Protein AF-A0A9D8MRM3-F1 (afdb_monomer_lite)

pLDDT: mean 72.5, std 24.85, range [21.19, 98.81]

Radius of gyration: 31.53 Å; chains: 1; bounding box: 69×80×103 Å

Sequence (573 aa):
DGRKLKVVAVHSDGTLDLEYNPMGVLPVTVVGISPNDVKKQQPTESEPLTLQDRVDASDGHVVIATVPKTEEKPQAPSNEYGANNTLVSQERYEELKRRMQEKLKGQMNMGVDPEILSIGVQMAVYHIEAGARKFADFAKNMVADLGDAIRPYLKSFYNGARDLPEMEEAGYLDELTPYEEVKNFDVLGFDKGGSSFVETAKEAVKENEVEQQKKEAEDKLKKNKKNKPQGGVVELVASSLPEDQEILNGPDKTEETSSDKFTKEQKQAFSRSVASDMVTALATGQKPYRSIVDVRKKAQAMGMDVDMEGRDDIVLQELVEYGIVTAARDVVESGHYGGSKSKECFDAICKLYEMQPTISMRSSNRVKMQQYSTPLPMGFVADMFAYKPNMSRVLEPTAGNGMLVFAIPANKVIANELDETRLDNLKEQGFSGVFSNDALTHDFSKIGIFDINYDAVIANPPFGSSPAKEYDGKMIGGLDEQITLNALSAMKDDGRAAIIIGGNMEYGKNGGISGNRAFWTYLYDHYNVKGVMDMDGKLYGRQGTTYPTRMILIDGRRSEEERAQTTVYPPVK

Foldseek 3Di:
DPDDDFDWDADPVGDTDGDDDDDDDDDDDDDDDDDDDDDDDDDDDDDDDDDDDDDDDDDDDPDPDDPPPPPPDPDDPDLDQLCPPQLFHPVNLVVLLVVLLVVLVPDDDDDDDVVNLLSLLSNLSSNLSSPLQELLSSLVVCCVSRNPSCLLCSLSSNVSNLPFVVCVVVVSNVSHDDNVRSVPDDSPPSPPPDDDVVVSVVSVVSSVRVVVVVVVVVVVVVVVPDDDDDDDDDDDDDDDDDDDDDDDPDDDDPPPQLLNQDDPVLLVVLLQVLLVQLLVCLVVVDQQAAELQSLQVSSVVSVRPDDSSCSNSVLSVLSNVLSLLNNLLCLAPVCPQVHLPDPSSLVSLVSSLVSRHQYRDSDPVCVVQVPFDARLSQLSVFCVQFDDPPWQAEEEADQRLNSSPSNPQQLRYAYEHQDPSSLSNSVPRNHVHGYHDDLLPDQPLDDVPDGAAGLEYEYEWRWDWAAFDDDPNFTFTTRQLSSVVSRVVRYDQQGKYKGKYFDDFDADPVQATDPRQSSQQNDQLWFAWPDKAWDQLVSSVSSPTRTIMIIIITGGTQDPVNSVVDRGHDGGD

Structure (mmCIF, N/CA/C/O backbone):
data_AF-A0A9D8MRM3-F1
#
_entry.id   AF-A0A9D8MRM3-F1
#
loop_
_atom_site.group_PDB
_atom_site.id
_atom_site.type_symbol
_atom_site.label_atom_id
_atom_site.label_alt_id
_atom_site.label_comp_id
_atom_site.label_asym_id
_atom_site.label_entity_id
_atom_site.label_seq_id
_atom_site.pdbx_PDB_ins_code
_atom_site.Cartn_x
_atom_site.Cartn_y
_atom_site.Cartn_z
_atom_site.occupancy
_atom_site.B_iso_or_equiv
_atom_site.auth_seq_id
_atom_site.auth_comp_id
_atom_site.auth_asym_id
_atom_site.auth_atom_id
_atom_site.pdbx_PDB_model_num
ATOM 1 N N . ASP A 1 1 ? 3.794 38.362 62.136 1.00 34.25 1 ASP A N 1
ATOM 2 C CA . ASP A 1 1 ? 3.773 37.000 62.708 1.00 34.25 1 ASP A CA 1
ATOM 3 C C . ASP A 1 1 ? 4.347 36.003 61.732 1.00 34.25 1 ASP A C 1
ATOM 5 O O . ASP A 1 1 ? 3.876 35.977 60.606 1.00 34.25 1 ASP A O 1
ATOM 9 N N . GLY A 1 2 ? 5.331 35.195 62.129 1.00 40.69 2 GLY A N 1
ATOM 10 C CA . GLY A 1 2 ? 5.860 34.085 61.328 1.00 40.69 2 GLY A CA 1
ATOM 11 C C . GLY A 1 2 ? 4.816 33.000 61.036 1.00 40.69 2 GLY A C 1
ATOM 12 O O . GLY A 1 2 ? 4.903 31.890 61.550 1.00 40.69 2 GLY A O 1
ATOM 13 N N . ARG A 1 3 ? 3.817 33.317 60.213 1.00 35.50 3 ARG A N 1
ATOM 14 C CA . ARG A 1 3 ? 2.790 32.395 59.736 1.00 35.50 3 ARG A CA 1
ATOM 15 C C . ARG A 1 3 ? 3.130 32.033 58.294 1.00 35.50 3 ARG A C 1
ATOM 17 O O . ARG A 1 3 ? 3.158 32.897 57.423 1.00 35.50 3 ARG A O 1
ATOM 24 N N . LYS A 1 4 ? 3.430 30.753 58.062 1.00 35.00 4 LYS A N 1
ATOM 25 C CA . LYS A 1 4 ? 3.593 30.175 56.723 1.00 35.00 4 LYS A CA 1
ATOM 26 C C . LYS A 1 4 ? 2.272 30.343 55.960 1.00 35.00 4 LYS A C 1
ATOM 28 O O . LYS A 1 4 ? 1.243 29.875 56.442 1.00 35.00 4 LYS A O 1
ATOM 33 N N . LEU A 1 5 ? 2.293 30.992 54.797 1.00 36.59 5 LEU A N 1
ATOM 34 C CA . LEU A 1 5 ? 1.169 30.970 53.859 1.00 36.59 5 LEU A CA 1
ATOM 35 C C . LEU A 1 5 ? 1.145 29.596 53.177 1.00 36.59 5 LEU A C 1
ATOM 37 O O . LEU A 1 5 ? 2.139 29.189 52.580 1.00 36.59 5 LEU A O 1
ATOM 41 N N . LYS A 1 6 ? 0.024 28.879 53.293 1.00 37.88 6 LYS A N 1
ATOM 42 C CA . LYS A 1 6 ? -0.302 27.745 52.422 1.00 37.88 6 LYS A CA 1
ATOM 43 C C . LYS A 1 6 ? -1.144 28.286 51.275 1.00 37.88 6 LYS A C 1
ATOM 45 O O . LYS A 1 6 ? -2.185 28.888 51.529 1.00 37.88 6 LYS A O 1
ATOM 50 N N . VAL A 1 7 ? -0.694 28.072 50.047 1.00 37.72 7 VAL A N 1
ATOM 51 C CA . VAL A 1 7 ? -1.551 28.204 48.868 1.00 37.72 7 VAL A CA 1
ATOM 52 C C . VAL A 1 7 ? -2.270 26.870 48.712 1.00 37.72 7 VAL A C 1
ATOM 54 O O . VAL A 1 7 ? -1.637 25.823 48.812 1.00 37.72 7 VAL A O 1
ATOM 57 N N . VAL A 1 8 ? -3.585 26.910 48.538 1.00 38.19 8 VAL A N 1
ATOM 58 C CA . VAL A 1 8 ? -4.402 25.733 48.237 1.00 38.19 8 VAL A CA 1
ATOM 59 C C . VAL A 1 8 ? -5.095 26.031 46.919 1.00 38.19 8 VAL A C 1
ATOM 61 O O . VAL A 1 8 ? -5.778 27.051 46.811 1.00 38.19 8 VAL A O 1
ATOM 64 N N . ALA A 1 9 ? -4.877 25.184 45.918 1.00 40.19 9 ALA A N 1
ATOM 65 C CA . ALA A 1 9 ? -5.653 25.229 44.690 1.00 40.19 9 ALA A CA 1
ATOM 66 C C . ALA A 1 9 ? -6.991 24.527 44.944 1.00 40.19 9 ALA A C 1
ATOM 68 O O . ALA A 1 9 ? -7.028 23.443 45.528 1.00 40.19 9 ALA A O 1
ATOM 69 N N . VAL A 1 10 ? -8.084 25.178 44.548 1.00 37.81 10 VAL A N 1
ATOM 70 C CA . VAL A 1 10 ? -9.435 24.613 44.603 1.00 37.81 10 VAL A CA 1
ATOM 71 C C . VAL A 1 10 ? -9.904 24.451 43.170 1.00 37.81 10 VAL A C 1
ATOM 73 O O . VAL A 1 10 ? -10.004 25.441 42.441 1.00 37.81 10 VAL A O 1
ATOM 76 N N . HIS A 1 11 ? -10.169 23.214 42.767 1.00 44.22 11 HIS A N 1
ATOM 77 C CA . HIS A 1 11 ? -10.722 22.929 41.449 1.00 44.22 11 HIS A CA 1
ATOM 78 C C . HIS A 1 11 ? -12.236 23.176 41.436 1.00 44.22 11 HIS A C 1
ATOM 80 O O . HIS A 1 11 ? -12.894 23.217 42.477 1.00 44.22 11 HIS A O 1
ATOM 86 N N . SER A 1 12 ? -12.805 23.361 40.245 1.00 39.19 12 SER A N 1
ATOM 87 C CA . SER A 1 12 ? -14.232 23.652 40.042 1.00 39.19 12 SER A CA 1
ATOM 88 C C . SER A 1 12 ? -15.177 22.531 40.503 1.00 39.19 12 SER A C 1
ATOM 90 O O . SER A 1 12 ? -16.386 22.750 40.553 1.00 39.19 12 SER A O 1
ATOM 92 N N . ASP A 1 13 ? -14.641 21.366 40.874 1.00 42.88 13 ASP A N 1
ATOM 93 C CA . ASP A 1 13 ? -15.357 20.225 41.452 1.00 42.88 13 ASP A CA 1
ATOM 94 C C . ASP A 1 13 ? -15.261 20.125 42.993 1.00 42.88 13 ASP A C 1
ATOM 96 O O . ASP A 1 13 ? -15.887 19.254 43.595 1.00 42.88 13 ASP A O 1
ATOM 100 N N . GLY A 1 14 ? -14.525 21.034 43.647 1.00 40.91 14 GLY A N 1
ATOM 101 C CA . GLY A 1 14 ? -14.413 21.119 45.107 1.00 40.91 14 GLY A CA 1
ATOM 102 C C . GLY A 1 14 ? -13.306 20.269 45.741 1.00 40.91 14 GLY A C 1
ATOM 103 O O . GLY A 1 14 ? -13.243 20.190 46.970 1.00 40.91 14 GLY A O 1
ATOM 104 N N . THR A 1 15 ? -12.422 19.654 44.954 1.00 43.38 15 THR A N 1
ATOM 105 C CA . THR A 1 15 ? -11.249 18.938 45.484 1.00 43.38 15 THR A CA 1
ATOM 106 C C . THR A 1 15 ? -10.112 19.898 45.884 1.00 43.38 15 THR A C 1
ATOM 108 O O . THR A 1 15 ? -9.944 20.971 45.297 1.00 43.38 15 THR A O 1
ATOM 111 N N . LEU A 1 16 ? -9.360 19.539 46.938 1.00 40.09 16 LEU A N 1
ATOM 112 C CA . LEU A 1 16 ? -8.255 20.331 47.500 1.00 40.09 16 LEU A CA 1
ATOM 113 C C . LEU A 1 16 ? -6.949 19.534 47.450 1.00 40.09 16 LEU A C 1
ATOM 115 O O . LEU A 1 16 ? -6.857 18.502 48.117 1.00 40.09 16 LEU A O 1
ATOM 119 N N . ASP A 1 17 ? -5.927 20.065 46.778 1.00 41.47 17 ASP A N 1
ATOM 120 C CA . ASP A 1 17 ? -4.561 19.538 46.856 1.00 41.47 17 ASP A CA 1
ATOM 121 C C . ASP A 1 17 ? -3.682 20.389 47.782 1.00 41.47 17 ASP A C 1
ATOM 123 O O . ASP A 1 17 ? -3.658 21.623 47.732 1.00 41.47 17 ASP A O 1
ATOM 127 N N . LEU A 1 18 ? -2.953 19.709 48.670 1.00 40.22 18 LEU A N 1
ATOM 128 C CA . LEU A 1 18 ? -2.027 20.311 49.628 1.00 40.22 18 LEU A CA 1
ATOM 129 C C . LEU A 1 18 ? -0.583 20.012 49.216 1.00 40.22 18 LEU A C 1
ATOM 131 O O . LEU A 1 18 ? 0.076 19.181 49.840 1.00 40.22 18 LEU A O 1
ATOM 135 N N . GLU A 1 19 ? -0.054 20.719 48.220 1.00 40.50 19 GLU A N 1
ATOM 136 C CA . GLU A 1 19 ? 1.386 20.678 47.952 1.00 40.50 19 GLU A CA 1
ATOM 137 C C . GLU A 1 19 ? 2.161 21.705 48.790 1.00 40.50 19 GLU A C 1
ATOM 139 O O . GLU A 1 19 ? 1.797 22.875 48.930 1.00 40.50 19 GLU A O 1
ATOM 144 N N . TYR A 1 20 ? 3.266 21.244 49.378 1.00 33.31 20 TYR A N 1
ATOM 145 C CA . TYR A 1 20 ? 4.246 22.072 50.071 1.00 33.31 20 TYR A CA 1
ATOM 146 C C . TYR A 1 20 ? 5.439 22.293 49.142 1.00 33.31 20 TYR A C 1
ATOM 148 O O . TYR A 1 20 ? 6.171 21.344 48.877 1.00 33.31 20 TYR A O 1
ATOM 156 N N . ASN A 1 21 ? 5.700 23.532 48.714 1.00 35.19 21 ASN A N 1
ATOM 157 C CA . ASN A 1 21 ? 6.992 23.866 48.114 1.00 35.19 21 ASN A CA 1
ATOM 158 C C . ASN A 1 21 ? 7.488 25.256 48.558 1.00 35.19 21 ASN A C 1
ATOM 160 O O . ASN A 1 21 ? 6.852 26.264 48.246 1.00 35.19 21 ASN A O 1
ATOM 164 N N . PRO A 1 22 ? 8.601 25.359 49.310 1.00 37.41 22 PRO A N 1
ATOM 165 C CA . PRO A 1 22 ? 9.292 26.615 49.522 1.00 37.41 22 PRO A CA 1
ATOM 166 C C . PRO A 1 22 ? 10.428 26.749 48.500 1.00 37.41 22 PRO A C 1
ATOM 168 O O . PRO A 1 22 ? 11.347 25.938 48.518 1.00 37.41 22 PRO A O 1
ATOM 171 N N . MET A 1 23 ? 10.390 27.838 47.720 1.00 33.62 23 MET A N 1
ATOM 172 C CA . MET A 1 23 ? 11.481 28.486 46.954 1.00 33.62 23 MET A CA 1
ATOM 173 C C . MET A 1 23 ? 11.240 28.529 45.438 1.00 33.62 23 MET A C 1
ATOM 175 O O . MET A 1 23 ? 11.350 27.522 44.752 1.00 33.62 23 MET A O 1
ATOM 179 N N . GLY A 1 24 ? 11.014 29.738 44.910 1.00 30.86 24 GLY A N 1
ATOM 180 C CA . GLY A 1 24 ? 11.104 30.026 43.474 1.00 30.86 24 GLY A CA 1
ATOM 181 C C . GLY A 1 24 ? 10.143 31.121 43.017 1.00 30.86 24 GLY A C 1
ATOM 182 O O . GLY A 1 24 ? 8.975 30.865 42.772 1.00 30.86 24 GLY A O 1
ATOM 183 N N . VAL A 1 25 ? 10.637 32.353 42.938 1.00 35.38 25 VAL A N 1
ATOM 184 C CA . VAL A 1 25 ? 9.917 33.579 42.557 1.00 35.38 25 VAL A CA 1
ATOM 185 C C . VAL A 1 25 ? 9.697 33.635 41.040 1.00 35.38 25 VAL A C 1
ATOM 187 O O . VAL A 1 25 ? 10.683 33.536 40.319 1.00 35.38 25 VAL A O 1
ATOM 190 N N . LEU A 1 26 ? 8.476 33.920 40.559 1.00 29.27 26 LEU A N 1
ATOM 191 C CA . LEU A 1 26 ? 8.247 34.522 39.232 1.00 29.27 26 LEU A CA 1
A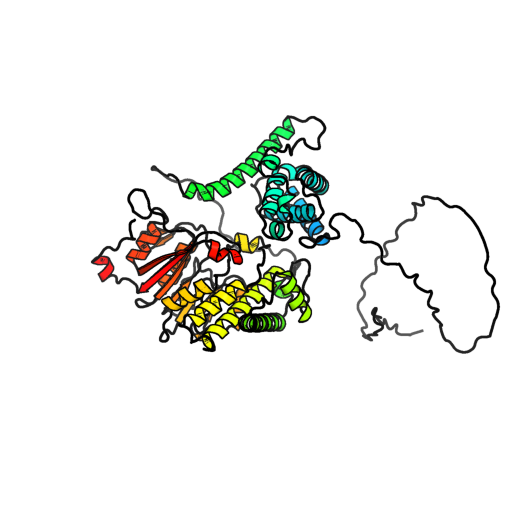TOM 192 C C . LEU A 1 26 ? 7.099 35.565 39.260 1.00 29.27 26 LEU A C 1
ATOM 194 O O . LEU A 1 26 ? 6.186 35.440 40.079 1.00 29.27 26 LEU A O 1
ATOM 198 N N . PRO A 1 27 ? 7.173 36.635 38.438 1.00 30.08 27 PRO A N 1
ATOM 199 C CA . PRO A 1 27 ? 6.437 37.886 38.639 1.00 30.08 27 PRO A CA 1
ATOM 200 C C . PRO A 1 27 ? 5.038 37.892 38.002 1.00 30.08 27 PRO A C 1
ATOM 202 O O . PRO A 1 27 ? 4.858 37.477 36.862 1.00 30.08 27 PRO A O 1
ATOM 205 N N . VAL A 1 28 ? 4.057 38.461 38.709 1.00 27.45 28 VAL A N 1
ATOM 206 C CA . VAL A 1 28 ? 2.733 38.789 38.157 1.00 27.45 28 VAL A CA 1
ATOM 207 C C . VAL A 1 28 ? 2.793 40.183 37.527 1.00 27.45 28 VAL A C 1
ATOM 209 O O . VAL A 1 28 ? 3.009 41.173 38.226 1.00 27.45 28 VAL A O 1
ATOM 212 N N . THR A 1 29 ? 2.595 40.279 36.211 1.00 25.14 29 THR A N 1
ATOM 213 C CA . THR A 1 29 ? 2.373 41.556 35.517 1.00 25.14 29 THR A CA 1
ATOM 214 C C . THR A 1 29 ? 0.889 41.911 35.576 1.00 25.14 29 THR A C 1
ATOM 216 O O . THR A 1 29 ? 0.050 41.213 35.018 1.00 25.14 29 THR A O 1
ATOM 219 N N . VAL A 1 30 ? 0.564 43.011 36.254 1.00 27.19 30 VAL A N 1
ATOM 220 C CA . VAL A 1 30 ? -0.775 43.615 36.257 1.00 27.19 30 VAL A CA 1
ATOM 221 C C . VAL A 1 30 ? -0.899 44.504 35.020 1.00 27.19 30 VAL A C 1
ATOM 223 O O . VAL A 1 30 ? -0.223 45.527 34.934 1.00 27.19 30 VAL A O 1
ATOM 226 N N . VAL A 1 31 ? -1.764 44.143 34.068 1.00 26.39 31 VAL A N 1
ATOM 227 C CA . VAL A 1 31 ? -2.183 45.054 32.991 1.00 26.39 31 VAL A CA 1
ATOM 228 C C . VAL A 1 31 ? -3.484 45.723 33.423 1.00 26.39 31 VAL A C 1
ATOM 230 O O . VAL A 1 31 ? -4.549 45.111 33.423 1.00 26.39 31 VAL A O 1
ATOM 233 N N . GLY A 1 32 ? -3.376 46.984 33.840 1.00 25.56 32 GLY A N 1
ATOM 234 C CA . GLY A 1 32 ? -4.519 47.861 34.065 1.00 25.56 32 GLY A CA 1
ATOM 235 C C . GLY A 1 32 ? -5.092 48.347 32.735 1.00 25.56 32 GLY A C 1
ATOM 236 O O . GLY A 1 32 ? -4.354 48.840 31.883 1.00 25.56 32 GLY A O 1
ATOM 237 N N . ILE A 1 33 ? -6.408 48.233 32.569 1.00 28.78 33 ILE A N 1
ATOM 238 C CA . ILE A 1 33 ? -7.144 48.862 31.470 1.00 28.78 33 ILE A CA 1
ATOM 239 C C . ILE A 1 33 ? -7.721 50.183 31.991 1.00 28.78 33 ILE A C 1
ATOM 241 O O . ILE A 1 33 ? -8.374 50.230 33.033 1.00 28.78 33 ILE A O 1
ATOM 245 N N . SER A 1 34 ? -7.412 51.260 31.266 1.00 26.22 34 SER A N 1
ATOM 246 C CA . SER A 1 34 ? -7.862 52.632 31.512 1.00 26.22 34 SER A CA 1
ATOM 247 C C . SER A 1 34 ? -9.367 52.795 31.235 1.00 26.22 34 SER A C 1
ATOM 249 O O . SER A 1 34 ? -9.873 52.193 30.285 1.00 26.22 34 SER A O 1
ATOM 251 N N . PRO A 1 35 ? -10.087 53.625 32.012 1.00 32.91 35 PRO A N 1
ATOM 252 C CA . PRO A 1 35 ? -11.520 53.834 31.874 1.00 32.91 35 PRO A CA 1
ATOM 253 C C . PRO A 1 35 ? -11.819 54.963 30.881 1.00 32.91 35 PRO A C 1
ATOM 255 O O . PRO A 1 35 ? -11.423 56.100 31.115 1.00 32.91 35 PRO A O 1
ATOM 258 N N . ASN A 1 36 ? -12.534 54.659 29.797 1.00 30.70 36 ASN A N 1
ATOM 259 C CA . ASN A 1 36 ? -13.511 55.543 29.149 1.00 30.70 36 ASN A CA 1
ATOM 260 C C . ASN A 1 36 ? -14.055 54.857 27.895 1.00 30.70 36 ASN A C 1
ATOM 262 O O . ASN A 1 36 ? -13.372 54.817 26.884 1.00 30.70 36 ASN A O 1
ATOM 266 N N . ASP A 1 37 ? -15.281 54.343 27.976 1.00 30.30 37 ASP A N 1
ATOM 267 C CA . ASP A 1 37 ? -16.306 54.587 26.956 1.00 30.30 37 ASP A CA 1
ATOM 268 C C . ASP A 1 37 ? -17.668 54.128 27.487 1.00 30.30 37 ASP A C 1
ATOM 270 O O . ASP A 1 37 ? -18.157 53.022 27.271 1.00 30.30 37 ASP A O 1
ATOM 274 N N . VAL A 1 38 ? -18.285 55.038 28.240 1.00 28.41 38 VAL A N 1
ATOM 275 C CA . VAL A 1 38 ? -19.705 55.001 28.578 1.00 28.41 38 VAL A CA 1
ATOM 276 C C . VAL A 1 38 ? -20.477 55.561 27.385 1.00 28.41 38 VAL A C 1
ATOM 278 O O . VAL A 1 38 ? -20.353 56.747 27.075 1.00 28.41 38 VAL A O 1
ATOM 281 N N . LYS A 1 39 ? -21.372 54.769 26.785 1.00 28.09 39 LYS A N 1
ATOM 282 C CA . LYS A 1 39 ? -22.554 55.323 26.111 1.00 28.09 39 LYS A CA 1
ATOM 283 C C . LYS A 1 39 ? -23.814 54.990 26.902 1.00 28.09 39 LYS A C 1
ATOM 285 O O . LYS A 1 39 ? -24.172 53.843 27.128 1.00 28.09 39 LYS A O 1
ATOM 290 N N . LYS A 1 40 ? -24.426 56.085 27.349 1.00 27.39 40 LYS A N 1
ATOM 291 C CA . LYS A 1 40 ? -25.669 56.233 28.104 1.00 27.39 40 LYS A CA 1
ATOM 292 C C . LYS A 1 40 ? -26.863 55.648 27.346 1.00 27.39 40 LYS A C 1
ATOM 294 O O . LYS A 1 40 ? -26.997 55.943 26.164 1.00 27.39 40 LYS A O 1
ATOM 299 N N . GLN A 1 41 ? -27.790 55.025 28.073 1.00 25.03 41 GLN A N 1
ATOM 300 C CA . GLN A 1 41 ? -29.200 55.450 28.128 1.00 25.03 41 GLN A CA 1
ATOM 301 C C . GLN A 1 41 ? -29.951 54.692 29.242 1.00 25.03 41 GLN A C 1
ATOM 303 O O . GLN A 1 41 ? -30.079 53.475 29.205 1.00 25.03 41 GLN A O 1
ATOM 308 N N . GLN A 1 42 ? -30.414 55.445 30.247 1.00 24.58 42 GLN A N 1
ATOM 309 C CA . GLN A 1 42 ? -31.490 55.072 31.183 1.00 24.58 42 GLN A CA 1
ATOM 310 C C . GLN A 1 42 ? -32.859 55.292 30.504 1.00 24.58 42 GLN A C 1
ATOM 312 O O . GLN A 1 42 ? -32.915 56.044 29.525 1.00 24.58 42 GLN A O 1
ATOM 317 N N . PRO A 1 43 ? -33.955 54.687 31.007 1.00 29.19 43 PRO A N 1
ATOM 318 C CA . PRO A 1 43 ? -34.800 55.389 31.999 1.00 29.19 43 PRO A CA 1
ATOM 319 C C . PRO A 1 43 ? -35.341 54.451 33.120 1.00 29.19 43 PRO A C 1
ATOM 321 O O . PRO A 1 43 ? -35.676 53.302 32.860 1.00 29.19 43 PRO A O 1
ATOM 324 N N . THR A 1 44 ? -35.137 54.795 34.403 1.00 25.08 44 THR A N 1
ATOM 325 C CA . THR A 1 44 ? -36.075 55.402 35.399 1.00 25.08 44 THR A CA 1
ATOM 326 C C . THR A 1 44 ? -36.916 54.404 36.216 1.00 25.08 44 THR A C 1
ATOM 328 O O . THR A 1 44 ? -37.696 53.674 35.622 1.00 25.08 44 THR A O 1
ATOM 331 N N . GLU A 1 45 ? -36.716 54.455 37.552 1.00 30.22 45 GLU A N 1
ATOM 332 C CA . GLU A 1 45 ? -37.659 54.384 38.712 1.00 30.22 45 GLU A CA 1
ATOM 333 C C . GLU A 1 45 ? -38.894 53.458 38.642 1.00 30.22 45 GLU A C 1
ATOM 335 O O . GLU A 1 45 ? -39.562 53.391 37.624 1.00 30.22 45 GLU A O 1
ATOM 340 N N . SER A 1 46 ? -39.363 52.758 39.681 1.00 29.05 46 SER A N 1
ATOM 341 C CA . SER A 1 46 ? -39.241 52.755 41.156 1.00 29.05 46 SER A CA 1
ATOM 342 C C . SER A 1 46 ? -39.873 51.406 41.619 1.00 29.05 46 SER A C 1
ATOM 344 O O . SER A 1 46 ? -40.632 50.812 40.860 1.00 29.05 46 SER A O 1
ATOM 346 N N . GLU A 1 47 ? -39.604 50.750 42.755 1.00 29.02 47 GLU A N 1
ATOM 347 C CA . GLU A 1 47 ? -39.808 51.118 44.172 1.00 29.02 47 GLU A CA 1
ATOM 348 C C . GLU A 1 47 ? -39.621 49.811 45.040 1.00 29.02 47 GLU A C 1
ATOM 350 O O . GLU A 1 47 ? -39.276 48.774 44.471 1.00 29.02 47 GLU A O 1
ATOM 355 N N . PRO A 1 48 ? -39.784 49.778 46.385 1.00 32.72 48 PRO A N 1
ATOM 356 C CA . PRO A 1 48 ? -38.703 49.778 47.376 1.00 32.72 48 PRO A CA 1
ATOM 357 C C . PRO A 1 48 ? -38.534 48.478 48.211 1.00 32.72 48 PRO A C 1
ATOM 359 O O . PRO A 1 48 ? -39.374 47.583 48.234 1.00 32.72 48 PRO A O 1
ATOM 362 N N . LEU A 1 49 ? -37.424 48.421 48.959 1.00 35.47 49 LEU A N 1
ATOM 363 C CA . LEU A 1 49 ? -37.063 47.409 49.968 1.00 35.47 49 LEU A CA 1
ATOM 364 C C . LEU A 1 49 ? -37.677 47.707 51.350 1.00 35.47 49 LEU A C 1
ATOM 366 O O . LEU A 1 49 ? -37.735 48.870 51.745 1.00 35.47 49 LEU A O 1
ATOM 370 N N . THR A 1 50 ? -37.942 46.669 52.157 1.00 24.95 50 THR A N 1
ATOM 371 C CA . THR A 1 50 ? -37.992 46.775 53.634 1.00 24.95 50 THR A CA 1
ATOM 372 C C . THR A 1 50 ? -37.376 45.554 54.331 1.00 24.95 50 THR A C 1
ATOM 374 O O . THR A 1 50 ? -37.670 44.413 53.983 1.00 24.95 50 THR A O 1
ATOM 377 N N . LEU A 1 51 ? -36.523 45.838 55.324 1.00 37.47 51 LEU A N 1
ATOM 378 C CA . LEU A 1 51 ? -35.776 44.945 56.223 1.00 37.47 51 LEU A CA 1
ATOM 379 C C . LEU A 1 51 ? -36.530 44.734 57.544 1.00 37.47 51 LEU A C 1
ATOM 381 O O . LEU A 1 51 ? -36.999 45.731 58.084 1.00 37.47 51 LEU A O 1
ATOM 385 N N . GLN A 1 52 ? -36.483 43.544 58.159 1.00 25.78 52 GLN A N 1
ATOM 386 C CA . GLN A 1 52 ? -36.448 43.449 59.630 1.00 25.78 52 GLN A CA 1
ATOM 387 C C . GLN A 1 52 ? -35.974 42.075 60.154 1.00 25.78 52 GLN A C 1
ATOM 389 O O . GLN A 1 52 ? -36.535 41.039 59.815 1.00 25.78 52 GLN A O 1
ATOM 394 N N . ASP A 1 53 ? -34.952 42.145 61.015 1.00 28.22 53 ASP A N 1
ATOM 395 C CA . ASP A 1 53 ? -34.775 41.428 62.291 1.00 28.22 53 ASP A CA 1
ATOM 396 C C . ASP A 1 53 ? -33.470 40.650 62.547 1.00 28.22 53 ASP A C 1
ATOM 398 O O . ASP A 1 53 ? -32.952 39.876 61.749 1.00 28.22 53 ASP A O 1
ATOM 402 N N . ARG A 1 54 ? -32.933 40.986 63.727 1.00 29.73 54 ARG A N 1
ATOM 403 C CA . ARG A 1 54 ? -31.605 40.774 64.316 1.00 29.73 54 ARG A CA 1
ATOM 404 C C . ARG A 1 54 ? -31.594 39.507 65.171 1.00 29.73 54 ARG A C 1
ATOM 406 O O . ARG A 1 54 ? -32.556 39.338 65.908 1.00 29.73 54 ARG A O 1
ATOM 413 N N . VAL A 1 55 ? -30.471 38.779 65.246 1.00 26.44 55 VAL A N 1
ATOM 414 C CA . VAL A 1 55 ? -29.979 38.162 66.503 1.00 26.44 55 VAL A CA 1
ATOM 415 C C . VAL A 1 55 ? -28.442 38.099 66.498 1.00 26.44 55 VAL A C 1
ATOM 417 O O . VAL A 1 55 ? -27.818 37.925 65.455 1.00 26.44 55 VAL A O 1
ATOM 420 N N . ASP A 1 56 ? -27.885 38.312 67.688 1.00 27.86 56 ASP A N 1
ATOM 421 C CA . ASP A 1 56 ? -26.493 38.520 68.073 1.00 27.86 56 ASP A CA 1
ATOM 422 C C . ASP A 1 56 ? -25.486 37.405 67.744 1.00 27.86 56 ASP A C 1
ATOM 424 O O . ASP A 1 56 ? -25.801 36.228 67.580 1.00 27.86 56 ASP A O 1
ATOM 428 N N . ALA A 1 57 ? -24.229 37.847 67.700 1.00 34.12 57 ALA A N 1
ATOM 429 C CA . ALA A 1 57 ? -23.025 37.108 67.382 1.00 34.12 57 ALA A CA 1
ATOM 430 C C . ALA A 1 57 ? -22.526 36.213 68.531 1.00 34.12 57 ALA A C 1
ATOM 432 O O . ALA A 1 57 ? -22.180 36.698 69.607 1.00 34.12 57 ALA A O 1
ATOM 433 N N . SER A 1 58 ? -22.333 34.931 68.231 1.00 31.16 58 SER A N 1
ATOM 434 C CA . SER A 1 58 ? -21.257 34.113 68.795 1.00 31.16 58 SER A CA 1
ATOM 435 C C . SER A 1 58 ? -20.969 32.952 67.847 1.00 31.16 58 SER A C 1
ATOM 437 O O . SER A 1 58 ? -21.894 32.303 67.370 1.00 31.16 58 SER A O 1
ATOM 439 N N . ASP A 1 59 ? -19.682 32.705 67.628 1.00 29.36 59 ASP A N 1
ATOM 440 C CA . ASP A 1 59 ? -19.081 31.612 66.862 1.00 29.36 59 ASP A CA 1
ATOM 441 C C . ASP A 1 59 ? -19.121 31.712 65.331 1.00 29.36 59 ASP A C 1
ATOM 443 O O . ASP A 1 59 ? -20.146 31.650 64.656 1.00 29.36 59 ASP A O 1
ATOM 447 N N . GLY A 1 60 ? -17.912 31.867 64.783 1.00 39.91 60 GLY A N 1
ATOM 448 C CA . GLY A 1 60 ? -17.635 32.080 63.374 1.00 39.91 60 GLY A CA 1
ATOM 449 C C . GLY A 1 60 ? -18.219 30.995 62.482 1.00 39.91 60 GLY A C 1
ATOM 450 O O . GLY A 1 60 ? -17.709 29.882 62.429 1.00 39.91 60 GLY A O 1
ATOM 451 N N . HIS A 1 61 ? -19.238 31.379 61.723 1.00 28.56 61 HIS A N 1
ATOM 452 C CA . HIS A 1 61 ? -19.682 30.706 60.514 1.00 28.56 61 HIS A CA 1
ATOM 453 C C . HIS A 1 61 ? -19.896 31.782 59.450 1.00 28.56 61 HIS A C 1
ATOM 455 O O . HIS A 1 61 ? -20.763 32.644 59.585 1.00 28.56 61 HIS A O 1
ATOM 461 N N . VAL A 1 62 ? -19.090 31.754 58.388 1.00 27.31 62 VAL A N 1
ATOM 462 C CA . VAL A 1 62 ? -19.407 32.501 57.169 1.00 27.31 62 VAL A CA 1
ATOM 463 C C . VAL A 1 62 ? -20.471 31.695 56.434 1.00 27.31 62 VAL A C 1
ATOM 465 O O . VAL A 1 62 ? -20.180 30.675 55.816 1.00 27.31 62 VAL A O 1
ATOM 468 N N . VAL A 1 63 ? -21.715 32.154 56.533 1.00 25.33 63 VAL A N 1
ATOM 469 C CA . VAL A 1 63 ? -22.800 31.759 55.636 1.00 25.33 63 VAL A CA 1
ATOM 470 C C . VAL A 1 63 ? -22.562 32.487 54.314 1.00 25.33 63 VAL A C 1
ATOM 472 O O . VAL A 1 63 ? -22.781 33.693 54.225 1.00 25.33 63 VAL A O 1
ATOM 475 N N . ILE A 1 64 ? -22.095 31.781 53.283 1.00 27.44 64 ILE A N 1
ATOM 476 C CA . ILE A 1 64 ? -22.183 32.288 51.910 1.00 27.44 64 ILE A CA 1
ATOM 477 C C . ILE A 1 64 ? -23.591 31.947 51.431 1.00 27.44 64 ILE A C 1
ATOM 479 O O . ILE A 1 64 ? -23.875 30.822 51.027 1.00 27.44 64 ILE A O 1
ATOM 483 N N . ALA A 1 65 ? -24.492 32.920 51.548 1.00 24.67 65 ALA A N 1
ATOM 484 C CA . ALA A 1 65 ? -25.803 32.852 50.933 1.00 24.67 65 ALA A CA 1
ATOM 485 C C . ALA A 1 65 ? -25.626 32.769 49.410 1.00 24.67 65 ALA A C 1
ATOM 487 O O . ALA A 1 65 ? -25.059 33.661 48.779 1.00 24.67 65 ALA A O 1
ATOM 488 N N . THR A 1 66 ? -26.107 31.675 48.830 1.00 24.11 66 THR A N 1
ATOM 489 C CA . THR A 1 66 ? -26.286 31.509 47.391 1.00 24.11 66 THR A CA 1
ATOM 490 C C . THR A 1 66 ? -27.224 32.594 46.876 1.00 24.11 66 THR A C 1
ATOM 492 O O . THR A 1 66 ? -28.422 32.572 47.161 1.00 24.11 66 THR A O 1
ATOM 495 N N . VAL A 1 67 ? -26.692 33.534 46.097 1.00 25.48 67 VAL A N 1
ATOM 496 C CA . VAL A 1 67 ? -27.515 34.315 45.171 1.00 25.48 67 VAL A CA 1
ATOM 497 C C . VAL A 1 67 ? -27.949 33.329 44.082 1.00 25.48 67 VAL A C 1
ATOM 499 O O . VAL A 1 67 ? -27.072 32.692 43.492 1.00 25.48 67 VAL A O 1
ATOM 502 N N . PRO A 1 68 ? -29.254 33.120 43.835 1.00 24.50 68 PRO A N 1
ATOM 503 C CA . PRO A 1 68 ? -29.683 32.239 42.763 1.00 24.50 68 PRO A CA 1
ATOM 504 C C . PRO A 1 68 ? -29.146 32.817 41.456 1.00 24.50 68 PRO A C 1
ATOM 506 O O . PRO A 1 68 ? -29.497 33.930 41.065 1.00 24.50 68 PRO A O 1
ATOM 509 N N . LYS A 1 69 ? -28.249 32.070 40.805 1.00 26.38 69 LYS A N 1
ATOM 510 C CA . LYS A 1 69 ? -27.889 32.317 39.416 1.00 26.38 69 LYS A CA 1
ATOM 511 C C . LYS A 1 69 ? -29.197 32.183 38.651 1.00 26.38 69 LYS A C 1
ATOM 513 O O . LYS A 1 69 ? -29.781 31.103 38.625 1.00 26.38 69 LYS A O 1
ATOM 518 N N . THR A 1 70 ? -29.692 33.306 38.145 1.00 25.02 70 THR A N 1
ATOM 519 C CA . THR A 1 70 ? -30.821 33.371 37.227 1.00 25.02 70 THR A CA 1
ATOM 520 C C . THR A 1 70 ? -30.643 32.242 36.221 1.00 25.02 70 THR A C 1
ATOM 522 O O . THR A 1 70 ? -29.594 32.166 35.581 1.00 25.02 70 THR A O 1
ATOM 525 N N . GLU A 1 71 ? -31.612 31.331 36.144 1.00 29.53 71 GLU A N 1
ATOM 526 C CA . GLU A 1 71 ? -31.674 30.356 35.064 1.00 29.53 71 GLU A CA 1
ATOM 527 C C . GLU A 1 71 ? -31.686 31.150 33.756 1.00 29.53 71 GLU A C 1
ATOM 529 O O . GLU A 1 71 ? -32.705 31.724 33.359 1.00 29.53 71 GLU A O 1
ATOM 534 N N . GLU A 1 72 ? -30.530 31.235 33.097 1.00 29.05 72 GLU A N 1
ATOM 535 C CA . GLU A 1 72 ? -30.504 31.532 31.679 1.00 29.05 72 GLU A CA 1
ATOM 536 C C . GLU A 1 72 ? -31.236 30.376 31.011 1.00 29.05 72 GLU A C 1
ATOM 538 O O . GLU A 1 72 ? -30.728 29.261 30.883 1.00 29.05 72 GLU A O 1
ATOM 543 N N . LYS A 1 73 ? -32.484 30.656 30.624 1.00 29.11 73 LYS A N 1
ATOM 544 C CA . LYS A 1 73 ? -33.184 29.903 29.589 1.00 29.11 73 LYS A CA 1
ATOM 545 C C . LYS A 1 73 ? -32.188 29.604 28.465 1.00 29.11 73 LYS A C 1
ATOM 547 O O . LYS A 1 73 ? -31.420 30.511 28.134 1.00 29.11 73 LYS A O 1
ATOM 552 N N . PRO A 1 74 ? -32.216 28.398 27.868 1.00 32.12 74 PRO A N 1
ATOM 553 C CA . PRO A 1 74 ? -31.314 28.051 26.779 1.00 32.12 74 PRO A CA 1
ATOM 554 C C . PRO A 1 74 ? -31.325 29.183 25.755 1.00 32.12 74 PRO A C 1
ATOM 556 O O . PRO A 1 74 ? -32.374 29.497 25.183 1.00 32.12 74 PRO A O 1
ATOM 559 N N . GLN A 1 75 ? -30.179 29.849 25.603 1.00 33.19 75 GLN A N 1
ATOM 560 C CA . GLN A 1 75 ? -29.996 30.809 24.531 1.00 33.19 75 GLN A CA 1
ATOM 561 C C . GLN A 1 75 ? -30.255 30.044 23.235 1.00 33.19 75 GLN A C 1
ATOM 563 O O . GLN A 1 75 ? -29.711 28.959 23.016 1.00 33.19 75 GLN A O 1
ATOM 568 N N . ALA A 1 76 ? -31.163 30.578 22.419 1.00 34.94 76 ALA A N 1
ATOM 569 C CA . ALA A 1 76 ? -31.353 30.110 21.056 1.00 34.94 76 ALA A CA 1
ATOM 570 C C . ALA A 1 76 ? -29.977 30.038 20.365 1.00 34.94 76 ALA A C 1
ATOM 572 O O . ALA A 1 76 ? -29.132 30.882 20.680 1.00 34.94 76 ALA A O 1
ATOM 573 N N . PRO A 1 77 ? -29.737 29.059 19.469 1.00 34.50 77 PRO A N 1
ATOM 574 C CA . PRO A 1 77 ? -28.444 28.901 18.807 1.00 34.50 77 PRO A CA 1
ATOM 575 C C . PRO A 1 77 ? -27.979 30.259 18.286 1.00 34.50 77 PRO A C 1
ATOM 577 O O . PRO A 1 77 ? -28.752 30.956 17.617 1.00 34.50 77 PRO A O 1
ATOM 580 N N . SER A 1 78 ? -26.758 30.669 18.641 1.00 41.19 78 SER A N 1
ATOM 581 C CA . SER A 1 78 ? -26.167 31.855 18.039 1.00 41.19 78 SER A CA 1
ATOM 582 C C . SER A 1 78 ? -26.154 31.608 16.534 1.00 41.19 78 SER A C 1
ATOM 584 O O . SER A 1 78 ? -25.560 30.658 16.031 1.00 41.19 78 SER A O 1
ATOM 586 N N . ASN A 1 79 ? -26.887 32.438 15.800 1.00 52.50 79 ASN A N 1
ATOM 587 C CA . ASN A 1 79 ? -26.970 32.377 14.343 1.00 52.50 79 ASN A CA 1
ATOM 588 C C . ASN A 1 79 ? -25.688 32.970 13.715 1.00 52.50 79 ASN A C 1
ATOM 590 O O . ASN A 1 79 ? -25.747 33.700 12.726 1.00 52.50 79 ASN A O 1
ATOM 594 N N . GLU A 1 80 ? -24.533 32.739 14.345 1.00 70.81 80 GLU A N 1
ATOM 595 C CA . GLU A 1 80 ? -23.240 33.209 13.868 1.00 70.81 80 GLU A CA 1
ATOM 596 C C . GLU A 1 80 ? -22.792 32.352 12.684 1.00 70.81 80 GLU A C 1
ATOM 598 O O . GLU A 1 80 ? -22.989 31.135 12.632 1.00 70.81 80 GLU A O 1
ATOM 603 N N . TYR A 1 81 ? -22.244 33.023 11.677 1.00 81.62 81 TYR A N 1
ATOM 604 C CA . TYR A 1 81 ? -21.878 32.413 10.409 1.00 81.62 81 TYR A CA 1
ATOM 605 C C . TYR A 1 81 ? -20.809 31.331 10.620 1.00 81.62 81 TYR A C 1
ATOM 607 O O . TYR A 1 81 ? -19.685 31.632 11.013 1.00 81.62 81 TYR A O 1
ATOM 615 N N . GLY A 1 82 ? -21.169 30.075 10.345 1.00 81.06 82 GLY A N 1
ATOM 616 C CA . GLY A 1 82 ? -20.297 28.913 10.530 1.00 81.06 82 GLY A CA 1
ATOM 617 C C . GLY A 1 82 ? -20.291 28.306 11.938 1.00 81.06 82 GLY A C 1
ATOM 618 O O . GLY A 1 82 ? -19.621 27.300 12.149 1.00 81.06 82 GLY A O 1
ATOM 619 N N . ALA A 1 83 ? -21.086 28.828 12.882 1.00 78.06 83 ALA A N 1
ATOM 620 C CA . ALA A 1 83 ? -21.151 28.309 14.256 1.00 78.06 83 ALA A CA 1
ATOM 621 C C . ALA A 1 83 ? -21.700 26.872 14.356 1.00 78.06 83 ALA A C 1
ATOM 623 O O . ALA A 1 83 ? -21.414 26.159 15.313 1.00 78.06 83 ALA A O 1
ATOM 624 N N . ASN A 1 84 ? -22.475 26.436 13.357 1.00 79.38 84 ASN A N 1
ATOM 625 C CA . ASN A 1 84 ? -23.044 25.086 13.281 1.00 79.38 84 ASN A CA 1
ATOM 626 C C . ASN A 1 84 ? -22.283 24.167 12.310 1.00 79.38 84 ASN A C 1
ATOM 628 O O . ASN A 1 84 ? -22.794 23.103 11.956 1.00 79.38 84 ASN A O 1
ATOM 632 N N . ASN A 1 85 ? -21.100 24.576 11.846 1.00 79.56 85 ASN A N 1
ATOM 633 C CA . ASN A 1 85 ? -20.312 23.773 10.923 1.00 79.56 85 ASN A CA 1
ATOM 634 C C . ASN A 1 85 ? -19.734 22.533 11.620 1.00 79.56 85 ASN A C 1
ATOM 636 O O . ASN A 1 85 ? -19.226 22.588 12.738 1.00 79.56 85 ASN A O 1
ATOM 640 N N . THR A 1 86 ? -19.793 21.406 10.923 1.00 69.81 86 THR A N 1
ATOM 641 C CA . THR A 1 86 ? -19.347 20.080 11.354 1.00 69.81 86 THR A CA 1
ATOM 642 C C . THR A 1 86 ? -18.149 19.572 10.556 1.00 69.81 86 THR A C 1
ATOM 644 O O . THR A 1 86 ? -17.364 18.783 11.082 1.00 69.81 86 THR A O 1
ATOM 647 N N . LEU A 1 87 ? -17.979 20.015 9.304 1.00 64.62 87 LEU A N 1
ATOM 648 C CA . LEU A 1 87 ? -16.857 19.621 8.453 1.00 64.62 87 LEU A CA 1
ATOM 649 C C . LEU A 1 87 ? -15.615 20.458 8.752 1.00 64.62 87 LEU A C 1
ATOM 651 O O . LEU A 1 87 ? -14.513 19.910 8.737 1.00 64.62 87 LEU A O 1
ATOM 655 N N . VAL A 1 88 ? -15.770 21.758 9.008 1.00 72.62 88 VAL A N 1
ATOM 656 C CA . VAL A 1 88 ? -14.678 22.655 9.423 1.00 72.62 88 VAL A CA 1
ATOM 657 C C . VAL A 1 88 ? -15.191 23.575 10.531 1.00 72.62 88 VAL A C 1
ATOM 659 O O . VAL A 1 88 ? -16.132 24.329 10.302 1.00 72.62 88 VAL A O 1
ATOM 662 N N . SER A 1 89 ? -14.586 23.524 11.722 1.00 77.25 89 SER A N 1
ATOM 663 C CA . SER A 1 89 ? -14.963 24.398 12.843 1.00 77.25 89 SER A CA 1
ATOM 664 C C . SER A 1 89 ? -14.520 25.847 12.610 1.00 77.25 89 SER A C 1
ATOM 666 O O . SER A 1 89 ? -13.653 26.132 11.778 1.00 77.25 89 SER A O 1
ATOM 668 N N . GLN A 1 90 ? -15.105 26.777 13.367 1.00 80.75 90 GLN A N 1
ATOM 669 C CA . GLN A 1 90 ? -14.715 28.187 13.336 1.00 80.75 90 GLN A CA 1
ATOM 670 C C . GLN A 1 90 ? -13.263 28.400 13.795 1.00 80.75 90 GLN A C 1
ATOM 672 O O . GLN A 1 90 ? -12.522 29.128 13.140 1.00 80.75 90 GLN A O 1
ATOM 677 N N . GLU A 1 91 ? -12.825 27.718 14.856 1.00 77.50 91 GLU A N 1
ATOM 678 C CA . GLU A 1 91 ? -11.437 27.777 15.341 1.00 77.50 91 GLU A CA 1
ATOM 679 C C . GLU A 1 91 ? -10.454 27.290 14.265 1.00 77.50 91 GLU A C 1
ATOM 681 O O . GLU A 1 91 ? -9.483 27.977 13.929 1.00 77.50 91 GLU A O 1
ATOM 686 N N . ARG A 1 92 ? -10.769 26.162 13.612 1.00 71.81 92 ARG A N 1
ATOM 687 C CA . ARG A 1 92 ? -9.979 25.648 12.489 1.00 71.81 92 ARG A CA 1
ATOM 688 C C . ARG A 1 92 ? -9.939 26.628 11.319 1.00 71.81 92 ARG A C 1
ATOM 690 O O . ARG A 1 92 ? -8.897 26.789 10.683 1.00 71.81 92 ARG A O 1
ATOM 697 N N . TYR A 1 93 ? -11.053 27.290 11.017 1.00 84.94 93 TYR A N 1
ATOM 698 C CA . TYR A 1 93 ? -11.100 28.310 9.975 1.00 84.94 93 TYR A CA 1
ATOM 699 C C . TYR A 1 93 ? -10.186 29.505 10.292 1.00 84.94 93 TYR A C 1
ATOM 701 O O . TYR A 1 93 ? -9.459 29.970 9.410 1.00 84.94 93 TYR A O 1
ATOM 709 N N . GLU A 1 94 ? -10.149 29.967 11.543 1.00 86.94 94 GLU A N 1
ATOM 710 C CA . GLU A 1 94 ? -9.262 31.054 11.978 1.00 86.94 94 GLU A CA 1
ATOM 711 C C . GLU A 1 94 ? -7.775 30.678 11.861 1.00 86.94 94 GLU A C 1
ATOM 713 O O . GLU A 1 94 ? -6.959 31.483 11.392 1.00 86.94 94 GLU A O 1
ATOM 718 N N . GLU A 1 95 ? -7.417 29.434 12.190 1.00 81.62 95 GLU A N 1
ATOM 719 C CA . GLU A 1 95 ? -6.067 28.902 11.985 1.00 81.62 95 GLU A CA 1
ATOM 720 C C . GLU A 1 95 ? -5.684 28.883 10.493 1.00 81.62 95 GLU A C 1
ATOM 722 O O . GLU A 1 95 ? -4.625 29.397 10.107 1.00 81.62 95 GLU A O 1
ATOM 727 N N . LEU A 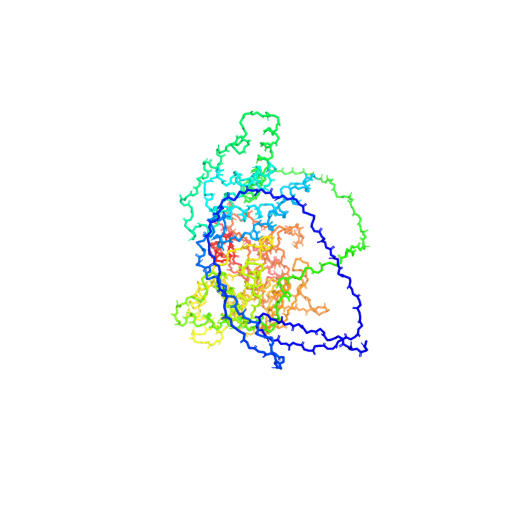1 96 ? -6.562 28.336 9.640 1.00 77.19 96 LEU A N 1
ATOM 728 C CA . LEU A 1 96 ? -6.370 28.285 8.186 1.00 77.19 96 LEU A CA 1
ATOM 729 C C . LEU A 1 96 ? -6.223 29.692 7.599 1.00 77.19 96 LEU A C 1
ATOM 731 O O . LEU A 1 96 ? -5.348 29.921 6.761 1.00 77.19 96 LEU A O 1
ATOM 735 N N . LYS A 1 97 ? -7.020 30.650 8.084 1.00 88.38 97 LYS A N 1
ATOM 736 C CA . LYS A 1 97 ? -6.951 32.062 7.697 1.00 88.38 97 LYS A CA 1
ATOM 737 C C . LYS A 1 97 ? -5.588 32.666 8.033 1.00 88.38 97 LYS A C 1
ATOM 739 O O . LYS A 1 97 ? -4.975 33.278 7.157 1.00 88.38 97 LYS A O 1
ATOM 744 N N . ARG A 1 98 ? -5.062 32.454 9.248 1.00 87.25 98 ARG A N 1
ATOM 745 C CA . ARG A 1 98 ? -3.718 32.927 9.638 1.00 87.25 98 ARG A CA 1
ATOM 746 C C . ARG A 1 98 ? -2.635 32.342 8.729 1.00 87.25 98 ARG A C 1
ATOM 748 O O . ARG A 1 98 ? -1.805 33.080 8.198 1.00 87.25 98 ARG A O 1
ATOM 755 N N . ARG A 1 99 ? -2.687 31.030 8.492 1.00 78.44 99 ARG A N 1
ATOM 756 C CA . ARG A 1 99 ? -1.707 30.309 7.668 1.00 78.44 99 ARG A CA 1
ATOM 757 C C . ARG A 1 99 ? -1.744 30.751 6.203 1.00 78.44 99 ARG A C 1
ATOM 759 O O . ARG A 1 99 ? -0.700 30.964 5.589 1.00 78.44 99 ARG A O 1
ATOM 766 N N . MET A 1 100 ? -2.942 30.953 5.655 1.00 83.06 100 MET A N 1
ATOM 767 C CA . MET A 1 100 ? -3.130 31.494 4.309 1.00 83.06 100 MET A CA 1
ATOM 768 C C . MET A 1 100 ? -2.543 32.907 4.193 1.00 83.06 100 MET A C 1
ATOM 770 O O . MET A 1 100 ? -1.827 33.203 3.240 1.00 83.06 100 MET A O 1
ATOM 774 N N . GLN A 1 101 ? -2.782 33.777 5.178 1.00 85.50 101 GLN A N 1
ATOM 775 C CA . GLN A 1 101 ? -2.243 35.141 5.177 1.00 85.50 101 GLN A CA 1
ATOM 776 C C . GLN A 1 101 ? -0.709 35.177 5.213 1.00 85.50 101 GLN A C 1
ATOM 778 O O . GLN A 1 101 ? -0.104 36.016 4.547 1.00 85.50 101 GLN A O 1
ATOM 783 N N . GLU A 1 102 ? -0.061 34.282 5.961 1.00 82.69 102 GLU A N 1
ATOM 784 C CA . GLU A 1 102 ? 1.404 34.153 5.970 1.00 82.69 102 GLU A CA 1
ATOM 785 C C . GLU A 1 102 ? 1.939 33.721 4.599 1.00 82.69 102 GLU A C 1
ATOM 787 O O . GLU A 1 102 ? 2.874 34.328 4.071 1.00 82.69 102 GLU A O 1
ATOM 792 N N . LYS A 1 103 ? 1.291 32.733 3.975 1.00 77.12 103 LYS A N 1
ATOM 793 C CA . LYS A 1 103 ? 1.661 32.224 2.646 1.00 77.12 103 LYS A CA 1
ATOM 794 C C . LYS A 1 103 ? 1.490 33.263 1.542 1.00 77.12 103 LYS A C 1
ATOM 796 O O . LYS A 1 103 ? 2.346 33.372 0.667 1.00 77.12 103 LYS A O 1
ATOM 801 N N . LEU A 1 104 ? 0.432 34.070 1.605 1.00 75.31 104 LEU A N 1
ATOM 802 C CA . LEU A 1 104 ? 0.185 35.145 0.641 1.00 75.31 104 LEU A CA 1
ATOM 803 C C . LEU A 1 104 ? 1.178 36.312 0.788 1.00 75.31 104 LEU A C 1
ATOM 805 O O . LEU A 1 104 ? 1.503 36.960 -0.204 1.00 75.31 104 LEU A O 1
ATOM 809 N N . LYS A 1 105 ? 1.715 36.559 1.994 1.00 72.31 105 LYS A N 1
ATOM 810 C CA . LYS A 1 105 ? 2.758 37.578 2.237 1.00 72.31 105 LYS A CA 1
ATOM 811 C C . LYS A 1 105 ? 4.142 37.167 1.717 1.00 72.31 105 LYS A C 1
ATOM 813 O O . LYS A 1 105 ? 4.958 38.040 1.435 1.00 72.31 105 LYS A O 1
ATOM 818 N N . GLY A 1 106 ? 4.407 35.866 1.578 1.00 62.28 106 GLY A N 1
ATOM 819 C CA . GLY A 1 106 ? 5.697 35.318 1.138 1.00 62.28 106 GLY A CA 1
ATOM 820 C C . GLY A 1 106 ? 5.932 35.285 -0.380 1.00 62.28 106 GLY A C 1
ATOM 821 O O . GLY A 1 106 ? 6.996 34.851 -0.817 1.00 62.28 106 GLY A O 1
ATOM 822 N N . GLN A 1 107 ? 4.978 35.724 -1.208 1.00 52.56 107 GLN A N 1
ATOM 823 C CA . GLN A 1 107 ? 5.061 35.584 -2.667 1.00 52.56 107 GLN A CA 1
ATOM 824 C C . GLN A 1 107 ? 5.850 36.717 -3.349 1.00 52.56 107 GLN A C 1
ATOM 826 O O . GLN A 1 107 ? 5.286 37.583 -4.016 1.00 52.56 107 GLN A O 1
ATOM 831 N N . MET A 1 108 ? 7.180 36.658 -3.254 1.00 42.88 108 MET A N 1
ATOM 832 C CA . MET A 1 108 ? 8.089 37.248 -4.245 1.00 42.88 108 MET A CA 1
ATOM 833 C C . MET A 1 108 ? 8.937 36.113 -4.844 1.00 42.88 108 MET A C 1
ATOM 835 O O . MET A 1 108 ? 9.953 35.729 -4.277 1.00 42.88 108 MET A O 1
ATOM 839 N N . ASN A 1 109 ? 8.500 35.606 -6.006 1.00 40.56 109 ASN A N 1
ATOM 840 C CA . ASN A 1 109 ? 9.269 34.807 -6.982 1.00 40.56 109 ASN A CA 1
ATOM 841 C C . ASN A 1 109 ? 9.347 33.267 -6.890 1.00 40.56 109 ASN A C 1
ATOM 843 O O . ASN A 1 109 ? 10.410 32.747 -7.194 1.00 40.56 109 ASN A O 1
ATOM 847 N N . MET A 1 110 ? 8.269 32.512 -6.645 1.00 41.31 110 MET A N 1
ATOM 848 C CA . MET A 1 110 ? 8.134 31.130 -7.174 1.00 41.31 110 MET A CA 1
ATOM 849 C C . MET A 1 110 ? 6.649 30.758 -7.347 1.00 41.31 110 MET A C 1
ATOM 851 O O . MET A 1 110 ? 5.803 31.363 -6.698 1.00 41.31 110 MET A O 1
ATOM 855 N N . GLY A 1 111 ? 6.344 29.834 -8.271 1.00 49.12 111 GLY A N 1
ATOM 856 C CA . GLY A 1 111 ? 4.987 29.439 -8.702 1.00 49.12 111 GLY A CA 1
ATOM 857 C C . GLY A 1 111 ? 4.038 28.945 -7.596 1.00 49.12 111 GLY A C 1
ATOM 858 O O . GLY A 1 111 ? 4.377 28.960 -6.417 1.00 49.12 111 GLY A O 1
ATOM 859 N N . VAL A 1 112 ? 2.820 28.532 -7.977 1.00 50.84 112 VAL A N 1
ATOM 860 C CA . VAL A 1 112 ? 1.721 28.225 -7.038 1.00 50.84 112 VAL A CA 1
ATOM 861 C C . VAL A 1 112 ? 2.142 27.170 -6.008 1.00 50.84 112 VAL A C 1
ATOM 863 O O . VAL A 1 112 ? 2.383 26.017 -6.358 1.00 50.84 112 VAL A O 1
ATOM 866 N N . ASP A 1 113 ? 2.208 27.568 -4.732 1.00 55.91 113 ASP A N 1
ATOM 867 C CA . ASP A 1 113 ? 2.452 26.669 -3.598 1.00 55.91 113 ASP A CA 1
ATOM 868 C C . ASP A 1 113 ? 1.256 25.697 -3.466 1.00 55.91 113 ASP A C 1
ATOM 870 O O . ASP A 1 113 ? 0.133 26.154 -3.225 1.00 55.91 113 ASP A O 1
ATOM 874 N N . PRO A 1 114 ? 1.445 24.370 -3.622 1.00 55.03 114 PRO A N 1
ATOM 875 C CA . PRO A 1 114 ? 0.369 23.379 -3.506 1.00 55.03 114 PRO A CA 1
ATOM 876 C C . PRO A 1 114 ? -0.383 23.436 -2.170 1.00 55.03 114 PRO A C 1
ATOM 878 O O . PRO A 1 114 ? -1.545 23.036 -2.080 1.00 55.03 114 PRO A O 1
ATOM 881 N N . GLU A 1 115 ? 0.255 23.966 -1.128 1.00 63.06 115 GLU A N 1
ATOM 882 C CA . GLU A 1 115 ? -0.355 24.151 0.181 1.00 63.06 115 GLU A CA 1
ATOM 883 C C . GLU A 1 115 ? -1.436 25.245 0.181 1.00 63.06 115 GLU A C 1
ATOM 885 O O . GLU A 1 115 ? -2.438 25.108 0.882 1.00 63.06 115 GLU A O 1
ATOM 890 N N . ILE A 1 116 ? -1.310 26.273 -0.668 1.00 71.75 116 ILE A N 1
ATOM 891 C CA . ILE A 1 116 ? -2.336 27.317 -0.847 1.00 71.75 116 ILE A CA 1
ATOM 892 C C . ILE A 1 116 ? -3.625 26.706 -1.402 1.00 71.75 116 ILE A C 1
ATOM 894 O O . ILE A 1 116 ? -4.715 27.039 -0.943 1.00 71.75 116 ILE A O 1
ATOM 898 N N . LEU A 1 117 ? -3.516 25.770 -2.349 1.00 68.62 117 LEU A N 1
ATOM 899 C CA . LEU A 1 117 ? -4.676 25.054 -2.888 1.00 68.62 117 LEU A CA 1
ATOM 900 C C . LEU A 1 117 ? -5.371 24.218 -1.809 1.00 68.62 117 LEU A C 1
ATOM 902 O O . LEU A 1 117 ? -6.588 24.298 -1.668 1.00 68.62 117 LEU A O 1
ATOM 906 N N . SER A 1 118 ? -4.604 23.482 -1.003 1.00 67.19 118 SER A N 1
ATOM 907 C CA . SER A 1 118 ? -5.150 22.653 0.079 1.00 67.19 118 SER A CA 1
ATOM 908 C C . SER A 1 118 ? -5.847 23.478 1.166 1.00 67.19 118 SER A C 1
ATOM 910 O O . SER A 1 118 ? -6.954 23.139 1.583 1.00 67.19 118 SER A O 1
ATOM 912 N N . ILE A 1 119 ? -5.210 24.556 1.637 1.00 72.62 119 ILE A N 1
ATOM 913 C CA . ILE A 1 119 ? -5.792 25.445 2.653 1.00 72.62 119 ILE A CA 1
ATOM 914 C C . ILE A 1 119 ? -7.053 26.109 2.089 1.00 72.62 119 ILE A C 1
ATOM 916 O O . ILE A 1 119 ? -8.090 26.132 2.749 1.00 72.62 119 ILE A O 1
ATOM 920 N N . GLY A 1 120 ? -6.998 26.585 0.843 1.00 78.88 120 GLY A N 1
ATOM 921 C CA . GLY A 1 120 ? -8.115 27.260 0.193 1.00 78.88 120 GLY A CA 1
ATOM 922 C C . GLY A 1 120 ? -9.344 26.374 -0.013 1.00 78.88 120 GLY A C 1
ATOM 923 O O . GLY A 1 120 ? -10.462 26.842 0.184 1.00 78.88 120 GLY A O 1
ATOM 924 N N . VAL A 1 121 ? -9.161 25.089 -0.337 1.00 77.25 121 VAL A N 1
ATOM 925 C CA . VAL A 1 121 ? -10.270 24.121 -0.431 1.00 77.25 121 VAL A CA 1
ATOM 926 C C . VAL A 1 121 ? -10.948 23.915 0.928 1.00 77.25 121 VAL A C 1
ATOM 928 O O . VAL A 1 121 ? -12.173 23.932 0.998 1.00 77.25 121 VAL A O 1
ATOM 931 N N . GLN A 1 122 ? -10.187 23.798 2.021 1.00 70.50 122 GLN A N 1
ATOM 932 C CA . GLN A 1 122 ? -10.764 23.661 3.369 1.00 70.50 122 GLN A CA 1
ATOM 933 C C . GLN A 1 122 ? -11.521 24.925 3.804 1.00 70.50 122 GLN A C 1
ATOM 935 O O . GLN A 1 122 ? -12.613 24.835 4.361 1.00 70.50 122 GLN A O 1
ATOM 940 N N . MET A 1 123 ? -10.990 26.108 3.483 1.00 84.69 123 MET A N 1
ATOM 941 C CA . MET A 1 123 ? -11.697 27.375 3.697 1.00 84.69 123 MET A CA 1
ATOM 942 C C . MET A 1 123 ? -12.990 27.459 2.867 1.00 84.69 123 MET A C 1
ATOM 944 O O . MET A 1 123 ? -14.001 27.971 3.342 1.00 84.69 123 MET A O 1
ATOM 948 N N . ALA A 1 124 ? -13.001 26.909 1.648 1.00 85.06 124 ALA A N 1
ATOM 949 C CA . ALA A 1 124 ? -14.210 26.832 0.831 1.00 85.06 124 ALA A CA 1
ATOM 950 C C . ALA A 1 124 ? -15.269 25.888 1.414 1.00 85.06 124 ALA A C 1
ATOM 952 O O . ALA A 1 124 ? -16.442 26.258 1.434 1.00 85.06 124 ALA A O 1
ATOM 953 N N . VAL A 1 125 ? -14.875 24.732 1.959 1.00 80.56 125 VAL A N 1
ATOM 954 C CA . VAL A 1 125 ? -15.795 23.831 2.679 1.00 80.56 125 VAL A CA 1
ATOM 955 C C . VAL A 1 125 ? -16.464 24.560 3.846 1.00 80.56 125 VAL A C 1
ATOM 957 O O . VAL A 1 125 ? -17.689 24.526 3.942 1.00 80.56 125 VAL A O 1
ATOM 960 N N . TYR A 1 126 ? -15.689 25.287 4.661 1.00 88.12 126 TYR A N 1
ATOM 961 C CA . TYR A 1 126 ? -16.218 26.083 5.775 1.00 88.12 126 TYR A CA 1
ATOM 962 C C . TYR A 1 126 ? -17.319 27.052 5.323 1.00 88.12 126 TYR A C 1
ATOM 964 O O . TYR A 1 126 ? -18.418 27.068 5.878 1.00 88.12 126 TYR A O 1
ATOM 972 N N . HIS A 1 127 ? -17.050 27.849 4.287 1.00 91.62 127 HIS A N 1
ATOM 973 C CA . HIS A 1 127 ? -18.006 28.846 3.809 1.00 91.62 127 HIS A CA 1
ATOM 974 C C . HIS A 1 127 ? -19.255 28.235 3.173 1.00 91.62 127 HIS A C 1
ATOM 976 O O . HIS A 1 127 ? -20.354 28.767 3.353 1.00 91.62 127 HIS A O 1
ATOM 982 N N . ILE A 1 128 ? -19.105 27.134 2.434 1.00 89.38 128 ILE A N 1
ATOM 983 C CA . ILE A 1 128 ? -20.233 26.439 1.811 1.00 89.38 128 ILE A CA 1
ATOM 984 C C . ILE A 1 128 ? -21.138 25.830 2.889 1.00 89.38 128 ILE A C 1
ATOM 986 O O . ILE A 1 128 ? -22.359 26.000 2.825 1.00 89.38 128 ILE A O 1
ATOM 990 N N . GLU A 1 129 ? -20.550 25.178 3.895 1.00 85.00 129 GLU A N 1
ATOM 991 C CA . GLU A 1 129 ? -21.280 24.616 5.034 1.00 85.00 129 GLU A CA 1
ATOM 992 C C . GLU A 1 129 ? -22.006 25.716 5.824 1.00 85.00 129 GLU A C 1
ATOM 994 O O . GLU A 1 129 ? -23.200 25.591 6.102 1.00 85.00 129 GLU A O 1
ATOM 999 N N . ALA A 1 130 ? -21.343 26.860 6.021 1.00 88.19 130 ALA A N 1
ATOM 1000 C CA . ALA A 1 130 ? -21.897 28.045 6.675 1.00 88.19 130 ALA A CA 1
ATOM 1001 C C . ALA A 1 130 ? -22.997 28.764 5.861 1.00 88.19 130 ALA A C 1
ATOM 1003 O O . ALA A 1 130 ? -23.572 29.748 6.331 1.00 88.19 130 ALA A O 1
ATOM 1004 N N . GLY A 1 131 ? -23.298 28.304 4.640 1.00 89.44 131 GLY A N 1
ATOM 1005 C CA . GLY A 1 131 ? -24.418 28.783 3.823 1.00 89.44 131 GLY A CA 1
ATOM 1006 C C . GLY A 1 131 ? -24.037 29.601 2.585 1.00 89.44 131 GLY A C 1
ATOM 1007 O O . GLY A 1 131 ? -24.916 29.908 1.783 1.00 89.44 131 GLY A O 1
ATOM 1008 N N . ALA A 1 132 ? -22.754 29.904 2.353 1.00 92.12 132 ALA A N 1
ATOM 1009 C CA . ALA A 1 132 ? -22.283 30.590 1.140 1.00 92.12 132 ALA A CA 1
ATOM 1010 C C . ALA A 1 132 ? -22.144 29.611 -0.038 1.00 92.12 132 ALA A C 1
ATOM 1012 O O . ALA A 1 132 ? -21.065 29.364 -0.577 1.00 92.12 132 ALA A O 1
ATOM 1013 N N . ARG A 1 133 ? -23.273 29.009 -0.414 1.00 92.38 133 ARG A N 1
ATOM 1014 C CA . ARG A 1 133 ? -23.343 27.923 -1.398 1.00 92.38 133 ARG A CA 1
ATOM 1015 C C . ARG A 1 133 ? -23.250 28.422 -2.826 1.00 92.38 133 ARG A C 1
ATOM 1017 O O . ARG A 1 133 ? -22.825 27.668 -3.689 1.00 92.38 133 ARG A O 1
ATOM 1024 N N . LYS A 1 134 ? -23.596 29.682 -3.100 1.00 95.31 134 LYS A N 1
ATOM 1025 C CA . LYS A 1 134 ? -23.361 30.304 -4.408 1.00 95.31 134 LYS A CA 1
ATOM 1026 C C . LYS A 1 134 ? -21.943 30.850 -4.486 1.00 95.31 134 LYS A C 1
ATOM 1028 O O . LYS A 1 134 ? -21.436 31.426 -3.528 1.00 95.31 134 LYS A O 1
ATOM 1033 N N . PHE A 1 135 ? -21.319 30.710 -5.654 1.00 93.12 135 PHE A N 1
ATOM 1034 C CA . PHE A 1 135 ? -19.938 31.139 -5.871 1.00 93.12 135 PHE A CA 1
ATOM 1035 C C . PHE A 1 135 ? -19.715 32.624 -5.551 1.00 93.12 135 PHE A C 1
ATOM 1037 O O . PHE A 1 135 ? -18.690 32.969 -4.976 1.00 93.12 135 PHE A O 1
ATOM 1044 N N . ALA A 1 136 ? -20.689 33.488 -5.856 1.00 90.75 136 ALA A N 1
ATOM 1045 C CA . ALA A 1 136 ? -20.623 34.915 -5.543 1.00 90.75 136 ALA A CA 1
ATOM 1046 C C . ALA A 1 136 ? -20.525 35.189 -4.031 1.00 90.75 136 ALA A C 1
ATOM 1048 O O . ALA A 1 136 ? -19.717 36.012 -3.603 1.00 90.75 136 ALA A O 1
ATOM 1049 N N . ASP A 1 137 ? -21.316 34.474 -3.227 1.00 91.62 137 ASP A N 1
ATOM 1050 C CA . ASP A 1 137 ? -21.337 34.626 -1.770 1.00 91.62 137 ASP A CA 1
ATOM 1051 C C . ASP A 1 137 ? -20.040 34.097 -1.152 1.00 91.62 137 ASP A C 1
ATOM 1053 O O . ASP A 1 137 ? -19.432 34.752 -0.306 1.00 91.62 137 ASP A O 1
ATOM 1057 N N . PHE A 1 138 ? -19.566 32.946 -1.637 1.00 95.38 138 PHE A N 1
ATOM 1058 C CA . PHE A 1 138 ? -18.268 32.390 -1.258 1.00 95.38 138 PHE A CA 1
ATOM 1059 C C . PHE A 1 138 ? -17.121 33.358 -1.590 1.00 95.38 138 PHE A C 1
ATOM 1061 O O . PHE A 1 138 ? -16.295 33.664 -0.729 1.00 95.38 138 PHE A O 1
ATOM 1068 N N . ALA A 1 139 ? -17.080 33.868 -2.825 1.00 92.88 139 ALA A N 1
ATOM 1069 C CA . ALA A 1 139 ? -16.039 34.775 -3.293 1.00 92.88 139 ALA A CA 1
ATOM 1070 C C . ALA A 1 139 ? -16.011 36.061 -2.461 1.00 92.88 139 ALA A C 1
ATOM 1072 O O . ALA A 1 139 ? -14.939 36.512 -2.059 1.00 92.88 139 ALA A O 1
ATOM 1073 N N . LYS A 1 140 ? -17.186 36.613 -2.141 1.00 93.00 140 LYS A N 1
ATOM 1074 C CA . LYS A 1 140 ? -17.320 37.791 -1.281 1.00 93.00 140 LYS A CA 1
ATOM 1075 C C . LYS A 1 140 ? -16.732 37.555 0.110 1.00 93.00 140 LYS A C 1
ATOM 1077 O O . LYS A 1 140 ? -15.991 38.406 0.597 1.00 93.00 140 LYS A O 1
ATOM 1082 N N . ASN A 1 141 ? -17.030 36.414 0.730 1.00 93.12 141 ASN A N 1
ATOM 1083 C CA . ASN A 1 141 ? -16.543 36.101 2.074 1.00 93.12 141 ASN A CA 1
ATOM 1084 C C . ASN A 1 141 ? -15.025 35.888 2.097 1.00 93.12 141 ASN A C 1
ATOM 1086 O O . ASN A 1 141 ? -14.331 36.468 2.928 1.00 93.12 141 ASN A O 1
ATOM 1090 N N . MET A 1 142 ? -14.486 35.163 1.117 1.00 93.25 142 MET A N 1
ATOM 1091 C CA . MET A 1 142 ? -13.042 34.941 1.008 1.00 93.25 142 MET A CA 1
ATOM 1092 C C . MET A 1 142 ? -12.258 36.234 0.759 1.00 93.25 142 MET A C 1
ATOM 1094 O O . MET A 1 142 ? -11.197 36.436 1.350 1.00 93.25 142 MET A O 1
ATOM 1098 N N . VAL A 1 143 ? -12.768 37.125 -0.099 1.00 91.31 143 VAL A N 1
ATOM 1099 C CA . VAL A 1 143 ? -12.153 38.442 -0.333 1.00 91.31 143 VAL A CA 1
ATOM 1100 C C . VAL A 1 143 ? -12.238 39.310 0.922 1.00 91.31 143 VAL A C 1
ATOM 1102 O O . VAL A 1 143 ? -11.268 39.990 1.248 1.00 91.31 143 VAL A O 1
ATOM 1105 N N . ALA A 1 144 ? -13.349 39.266 1.662 1.00 90.06 144 ALA A N 1
ATOM 1106 C CA . ALA A 1 144 ? -13.471 39.988 2.927 1.00 90.06 144 ALA A CA 1
ATOM 1107 C C . ALA A 1 144 ? -12.453 39.503 3.978 1.00 90.06 144 ALA A C 1
ATOM 1109 O O . ALA A 1 144 ? -11.911 40.315 4.727 1.00 90.06 144 ALA A O 1
ATOM 1110 N N . ASP A 1 145 ? -12.158 38.201 4.008 1.00 87.56 145 ASP A N 1
ATOM 1111 C CA . ASP A 1 145 ? -11.261 37.600 4.997 1.00 87.56 145 ASP A CA 1
ATOM 1112 C C . ASP A 1 145 ? -9.768 37.703 4.652 1.00 87.56 145 ASP A C 1
ATOM 1114 O O . ASP A 1 145 ? -8.929 37.830 5.553 1.00 87.56 145 ASP A O 1
ATOM 1118 N N . LEU A 1 146 ? -9.417 37.631 3.367 1.00 88.06 146 LEU A N 1
ATOM 1119 C CA . LEU A 1 146 ? -8.029 37.503 2.903 1.00 88.06 146 LEU A CA 1
ATOM 1120 C C . LEU A 1 146 ? -7.564 38.648 1.993 1.00 88.06 146 LEU A C 1
ATOM 1122 O O . LEU A 1 146 ? -6.368 38.755 1.710 1.00 88.06 146 LEU A O 1
ATOM 1126 N N . GLY A 1 147 ? -8.475 39.519 1.559 1.00 85.12 147 GLY A N 1
ATOM 1127 C CA . GLY A 1 147 ? -8.201 40.613 0.633 1.00 85.12 147 GLY A CA 1
ATOM 1128 C C . GLY A 1 147 ? -8.060 40.168 -0.826 1.00 85.12 147 GLY A C 1
ATOM 1129 O O . GLY A 1 147 ? -8.234 39.003 -1.182 1.00 85.12 147 GLY A O 1
ATOM 1130 N N . ASP A 1 148 ? -7.714 41.119 -1.696 1.00 83.25 148 ASP A N 1
ATOM 1131 C CA . ASP A 1 148 ? -7.713 40.930 -3.155 1.00 83.25 148 ASP A CA 1
ATOM 1132 C C . ASP A 1 148 ? -6.728 39.866 -3.662 1.00 83.25 148 ASP A C 1
ATOM 1134 O O . ASP A 1 148 ? -6.951 39.263 -4.711 1.00 83.25 148 ASP A O 1
ATOM 1138 N N . ALA A 1 149 ? -5.676 39.565 -2.897 1.00 83.06 149 ALA A N 1
ATOM 1139 C CA . ALA A 1 149 ? -4.647 38.598 -3.281 1.00 83.06 149 ALA A CA 1
ATOM 1140 C C . ALA A 1 149 ? -5.193 37.179 -3.527 1.00 83.06 149 ALA A C 1
ATOM 1142 O O . ALA A 1 149 ? -4.546 36.387 -4.215 1.00 83.06 149 ALA A O 1
ATOM 1143 N N . ILE A 1 150 ? -6.372 36.851 -2.984 1.00 85.88 150 ILE A N 1
ATOM 1144 C CA . ILE A 1 150 ? -6.972 35.521 -3.115 1.00 85.88 150 ILE A CA 1
ATOM 1145 C C . ILE A 1 150 ? -7.761 35.326 -4.414 1.00 85.88 150 ILE A C 1
ATOM 1147 O O . ILE A 1 150 ? -8.026 34.187 -4.801 1.00 85.88 150 ILE A O 1
ATOM 1151 N N . ARG A 1 151 ? -8.110 36.416 -5.112 1.00 86.19 151 ARG A N 1
ATOM 1152 C CA . ARG A 1 151 ? -8.960 36.406 -6.315 1.00 86.19 151 ARG A CA 1
ATOM 1153 C C . ARG A 1 151 ? -8.538 35.377 -7.372 1.00 86.19 151 ARG A C 1
ATOM 1155 O O . ARG A 1 151 ? -9.410 34.620 -7.799 1.00 86.19 151 ARG A O 1
ATOM 1162 N N . PRO A 1 152 ? -7.244 35.225 -7.724 1.00 82.81 152 PRO A N 1
ATOM 1163 C CA . PRO A 1 152 ? -6.816 34.245 -8.728 1.00 82.81 152 PRO A CA 1
ATOM 1164 C C . PRO A 1 152 ? -7.097 32.780 -8.352 1.00 82.81 152 PRO A C 1
ATOM 1166 O O . PRO A 1 152 ? -7.044 31.902 -9.209 1.00 82.81 152 PRO A O 1
ATOM 1169 N N . TYR A 1 153 ? -7.381 32.496 -7.078 1.00 82.62 153 TYR A N 1
ATOM 1170 C CA . TYR A 1 153 ? -7.522 31.139 -6.555 1.00 82.62 153 TYR A CA 1
ATOM 1171 C C . TYR A 1 153 ? -8.972 30.741 -6.242 1.00 82.62 153 TYR A C 1
ATOM 1173 O O . TYR A 1 153 ? -9.256 29.553 -6.080 1.00 82.62 153 TYR A O 1
ATOM 1181 N N . LEU A 1 154 ? -9.910 31.695 -6.204 1.00 87.00 154 LEU A N 1
ATOM 1182 C CA . LEU A 1 154 ? -11.287 31.469 -5.741 1.00 87.00 154 LEU A CA 1
ATOM 1183 C C . LEU A 1 154 ? -12.024 30.389 -6.538 1.00 87.00 154 LEU A C 1
ATOM 1185 O O . LEU A 1 154 ? -12.614 29.483 -5.949 1.00 87.00 154 LEU A O 1
ATOM 1189 N N . LYS A 1 155 ? -11.944 30.429 -7.875 1.00 84.94 155 LYS A N 1
ATOM 1190 C CA . LYS A 1 155 ? -12.563 29.405 -8.737 1.00 84.94 155 LYS A CA 1
ATOM 1191 C C . LYS A 1 155 ? -11.985 28.016 -8.465 1.00 84.94 155 LYS A C 1
ATOM 1193 O O . LYS A 1 155 ? -12.713 27.027 -8.491 1.00 84.94 155 LYS A O 1
ATOM 1198 N N . SER A 1 156 ? -10.681 27.934 -8.205 1.00 76.69 156 SER A N 1
ATOM 1199 C CA . SER A 1 156 ? -9.991 26.670 -7.937 1.00 76.69 156 SER A CA 1
ATOM 1200 C C . SER A 1 156 ? -10.378 26.087 -6.583 1.00 76.69 156 SER A C 1
ATOM 1202 O O . SER A 1 156 ? -10.641 24.893 -6.506 1.00 76.69 156 S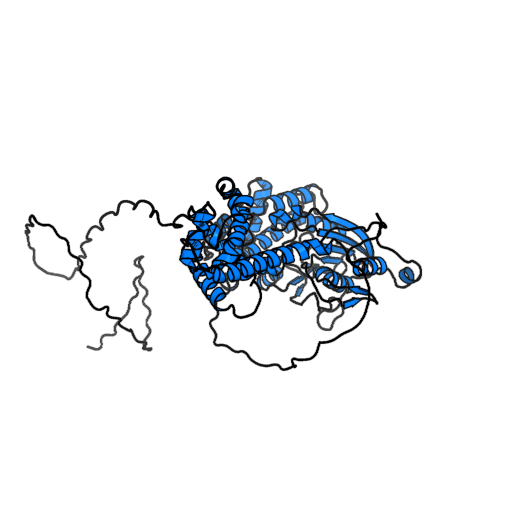ER A O 1
ATOM 1204 N N . PHE A 1 157 ? -10.470 26.914 -5.543 1.00 85.50 157 PHE A N 1
ATOM 1205 C CA . PHE A 1 157 ? -10.868 26.472 -4.206 1.00 85.50 157 PHE A CA 1
ATOM 1206 C C . PHE A 1 157 ? -12.317 25.999 -4.161 1.00 85.50 157 PHE A C 1
ATOM 1208 O O . PHE A 1 157 ? -12.595 24.924 -3.642 1.00 85.50 157 PHE A O 1
ATOM 1215 N N . TYR A 1 158 ? -13.227 26.777 -4.751 1.00 81.69 158 TYR A N 1
ATOM 1216 C CA . TYR A 1 158 ? -14.648 26.451 -4.771 1.00 81.69 158 TYR A CA 1
ATOM 1217 C C . TYR A 1 158 ? -14.927 25.154 -5.533 1.00 81.69 158 TYR A C 1
ATOM 1219 O O . TYR A 1 158 ? -15.634 24.280 -5.039 1.00 81.69 158 TYR A O 1
ATOM 1227 N N . ASN A 1 159 ? -14.324 24.995 -6.716 1.00 74.38 159 ASN A N 1
ATOM 1228 C CA . ASN A 1 159 ? -14.460 23.760 -7.484 1.00 74.38 159 ASN A CA 1
ATOM 1229 C C . ASN A 1 159 ? -13.753 22.583 -6.797 1.00 74.38 159 ASN A C 1
ATOM 1231 O O . ASN A 1 159 ? -14.300 21.491 -6.773 1.00 74.38 159 ASN A O 1
ATOM 1235 N N . GLY A 1 160 ? -12.592 22.810 -6.176 1.00 67.75 160 GLY A N 1
ATOM 1236 C CA . GLY A 1 160 ? -11.903 21.775 -5.406 1.00 67.75 160 GLY A CA 1
ATOM 1237 C C . GLY A 1 160 ? -12.712 21.290 -4.201 1.00 67.75 160 GLY A C 1
ATOM 1238 O O . GLY A 1 160 ? -12.697 20.101 -3.920 1.00 67.75 160 GLY A O 1
ATOM 1239 N N . ALA A 1 161 ? -13.460 22.174 -3.531 1.00 74.50 161 ALA A N 1
ATOM 1240 C CA . ALA A 1 161 ? -14.394 21.787 -2.474 1.00 74.50 161 ALA A CA 1
ATOM 1241 C C . ALA A 1 161 ? -15.618 21.051 -3.032 1.00 74.50 161 ALA A C 1
ATOM 1243 O O . ALA A 1 161 ? -16.030 20.044 -2.473 1.00 74.50 161 ALA A O 1
ATOM 1244 N N . ARG A 1 162 ? -16.176 21.507 -4.159 1.00 79.31 162 ARG A N 1
ATOM 1245 C CA . ARG A 1 162 ? -17.291 20.839 -4.851 1.00 79.31 162 ARG A CA 1
ATOM 1246 C C . ARG A 1 162 ? -16.959 19.402 -5.275 1.00 79.31 162 ARG A C 1
ATOM 1248 O O . ARG A 1 162 ? -17.857 18.570 -5.291 1.00 79.31 162 ARG A O 1
ATOM 1255 N N . ASP A 1 163 ? -15.701 19.125 -5.607 1.00 67.88 163 ASP A N 1
ATOM 1256 C CA . ASP A 1 163 ? -15.224 17.796 -6.011 1.00 67.88 163 ASP A CA 1
ATOM 1257 C C . ASP A 1 163 ? -15.059 16.824 -4.820 1.00 67.88 163 ASP A C 1
ATOM 1259 O O . ASP A 1 163 ? -14.723 15.655 -5.026 1.00 67.88 163 ASP A O 1
ATOM 1263 N N . LEU A 1 164 ? -15.269 17.285 -3.577 1.00 55.75 164 LEU A N 1
ATOM 1264 C CA . LEU A 1 164 ? -15.116 16.462 -2.377 1.00 55.75 164 LEU A CA 1
ATOM 1265 C C . LEU A 1 164 ? -16.341 15.566 -2.128 1.00 55.75 164 LEU A C 1
ATOM 1267 O O . LEU A 1 164 ? -17.468 16.071 -2.084 1.00 55.75 164 LEU A O 1
ATOM 1271 N N . PRO A 1 165 ? -16.136 14.265 -1.846 1.00 52.59 165 PRO A N 1
ATOM 1272 C CA . PRO A 1 165 ? -17.214 13.349 -1.476 1.00 52.59 165 PRO A CA 1
ATOM 1273 C C . PRO A 1 165 ? -18.027 13.810 -0.258 1.00 52.59 165 PRO A C 1
ATOM 1275 O O . PRO A 1 165 ? -19.236 13.605 -0.220 1.00 52.59 165 PRO A O 1
ATOM 1278 N N . GLU A 1 166 ? -17.412 14.491 0.718 1.00 56.88 166 GLU A N 1
ATOM 1279 C CA . GLU A 1 166 ? -18.130 14.989 1.902 1.00 56.88 166 GLU A CA 1
ATOM 1280 C C . GLU A 1 166 ? -19.204 16.028 1.554 1.00 56.88 166 GLU A C 1
ATOM 1282 O O . GLU A 1 166 ? -20.202 16.147 2.260 1.00 56.88 166 GLU A O 1
ATOM 1287 N N . MET A 1 167 ? -19.028 16.762 0.452 1.00 68.81 167 MET A N 1
ATOM 1288 C CA . MET A 1 167 ? -20.003 17.752 -0.018 1.00 68.81 167 MET A CA 1
ATOM 1289 C C . MET A 1 167 ? -21.178 17.096 -0.747 1.00 68.81 167 MET A C 1
ATOM 1291 O O . MET A 1 167 ? -22.294 17.623 -0.725 1.00 68.81 167 MET A O 1
ATOM 1295 N N . GLU A 1 168 ? -20.940 15.937 -1.365 1.00 62.66 168 GLU A N 1
ATOM 1296 C CA . GLU A 1 168 ? -21.978 15.069 -1.924 1.00 62.66 168 GLU A CA 1
ATOM 1297 C C . GLU A 1 168 ? -22.796 14.406 -0.813 1.00 62.66 168 GLU A C 1
ATOM 1299 O O . GLU A 1 168 ? -24.022 14.494 -0.819 1.00 62.66 168 GLU A O 1
ATOM 1304 N N . GLU A 1 169 ? -22.131 13.827 0.189 1.00 61.25 169 GLU A N 1
ATOM 1305 C CA . GLU A 1 169 ? -22.785 13.167 1.326 1.00 61.25 169 GLU A CA 1
ATOM 1306 C C . GLU A 1 169 ? -23.572 14.144 2.211 1.00 61.25 169 GLU A C 1
ATOM 1308 O O . GLU A 1 169 ? -24.647 13.802 2.706 1.00 61.25 169 GLU A O 1
ATOM 1313 N N . ALA A 1 170 ? -23.081 15.376 2.371 1.00 68.12 170 ALA A N 1
ATOM 1314 C CA . ALA A 1 170 ? -23.805 16.443 3.059 1.00 68.12 170 ALA A CA 1
ATOM 1315 C C . ALA A 1 170 ? -24.987 17.005 2.238 1.00 68.12 170 ALA A C 1
ATOM 1317 O O . ALA A 1 170 ? -25.758 17.821 2.747 1.00 68.12 170 ALA A O 1
ATOM 1318 N N . GLY A 1 171 ? -25.154 16.565 0.983 1.00 76.81 171 GLY A N 1
ATOM 1319 C CA . GLY A 1 171 ? -26.263 16.949 0.109 1.00 76.81 171 GLY A CA 1
ATOM 1320 C C . GLY A 1 171 ? -26.152 18.367 -0.448 1.00 76.81 171 GLY A C 1
ATOM 1321 O O . GLY A 1 171 ? -27.166 18.991 -0.743 1.00 76.81 171 GLY A O 1
ATOM 1322 N N . TYR A 1 172 ? -24.940 18.916 -0.563 1.00 77.56 172 TYR A N 1
ATOM 1323 C CA . TYR A 1 172 ? -24.740 20.319 -0.940 1.00 77.56 172 TYR A CA 1
ATOM 1324 C C . TYR A 1 172 ? -24.619 20.536 -2.452 1.00 77.56 172 TYR A C 1
ATOM 1326 O O . TYR A 1 172 ? -24.854 21.652 -2.913 1.00 77.56 172 TYR A O 1
ATOM 1334 N N . LEU A 1 173 ? -24.295 19.498 -3.237 1.00 75.12 173 LEU A N 1
ATOM 1335 C CA . LEU A 1 173 ? -23.978 19.623 -4.669 1.00 75.12 173 LEU A CA 1
ATOM 1336 C C . LEU A 1 173 ? -25.063 20.309 -5.506 1.00 75.12 173 LEU A C 1
ATOM 1338 O O . LEU A 1 173 ? -24.729 21.117 -6.375 1.00 75.12 173 LEU A O 1
ATOM 1342 N N . ASP A 1 174 ? -26.335 20.018 -5.232 1.00 82.88 174 ASP A N 1
ATOM 1343 C CA . ASP A 1 174 ? -27.472 20.573 -5.977 1.00 82.88 174 ASP A CA 1
ATOM 1344 C C . ASP A 1 174 ? -27.667 22.077 -5.724 1.00 82.88 174 ASP A C 1
ATOM 1346 O O . ASP A 1 174 ? -28.276 22.788 -6.526 1.00 82.88 174 ASP A O 1
ATOM 1350 N N . GLU A 1 175 ? -27.116 22.593 -4.624 1.00 86.69 175 GLU A N 1
ATOM 1351 C CA . GLU A 1 175 ? -27.211 24.001 -4.245 1.00 86.69 175 GLU A CA 1
ATOM 1352 C C . GLU A 1 175 ? -26.015 24.831 -4.740 1.00 86.69 175 GLU A C 1
ATOM 1354 O O . GLU A 1 175 ? -26.112 26.065 -4.821 1.00 86.69 175 GLU A O 1
ATOM 1359 N N . LEU A 1 176 ? -24.916 24.172 -5.130 1.00 89.31 176 LEU A N 1
ATOM 1360 C CA . LEU A 1 176 ? -23.696 24.814 -5.618 1.00 89.31 176 LEU A CA 1
ATOM 1361 C C . LEU A 1 176 ? -23.857 25.392 -7.026 1.00 89.31 176 LEU A C 1
ATOM 1363 O O . LEU A 1 176 ? -24.544 24.853 -7.894 1.00 89.31 176 LEU A O 1
ATOM 1367 N N . THR A 1 177 ? -23.149 26.488 -7.280 1.00 88.50 177 THR A N 1
ATOM 1368 C CA . THR A 1 177 ? -23.027 27.085 -8.610 1.00 88.50 177 THR A CA 1
ATOM 1369 C C . THR A 1 177 ? -22.374 26.078 -9.583 1.00 88.50 177 THR A C 1
ATOM 1371 O O . THR A 1 177 ? -21.323 25.510 -9.261 1.00 88.50 177 THR A O 1
ATOM 1374 N N . PRO A 1 178 ? -22.967 25.810 -10.766 1.00 87.50 178 PRO A N 1
ATOM 1375 C CA . PRO A 1 178 ? -22.401 24.911 -11.778 1.00 87.50 178 PRO A CA 1
ATOM 1376 C C . PRO A 1 178 ? -21.039 25.373 -12.318 1.00 87.50 178 PRO A C 1
ATOM 1378 O O . PRO A 1 178 ? -20.793 26.572 -12.426 1.00 87.50 178 PRO A O 1
ATOM 1381 N N . TYR A 1 179 ? -20.183 24.437 -12.758 1.00 75.50 179 TYR A N 1
ATOM 1382 C CA . TYR A 1 179 ? -18.831 24.757 -13.259 1.00 75.50 179 TYR A CA 1
ATOM 1383 C C . TYR A 1 179 ? -18.809 25.825 -14.355 1.00 75.50 179 TYR A C 1
ATOM 1385 O O . TYR A 1 179 ? -17.950 26.701 -14.326 1.00 75.50 179 TYR A O 1
ATOM 1393 N N . GLU A 1 180 ? -19.733 25.767 -15.318 1.00 69.44 180 GLU A N 1
ATOM 1394 C CA . GLU A 1 180 ? -19.774 26.744 -16.415 1.00 69.44 180 GLU A CA 1
ATOM 1395 C C . GLU A 1 180 ? -20.132 28.151 -15.925 1.00 69.44 180 GLU A C 1
ATOM 1397 O O . GLU A 1 180 ? -19.641 29.140 -16.464 1.00 69.44 180 GLU A O 1
ATOM 1402 N N . GLU A 1 181 ? -20.932 28.265 -14.867 1.00 80.69 181 GLU A N 1
ATOM 1403 C CA . GLU A 1 181 ? -21.250 29.556 -14.263 1.00 80.69 181 GLU A CA 1
ATOM 1404 C C . GLU A 1 181 ? -20.066 30.080 -13.436 1.00 80.69 181 GLU A C 1
ATOM 1406 O O . GLU A 1 181 ? -19.685 31.237 -13.592 1.00 80.69 181 GLU A O 1
ATOM 1411 N N . VAL A 1 182 ? -19.397 29.219 -12.655 1.00 82.69 182 VAL A N 1
ATOM 1412 C CA . VAL A 1 182 ? -18.165 29.576 -11.919 1.00 82.69 182 VAL A CA 1
ATOM 1413 C C . VAL A 1 182 ? -17.059 30.034 -12.872 1.00 82.69 182 VAL A C 1
ATOM 1415 O O . VAL A 1 182 ? -16.369 31.020 -12.615 1.00 82.69 182 VAL A O 1
ATOM 1418 N N . LYS A 1 183 ? -16.886 29.335 -13.997 1.00 76.00 183 LYS A N 1
ATOM 1419 C CA . LYS A 1 183 ? -15.870 29.640 -15.010 1.00 76.00 183 LYS A CA 1
ATOM 1420 C C . LYS A 1 183 ? -16.073 31.023 -15.627 1.00 76.00 183 LYS A C 1
ATOM 1422 O O . LYS A 1 183 ? -15.103 31.767 -15.769 1.00 76.00 183 LYS A O 1
ATOM 1427 N N . ASN A 1 184 ? -17.320 31.362 -15.950 1.00 76.31 184 ASN A N 1
ATOM 1428 C CA . ASN A 1 184 ? -17.694 32.636 -16.567 1.00 76.31 184 ASN A CA 1
ATOM 1429 C C . ASN A 1 184 ? -17.871 33.780 -15.552 1.00 76.31 184 ASN A C 1
ATOM 1431 O O . ASN A 1 184 ? -18.128 34.912 -15.956 1.00 76.31 184 ASN A O 1
ATOM 1435 N N . PHE A 1 185 ? -17.736 33.505 -14.253 1.00 82.00 185 PHE A N 1
ATOM 1436 C CA . PHE A 1 185 ? -17.867 34.515 -13.212 1.00 82.00 185 PHE A CA 1
ATOM 1437 C C . PHE A 1 185 ? -16.701 35.514 -13.244 1.00 82.00 185 PHE A C 1
ATOM 1439 O O . PHE A 1 185 ? -15.526 35.124 -13.273 1.00 82.00 185 PHE A O 1
ATOM 1446 N N . ASP A 1 186 ? -17.029 36.806 -13.190 1.00 82.12 186 ASP A N 1
ATOM 1447 C CA . ASP A 1 186 ? -16.060 37.901 -13.117 1.00 82.12 186 ASP A CA 1
ATOM 1448 C C . ASP A 1 186 ? -15.540 38.077 -11.684 1.00 82.12 186 ASP A C 1
ATOM 1450 O O . ASP A 1 186 ? -16.059 38.858 -10.890 1.00 82.12 186 ASP A O 1
ATOM 1454 N N . VAL A 1 187 ? -14.489 37.335 -11.339 1.00 81.75 187 VAL A N 1
ATOM 1455 C CA . VAL A 1 187 ? -13.877 37.373 -10.000 1.00 81.75 187 VAL A CA 1
ATOM 1456 C C . VAL A 1 187 ? -13.132 38.686 -9.725 1.00 81.75 187 VAL A C 1
ATOM 1458 O O . VAL A 1 187 ? -12.912 39.052 -8.569 1.00 81.75 187 VAL A O 1
ATOM 1461 N N . LEU A 1 188 ? -12.752 39.421 -10.768 1.00 76.69 188 LEU A N 1
ATOM 1462 C CA . LEU A 1 188 ? -11.963 40.645 -10.639 1.00 76.69 188 LEU A CA 1
ATOM 1463 C C . LEU A 1 188 ? -12.857 41.869 -10.411 1.00 76.69 188 LEU A C 1
ATOM 1465 O O . LEU A 1 188 ? -12.440 42.813 -9.740 1.00 76.69 188 LEU A O 1
ATOM 1469 N N . GLY A 1 189 ? -14.078 41.843 -10.953 1.00 72.25 189 GLY A N 1
ATOM 1470 C CA . GLY A 1 189 ? -15.011 42.968 -10.938 1.00 72.25 189 GLY A CA 1
ATOM 1471 C C . GLY A 1 189 ? -16.283 42.794 -10.105 1.00 72.25 189 GLY A C 1
ATOM 1472 O O . GLY A 1 189 ? -16.988 43.786 -9.932 1.00 72.25 189 GLY A O 1
ATOM 1473 N N . PHE A 1 190 ? -16.600 41.604 -9.569 1.00 81.75 190 PHE A N 1
ATOM 1474 C CA . PHE A 1 190 ? -17.920 41.352 -8.949 1.00 81.75 190 PHE A CA 1
ATOM 1475 C C . PHE A 1 190 ? -18.288 42.273 -7.771 1.00 81.75 190 PHE A C 1
ATOM 1477 O O . PHE A 1 190 ? -19.469 42.458 -7.484 1.00 81.75 190 PHE A O 1
ATOM 1484 N N . ASP A 1 191 ? -17.300 42.846 -7.088 1.00 75.62 191 ASP A N 1
ATOM 1485 C CA . ASP A 1 191 ? -17.451 43.720 -5.921 1.00 75.62 191 ASP A CA 1
ATOM 1486 C C . ASP A 1 191 ? -16.824 45.115 -6.114 1.00 75.62 191 ASP A C 1
ATOM 1488 O O . ASP A 1 191 ? -16.968 45.986 -5.252 1.00 75.62 191 ASP A O 1
ATOM 1492 N N . LYS A 1 192 ? -16.168 45.363 -7.257 1.00 67.56 192 LYS A N 1
ATOM 1493 C CA . LYS A 1 192 ? -15.519 46.638 -7.589 1.00 67.56 192 LYS A CA 1
ATOM 1494 C C . LYS A 1 192 ? -16.377 47.389 -8.607 1.00 67.56 192 LYS A C 1
ATOM 1496 O O . LYS A 1 192 ? -16.418 47.034 -9.779 1.00 67.56 192 LYS A O 1
ATOM 1501 N N . GLY A 1 193 ? -17.057 48.448 -8.162 1.00 55.38 193 GLY A N 1
ATOM 1502 C CA . GLY A 1 193 ? -17.972 49.288 -8.954 1.00 55.38 193 GLY A CA 1
ATOM 1503 C C . GLY A 1 193 ? -17.321 50.113 -10.077 1.00 55.38 193 GLY A C 1
ATOM 1504 O O . GLY A 1 193 ? -17.475 51.330 -10.110 1.00 55.38 193 GLY A O 1
ATOM 1505 N N . GLY A 1 194 ? -16.627 49.454 -11.005 1.00 53.25 194 GLY A N 1
ATOM 1506 C CA . GLY A 1 194 ? -16.005 50.039 -12.187 1.00 53.25 194 GLY A CA 1
ATOM 1507 C C . GLY A 1 194 ? -14.654 50.718 -11.927 1.00 53.25 194 GLY A C 1
ATOM 1508 O O . GLY A 1 194 ? -14.604 51.847 -11.450 1.00 53.25 194 GLY A O 1
ATOM 1509 N N . SER A 1 195 ? -13.582 50.053 -12.384 1.00 43.62 195 SER A N 1
ATOM 1510 C CA . SER A 1 195 ? -12.292 50.575 -12.897 1.00 43.62 195 SER A CA 1
ATOM 1511 C C . SER A 1 195 ? -11.002 50.128 -12.186 1.00 43.62 195 SER A C 1
ATOM 1513 O O . SER A 1 195 ? -10.808 50.343 -10.997 1.00 43.62 195 SER A O 1
ATOM 1515 N N . SER A 1 196 ? -10.101 49.546 -12.996 1.00 42.62 196 SER A N 1
ATOM 1516 C CA . SER A 1 196 ? -8.633 49.702 -13.014 1.00 42.62 196 SER A CA 1
ATOM 1517 C C . SER A 1 196 ? -8.063 48.708 -14.050 1.00 42.62 196 SER A C 1
ATOM 1519 O O . SER A 1 196 ? -7.657 47.597 -13.723 1.00 42.62 196 SER A O 1
ATOM 1521 N N . PHE A 1 197 ? -8.069 49.080 -15.340 1.00 44.62 197 PHE A N 1
ATOM 1522 C CA . PHE A 1 197 ? -7.739 48.186 -16.475 1.00 44.62 197 PHE A CA 1
ATOM 1523 C C . PHE A 1 197 ? -6.338 47.538 -16.381 1.00 44.62 197 PHE A C 1
ATOM 1525 O O . PHE A 1 197 ? -6.086 46.493 -16.973 1.00 44.62 197 PHE A O 1
ATOM 1532 N N . VAL A 1 198 ? -5.419 48.145 -15.621 1.00 46.38 198 VAL A N 1
ATOM 1533 C CA . VAL A 1 198 ? -4.025 47.692 -15.473 1.00 46.38 198 VAL A CA 1
ATOM 1534 C C . VAL A 1 198 ? -3.865 46.654 -14.353 1.00 46.38 198 VAL A C 1
ATOM 1536 O O . VAL A 1 198 ? -3.007 45.777 -14.449 1.00 46.38 198 VAL A O 1
ATOM 1539 N N . GLU A 1 199 ? -4.697 46.714 -13.313 1.00 50.62 199 GLU A N 1
ATOM 1540 C CA . GLU A 1 199 ? -4.688 45.755 -12.200 1.00 50.62 199 GLU A CA 1
ATOM 1541 C C . GLU A 1 199 ? -5.465 44.488 -12.580 1.00 50.62 199 GLU A C 1
ATOM 1543 O O . GLU A 1 199 ? -4.947 43.383 -12.423 1.00 50.62 199 GLU A O 1
ATOM 1548 N N . THR A 1 200 ? -6.600 44.656 -13.276 1.00 49.91 200 THR A N 1
ATOM 1549 C CA . THR A 1 200 ? -7.344 43.564 -13.926 1.00 49.91 200 THR A CA 1
ATOM 1550 C C . THR A 1 200 ? -6.457 42.769 -14.888 1.00 49.91 200 THR A C 1
ATOM 1552 O O . THR A 1 200 ? -6.539 41.548 -14.925 1.00 49.91 200 THR A O 1
ATOM 1555 N N . ALA A 1 201 ? -5.560 43.427 -15.632 1.00 46.84 201 ALA A N 1
ATOM 1556 C CA . ALA A 1 201 ? -4.648 42.743 -16.548 1.00 46.84 201 ALA A CA 1
ATOM 1557 C C . ALA A 1 201 ? -3.578 41.906 -15.821 1.00 46.84 201 ALA A C 1
ATOM 1559 O O . ALA A 1 201 ? -3.268 40.807 -16.268 1.00 46.84 201 ALA A O 1
ATOM 1560 N N . LYS A 1 202 ? -3.027 42.376 -14.692 1.00 51.66 202 LYS A N 1
ATOM 1561 C CA . LYS A 1 202 ? -2.042 41.605 -13.905 1.00 51.66 202 LYS A CA 1
ATOM 1562 C C . LYS A 1 202 ? -2.683 40.425 -13.175 1.00 51.66 202 LYS A C 1
ATOM 1564 O O . LYS A 1 202 ? -2.085 39.353 -13.109 1.00 51.66 202 LYS A O 1
ATOM 1569 N N . GLU A 1 203 ? -3.886 40.610 -12.642 1.00 53.41 203 GLU A N 1
ATOM 1570 C CA . GLU A 1 203 ? -4.615 39.554 -11.937 1.00 53.41 203 GLU A CA 1
ATOM 1571 C C . GLU A 1 203 ? -5.208 38.520 -12.901 1.00 53.41 203 GLU A C 1
ATOM 1573 O O . GLU A 1 203 ? -5.101 37.332 -12.621 1.00 53.41 203 GLU A O 1
ATOM 1578 N N . ALA A 1 204 ? -5.702 38.926 -14.077 1.00 56.81 204 ALA A N 1
ATOM 1579 C CA . ALA A 1 204 ? -6.123 37.998 -15.132 1.00 56.81 204 ALA A CA 1
ATOM 1580 C C . ALA A 1 204 ? -4.948 37.196 -15.717 1.00 56.81 204 ALA A C 1
ATOM 1582 O O . ALA A 1 204 ? -5.127 36.051 -16.130 1.00 56.81 204 ALA A O 1
ATOM 1583 N N . VAL A 1 205 ? -3.737 37.767 -15.750 1.00 57.44 205 VAL A N 1
ATOM 1584 C CA . VAL A 1 205 ? -2.517 37.018 -16.097 1.00 57.44 205 VAL A CA 1
ATOM 1585 C C . VAL A 1 205 ? -2.208 35.980 -15.019 1.00 57.44 205 VAL A C 1
ATOM 1587 O O . VAL A 1 205 ? -1.964 34.835 -15.371 1.00 57.44 205 VAL A O 1
ATOM 1590 N N . LYS A 1 206 ? -2.317 36.320 -13.726 1.00 58.97 206 LYS A N 1
ATOM 1591 C CA . LYS A 1 206 ? -2.150 35.346 -12.632 1.00 58.97 206 LYS A CA 1
ATOM 1592 C C . LYS A 1 206 ? -3.241 34.274 -12.605 1.00 58.97 206 LYS A C 1
ATOM 1594 O O . LYS A 1 206 ? -2.925 33.119 -12.365 1.00 58.97 206 LYS A O 1
ATOM 1599 N N . GLU A 1 207 ? -4.504 34.614 -12.862 1.00 60.22 207 GLU A N 1
ATOM 1600 C CA . GLU A 1 207 ? -5.603 33.640 -12.964 1.00 60.22 207 GLU A CA 1
ATOM 1601 C C . GLU A 1 207 ? -5.360 32.680 -14.134 1.00 60.22 207 GLU A C 1
ATOM 1603 O O . GLU A 1 207 ? -5.449 31.467 -13.958 1.00 60.22 207 GLU A O 1
ATOM 1608 N N . ASN A 1 208 ? -4.939 33.200 -15.294 1.00 54.72 208 ASN A N 1
ATOM 1609 C CA . ASN A 1 208 ? -4.526 32.365 -16.418 1.00 54.72 208 ASN A CA 1
ATOM 1610 C C . ASN A 1 208 ? -3.263 31.556 -16.113 1.00 54.72 208 ASN A C 1
ATOM 1612 O O . ASN A 1 208 ? -3.196 30.420 -16.548 1.00 54.72 208 ASN A O 1
ATOM 1616 N N . GLU A 1 209 ? -2.287 32.068 -15.361 1.00 61.50 209 GLU A N 1
ATOM 1617 C CA . GLU A 1 209 ? -1.110 31.304 -14.924 1.00 61.50 209 GLU A CA 1
ATOM 1618 C C . GLU A 1 209 ? -1.485 30.203 -13.930 1.00 61.50 209 GLU A C 1
ATOM 1620 O O . GLU A 1 209 ? -0.936 29.114 -14.017 1.00 61.50 209 GLU A O 1
ATOM 1625 N N . VAL A 1 210 ? -2.427 30.438 -13.014 1.00 56.16 210 VAL A N 1
ATOM 1626 C CA . VAL A 1 210 ? -2.945 29.428 -12.075 1.00 56.16 210 VAL A CA 1
ATOM 1627 C C . VAL A 1 210 ? -3.756 28.378 -12.828 1.00 56.16 210 VAL A C 1
ATOM 1629 O O . VAL A 1 210 ? -3.580 27.185 -12.598 1.00 56.16 210 VAL A O 1
ATOM 1632 N N . GLU A 1 211 ? -4.614 28.789 -13.762 1.00 57.12 211 GLU A N 1
ATOM 1633 C CA . GLU A 1 211 ? -5.406 27.875 -14.582 1.00 57.12 211 GLU A CA 1
ATOM 1634 C C . GLU A 1 211 ? -4.536 27.142 -15.610 1.00 57.12 211 GLU A C 1
ATOM 1636 O O . GLU A 1 211 ? -4.791 25.976 -15.892 1.00 57.12 211 GLU A O 1
ATOM 1641 N N . GLN A 1 212 ? -3.475 27.772 -16.118 1.00 52.75 212 GLN A N 1
ATOM 1642 C CA . GLN A 1 212 ? -2.455 27.158 -16.961 1.00 52.75 212 GLN A CA 1
ATOM 1643 C C . GLN A 1 212 ? -1.547 26.251 -16.140 1.00 52.75 212 GLN A C 1
ATOM 1645 O O . GLN A 1 212 ? -1.214 25.198 -16.639 1.00 52.75 212 GLN A O 1
ATOM 1650 N N . GLN A 1 213 ? -1.208 26.554 -14.887 1.00 57.12 213 GLN A N 1
ATOM 1651 C CA . GLN A 1 213 ? -0.468 25.646 -14.001 1.00 57.12 213 GLN A CA 1
ATOM 1652 C C . GLN A 1 213 ? -1.336 24.466 -13.564 1.00 57.12 213 GLN A C 1
ATOM 1654 O O . GLN A 1 213 ? -0.844 23.345 -13.509 1.00 57.12 213 GLN A O 1
ATOM 1659 N N . LYS A 1 214 ? -2.637 24.678 -13.334 1.00 55.12 214 LYS A N 1
ATOM 1660 C CA . LYS A 1 214 ? -3.619 23.611 -13.108 1.00 55.12 214 LYS A CA 1
ATOM 1661 C C . LYS A 1 214 ? -3.791 22.765 -14.366 1.00 55.12 214 LYS A C 1
ATOM 1663 O O . LYS A 1 214 ? -3.668 21.551 -14.288 1.00 55.12 214 LYS A O 1
ATOM 1668 N N . LYS A 1 215 ? -3.988 23.385 -15.534 1.00 50.41 215 LYS A N 1
ATOM 1669 C CA . LYS A 1 215 ? -4.042 22.697 -16.831 1.00 50.41 215 LYS A CA 1
ATOM 1670 C C . LYS A 1 215 ? -2.713 22.087 -17.213 1.00 50.41 215 LYS A C 1
ATOM 1672 O O . LYS A 1 215 ? -2.750 21.091 -17.887 1.00 50.41 215 LYS A O 1
ATOM 1677 N N . GLU A 1 216 ? -1.563 22.601 -16.799 1.00 49.56 216 GLU A N 1
ATOM 1678 C CA . GLU A 1 216 ? -0.247 22.004 -17.027 1.00 49.56 216 GLU A CA 1
ATOM 1679 C C . GLU A 1 216 ? 0.029 20.899 -16.020 1.00 49.56 216 GLU A C 1
ATOM 1681 O O . GLU A 1 216 ? 0.720 19.959 -16.371 1.00 49.56 216 GLU A O 1
ATOM 1686 N N . ALA A 1 217 ? -0.508 20.945 -14.803 1.00 47.88 217 ALA A N 1
ATOM 1687 C CA . ALA A 1 217 ? -0.509 19.808 -13.893 1.00 47.88 217 ALA A CA 1
ATOM 1688 C C . ALA A 1 217 ? -1.410 18.701 -14.464 1.00 47.88 217 ALA A C 1
ATOM 1690 O O . ALA A 1 217 ? -0.953 17.578 -14.665 1.00 47.88 217 ALA A O 1
ATOM 1691 N N . GLU A 1 218 ? -2.640 19.038 -14.858 1.00 43.75 218 GLU A N 1
ATOM 1692 C CA . GLU A 1 218 ? -3.597 18.138 -15.506 1.00 43.75 218 GLU A CA 1
ATOM 1693 C C . GLU A 1 218 ? -3.145 17.672 -16.902 1.00 43.75 218 GLU A C 1
ATOM 1695 O O . GLU A 1 218 ? -3.393 16.530 -17.275 1.00 43.75 218 GLU A O 1
ATOM 1700 N N . ASP A 1 219 ? -2.455 18.508 -17.677 1.00 40.50 219 ASP A N 1
ATOM 1701 C CA . ASP A 1 219 ? -1.888 18.195 -18.991 1.00 40.50 219 ASP A CA 1
ATOM 1702 C C . ASP A 1 219 ? -0.510 17.562 -18.861 1.00 40.50 219 ASP A C 1
ATOM 1704 O O . ASP A 1 219 ? -0.123 16.858 -19.771 1.00 40.50 219 ASP A O 1
ATOM 1708 N N . LYS A 1 220 ? 0.247 17.697 -17.771 1.00 44.50 220 LYS A N 1
ATOM 1709 C CA . LYS A 1 220 ? 1.381 16.793 -17.492 1.00 44.50 220 LYS A CA 1
ATOM 1710 C C . LYS A 1 220 ? 0.850 15.404 -17.133 1.00 44.50 220 LYS A C 1
ATOM 1712 O O . LYS A 1 220 ? 1.413 14.406 -17.575 1.00 44.50 220 LYS A O 1
ATOM 1717 N N . LEU A 1 221 ? -0.310 15.346 -16.476 1.00 36.12 221 LEU A N 1
ATOM 1718 C CA . LEU A 1 221 ? -1.110 14.134 -16.288 1.00 36.12 221 LEU A CA 1
ATOM 1719 C C . LEU A 1 221 ? -1.717 13.592 -17.612 1.00 36.12 221 LEU A C 1
ATOM 1721 O O . LEU A 1 221 ? -1.826 12.376 -17.762 1.00 36.12 221 LEU A O 1
ATOM 1725 N N . LYS A 1 222 ? -2.060 14.437 -18.607 1.00 36.00 222 LYS A N 1
ATOM 1726 C CA . LYS A 1 222 ? -2.698 14.025 -19.891 1.00 36.00 222 LYS A CA 1
ATOM 1727 C C . LYS A 1 222 ? -1.763 13.955 -21.128 1.00 36.00 222 LYS A C 1
ATOM 1729 O O . LYS A 1 222 ? -1.987 13.109 -21.992 1.00 36.00 222 LYS A O 1
ATOM 1734 N N . LYS A 1 223 ? -0.709 14.776 -21.257 1.00 33.56 223 LYS A N 1
ATOM 1735 C CA . LYS A 1 223 ? 0.279 14.832 -22.376 1.00 33.56 223 LYS A CA 1
ATOM 1736 C C . LYS A 1 223 ? 1.347 13.749 -22.301 1.00 33.56 223 LYS A C 1
ATOM 1738 O O . LYS A 1 223 ? 1.888 13.400 -23.348 1.00 33.56 223 LYS A O 1
ATOM 1743 N N . ASN A 1 224 ? 1.544 13.107 -21.148 1.00 35.62 224 ASN A N 1
ATOM 1744 C CA . ASN A 1 224 ? 2.247 11.820 -21.096 1.00 35.62 224 ASN A CA 1
ATOM 1745 C C . ASN A 1 224 ? 1.569 10.728 -21.962 1.00 35.62 224 ASN A C 1
ATOM 1747 O O . ASN A 1 224 ? 2.168 9.680 -22.177 1.00 35.62 224 ASN A O 1
ATOM 1751 N N . LYS A 1 225 ? 0.375 10.979 -22.539 1.00 37.88 225 LYS A N 1
ATOM 1752 C CA . LYS A 1 225 ? -0.314 10.069 -23.471 1.00 37.88 225 LYS A CA 1
ATOM 1753 C C . LYS A 1 225 ? -0.205 10.392 -24.973 1.00 37.88 225 LYS A C 1
ATOM 1755 O O . LYS A 1 225 ? -0.609 9.541 -25.762 1.00 37.88 225 LYS A O 1
ATOM 1760 N N . LYS A 1 226 ? 0.292 11.554 -25.446 1.00 28.64 226 LYS A N 1
ATOM 1761 C CA . LYS A 1 226 ? 0.265 11.876 -26.903 1.00 28.64 226 LYS A CA 1
ATOM 1762 C C . LYS A 1 226 ? 1.461 12.720 -27.413 1.00 28.64 226 LYS A C 1
ATOM 1764 O O . LYS A 1 226 ? 1.429 13.940 -27.340 1.00 28.64 226 LYS A O 1
ATOM 1769 N N . ASN A 1 227 ? 2.416 12.035 -28.063 1.00 26.81 227 ASN A N 1
ATOM 1770 C CA . ASN A 1 227 ? 3.424 12.487 -29.057 1.00 26.81 227 ASN A CA 1
ATOM 1771 C C . ASN A 1 227 ? 4.771 13.127 -28.600 1.00 26.81 227 ASN A C 1
ATOM 1773 O O . ASN A 1 227 ? 4.893 14.339 -28.471 1.00 26.81 227 ASN A O 1
ATOM 1777 N N . LYS A 1 228 ? 5.835 12.299 -28.564 1.00 30.75 228 LYS A N 1
ATOM 1778 C CA . LYS A 1 228 ? 7.174 12.564 -29.181 1.00 30.75 228 LYS A CA 1
ATOM 1779 C C . LYS A 1 228 ? 7.087 12.223 -30.693 1.00 30.75 228 LYS A C 1
ATOM 1781 O O . LYS A 1 228 ? 6.163 11.465 -31.002 1.00 30.75 228 LYS A O 1
ATOM 1786 N N . PRO A 1 229 ? 7.980 12.641 -31.638 1.00 37.56 229 PRO A N 1
ATOM 1787 C CA . PRO A 1 229 ? 9.463 12.759 -31.548 1.00 37.56 229 PRO A CA 1
ATOM 1788 C C . PRO A 1 229 ? 10.048 14.001 -32.314 1.00 37.56 229 PRO A C 1
ATOM 1790 O O . PRO A 1 229 ? 9.278 14.760 -32.882 1.00 37.56 229 PRO A O 1
ATOM 1793 N N . GLN A 1 230 ? 11.338 14.386 -32.313 1.00 22.89 230 GLN A N 1
ATOM 1794 C CA . GLN A 1 230 ? 12.565 13.735 -32.823 1.00 22.89 230 GLN A CA 1
ATOM 1795 C C . GLN A 1 230 ? 13.841 14.491 -32.352 1.00 22.89 230 GLN A C 1
ATOM 1797 O O . GLN A 1 230 ? 13.879 15.711 -32.408 1.00 22.89 230 GLN A O 1
ATOM 1802 N N . GLY A 1 231 ? 14.871 13.729 -31.952 1.00 22.11 231 GLY A N 1
ATOM 1803 C CA . GLY A 1 231 ? 16.323 13.937 -32.164 1.00 22.11 231 GLY A CA 1
ATOM 1804 C C . GLY A 1 231 ? 17.063 15.241 -31.794 1.00 22.11 231 GLY A C 1
ATOM 1805 O O . GLY A 1 231 ? 16.990 16.208 -32.536 1.00 22.11 231 GLY A O 1
ATOM 1806 N N . GLY A 1 232 ? 17.984 15.141 -30.816 1.00 22.55 232 GLY A N 1
ATOM 1807 C CA . GLY A 1 232 ? 19.389 15.566 -30.995 1.00 22.55 232 GLY A CA 1
ATOM 1808 C C . GLY A 1 232 ? 19.939 16.787 -30.225 1.00 22.55 232 GLY A C 1
ATOM 1809 O O . GLY A 1 232 ? 19.608 17.914 -30.558 1.00 22.55 232 GLY A O 1
ATOM 1810 N N . VAL A 1 233 ? 20.944 16.503 -29.372 1.00 22.27 233 VAL A N 1
ATOM 1811 C CA . VAL A 1 233 ? 22.136 17.315 -28.993 1.00 22.27 233 VAL A CA 1
ATOM 1812 C C . VAL A 1 233 ? 22.098 18.189 -27.706 1.00 22.27 233 VAL A C 1
ATOM 1814 O O . VAL A 1 233 ? 21.591 19.299 -27.706 1.00 22.27 233 VAL A O 1
ATOM 1817 N N . VAL A 1 234 ? 22.732 17.629 -26.653 1.00 25.30 234 VAL A N 1
ATOM 1818 C CA . VAL A 1 234 ? 23.777 18.168 -25.728 1.00 25.30 234 VAL A CA 1
ATOM 1819 C C . VAL A 1 234 ? 23.515 19.439 -24.885 1.00 25.30 234 VAL A C 1
ATOM 1821 O O . VAL A 1 234 ? 23.506 20.539 -25.415 1.00 25.30 234 VAL A O 1
ATOM 1824 N N . GLU A 1 235 ? 23.451 19.207 -23.558 1.00 25.23 235 GLU A N 1
ATOM 1825 C CA . GLU A 1 235 ? 24.205 19.842 -22.439 1.00 25.23 235 GLU A CA 1
ATOM 1826 C C . GLU A 1 235 ? 24.163 21.370 -22.199 1.00 25.23 235 GLU A C 1
ATOM 1828 O O . GLU A 1 235 ? 23.883 22.162 -23.088 1.00 25.23 235 GLU A O 1
ATOM 1833 N N . LEU A 1 236 ? 24.546 21.744 -20.962 1.00 21.19 236 LEU A N 1
ATOM 1834 C CA . LEU A 1 236 ? 24.620 23.068 -20.309 1.00 21.19 236 LEU A CA 1
ATOM 1835 C C . LEU A 1 236 ? 23.313 23.395 -19.552 1.00 21.19 236 LEU A C 1
ATOM 1837 O O . LEU A 1 236 ? 22.298 23.703 -20.156 1.00 21.19 236 LEU A O 1
ATOM 1841 N N . VAL A 1 237 ? 23.209 23.339 -18.221 1.00 22.55 237 VAL A N 1
ATOM 1842 C CA . VAL A 1 237 ? 24.172 23.673 -17.167 1.00 22.55 237 VAL A CA 1
ATOM 1843 C C . VAL A 1 237 ? 23.842 22.834 -15.926 1.00 22.55 237 VAL A C 1
ATOM 1845 O O . VAL A 1 237 ? 22.806 23.024 -15.294 1.00 22.55 237 VAL A O 1
ATOM 1848 N N . ALA A 1 238 ? 24.751 21.935 -15.559 1.00 24.77 238 ALA A N 1
ATOM 1849 C CA . ALA A 1 238 ? 24.921 21.470 -14.191 1.00 24.77 238 ALA A CA 1
ATOM 1850 C C . ALA A 1 238 ? 26.307 21.944 -13.758 1.00 24.77 238 ALA A C 1
ATOM 1852 O O . ALA A 1 238 ? 27.300 21.357 -14.164 1.00 24.77 238 ALA A O 1
ATOM 1853 N N . SER A 1 239 ? 26.377 23.040 -13.004 1.00 23.67 239 SER A N 1
ATOM 1854 C CA . SER A 1 239 ? 27.556 23.391 -12.203 1.00 23.67 239 SER A CA 1
ATOM 1855 C C . SER A 1 239 ? 27.289 24.682 -11.439 1.00 23.67 239 SER A C 1
ATOM 1857 O O . SER A 1 239 ? 27.514 25.772 -11.964 1.00 23.67 239 SER A O 1
ATOM 1859 N N . SER A 1 240 ? 26.774 24.561 -10.220 1.00 23.05 240 SER A N 1
ATOM 1860 C CA . SER A 1 240 ? 27.177 25.342 -9.040 1.00 23.05 240 SER A CA 1
ATOM 1861 C C . SER A 1 240 ? 26.144 25.120 -7.942 1.00 23.05 240 SER A C 1
ATOM 1863 O O . SER A 1 240 ? 25.020 25.589 -8.054 1.00 23.05 240 SER A O 1
ATOM 1865 N N . LEU A 1 241 ? 26.513 24.352 -6.919 1.00 22.92 241 LEU A N 1
ATOM 1866 C CA . LEU A 1 241 ? 26.514 24.761 -5.510 1.00 22.92 241 LEU A CA 1
ATOM 1867 C C . LEU A 1 241 ? 27.166 23.620 -4.687 1.00 22.92 241 LEU A C 1
ATOM 1869 O O . LEU A 1 241 ? 27.024 22.459 -5.074 1.00 22.92 241 LEU A O 1
ATOM 1873 N N . PRO A 1 242 ? 27.964 23.941 -3.653 1.00 25.31 242 PRO A N 1
ATOM 1874 C CA . PRO A 1 242 ? 29.029 23.081 -3.138 1.00 25.31 242 PRO A CA 1
ATOM 1875 C C . PRO A 1 242 ? 28.564 22.114 -2.046 1.00 25.31 242 PRO A C 1
ATOM 1877 O O . PRO A 1 242 ? 27.566 22.351 -1.366 1.00 25.31 242 PRO A O 1
ATOM 1880 N N . GLU A 1 243 ? 29.355 21.058 -1.871 1.00 33.12 243 GLU A N 1
ATOM 1881 C CA . GLU A 1 243 ? 29.483 20.304 -0.624 1.00 33.12 243 GLU A CA 1
ATOM 1882 C C . GLU A 1 243 ? 29.815 21.271 0.520 1.00 33.12 243 GLU A C 1
ATOM 1884 O O . GLU A 1 243 ? 30.780 22.014 0.393 1.00 33.12 243 GLU A O 1
ATOM 1889 N N . ASP A 1 244 ? 29.012 21.277 1.588 1.00 25.89 244 ASP A N 1
ATOM 1890 C CA . ASP A 1 244 ? 29.460 21.502 2.968 1.00 25.89 244 ASP A CA 1
ATOM 1891 C C . ASP A 1 244 ? 28.329 21.149 3.953 1.00 25.89 244 ASP A C 1
ATOM 1893 O O . ASP A 1 244 ? 27.190 21.615 3.852 1.00 25.89 244 ASP A O 1
ATOM 1897 N N . GLN A 1 245 ? 28.665 20.283 4.909 1.00 31.61 245 GLN A N 1
ATOM 1898 C CA . GLN A 1 245 ? 27.927 20.067 6.150 1.00 31.61 245 GLN A CA 1
ATOM 1899 C C . GLN A 1 245 ? 28.087 21.301 7.050 1.00 31.61 245 GLN A C 1
ATOM 1901 O O . GLN A 1 245 ? 29.214 21.731 7.248 1.00 31.61 245 GLN A O 1
ATOM 1906 N N . GLU A 1 246 ? 26.995 21.810 7.632 1.00 25.56 246 GLU A N 1
ATOM 1907 C CA . GLU A 1 246 ? 26.830 22.094 9.075 1.00 25.56 246 GLU A CA 1
ATOM 1908 C C . GLU A 1 246 ? 25.679 23.082 9.369 1.00 25.56 246 GLU A C 1
ATOM 1910 O O . GLU A 1 246 ? 25.583 24.164 8.804 1.00 25.56 246 GLU A O 1
ATOM 1915 N N . ILE A 1 247 ? 24.865 22.689 10.358 1.00 28.41 247 ILE A N 1
ATOM 1916 C CA . ILE A 1 247 ? 24.170 23.522 11.354 1.00 28.41 247 ILE A CA 1
ATOM 1917 C C . ILE A 1 247 ? 23.086 24.493 10.847 1.00 28.41 247 ILE A C 1
ATOM 1919 O O . ILE A 1 247 ? 23.343 25.633 10.475 1.00 28.41 247 ILE A O 1
ATOM 1923 N N . LEU A 1 248 ? 21.829 24.106 11.088 1.00 26.55 248 LEU A N 1
ATOM 1924 C CA . LEU A 1 248 ? 20.772 25.038 11.492 1.00 26.55 248 LEU A CA 1
ATOM 1925 C C . LEU A 1 248 ? 20.040 24.472 12.719 1.00 26.55 248 LEU A C 1
ATOM 1927 O O . LEU A 1 248 ? 18.923 23.973 12.643 1.00 26.55 248 LEU A O 1
ATOM 1931 N N . ASN A 1 249 ? 20.706 24.582 13.872 1.00 28.88 249 ASN A N 1
ATOM 1932 C CA . ASN A 1 249 ? 20.020 24.715 15.155 1.00 28.88 249 ASN A CA 1
ATOM 1933 C C . ASN A 1 249 ? 19.326 26.087 15.167 1.00 28.88 249 ASN A C 1
ATOM 1935 O O . ASN A 1 249 ? 19.975 27.113 15.374 1.00 28.88 249 ASN A O 1
ATOM 1939 N N . GLY A 1 250 ? 18.016 26.104 14.926 1.00 26.38 250 GLY A N 1
ATOM 1940 C CA . GLY A 1 250 ? 17.123 27.191 15.337 1.00 26.38 250 GLY A CA 1
ATOM 1941 C C . GLY A 1 250 ? 16.497 26.854 16.697 1.00 26.38 250 GLY A C 1
ATOM 1942 O O . GLY A 1 250 ? 16.395 25.673 17.022 1.00 26.38 250 GLY A O 1
ATOM 1943 N N . PRO A 1 251 ? 16.122 27.846 17.524 1.00 29.89 251 PRO A N 1
ATOM 1944 C CA . PRO A 1 251 ? 15.679 27.591 18.885 1.00 29.89 251 PRO A CA 1
ATOM 1945 C C . PRO A 1 251 ? 14.368 26.804 18.893 1.00 29.89 251 PRO A C 1
ATOM 1947 O O . PRO A 1 251 ? 13.384 27.170 18.252 1.00 29.89 251 PRO A O 1
ATOM 1950 N N . ASP A 1 252 ? 14.430 25.730 19.662 1.00 33.84 252 ASP A N 1
ATOM 1951 C CA . ASP A 1 252 ? 13.407 24.757 19.990 1.00 33.84 252 ASP A CA 1
ATOM 1952 C C . ASP A 1 252 ? 12.076 25.413 20.407 1.00 33.84 252 ASP A C 1
ATOM 1954 O O . ASP A 1 252 ? 11.964 26.079 21.442 1.00 33.84 252 ASP A O 1
ATOM 1958 N N . LYS A 1 253 ? 11.060 25.219 19.568 1.00 27.89 253 LYS A N 1
ATOM 1959 C CA . LYS A 1 253 ? 9.684 25.011 20.010 1.00 27.89 253 LYS A CA 1
ATOM 1960 C C . LYS A 1 253 ? 9.255 23.692 19.390 1.00 27.89 253 LYS A C 1
ATOM 1962 O O . LYS A 1 253 ? 8.821 23.662 18.243 1.00 27.89 253 LYS A O 1
ATOM 1967 N N . THR A 1 254 ? 9.451 22.619 20.136 1.00 29.69 254 THR A N 1
ATOM 1968 C CA . THR A 1 254 ? 8.817 21.320 19.933 1.00 29.69 254 THR A CA 1
ATOM 1969 C C . THR A 1 254 ? 7.303 21.527 19.844 1.00 29.69 254 THR A C 1
ATOM 1971 O O . THR A 1 254 ? 6.607 21.618 20.851 1.00 29.69 254 THR A O 1
ATOM 1974 N N . GLU A 1 255 ? 6.779 21.682 18.628 1.00 34.53 255 GLU A N 1
ATOM 1975 C CA . GLU A 1 255 ? 5.379 21.360 18.369 1.00 34.53 255 GLU A CA 1
ATOM 1976 C C . GLU A 1 255 ? 5.274 19.843 18.556 1.00 34.53 255 GLU A C 1
ATOM 1978 O O . GLU A 1 255 ? 5.859 19.092 17.775 1.00 34.53 255 GLU A O 1
ATOM 1983 N N . GLU A 1 256 ? 4.615 19.391 19.629 1.00 39.06 256 GLU A N 1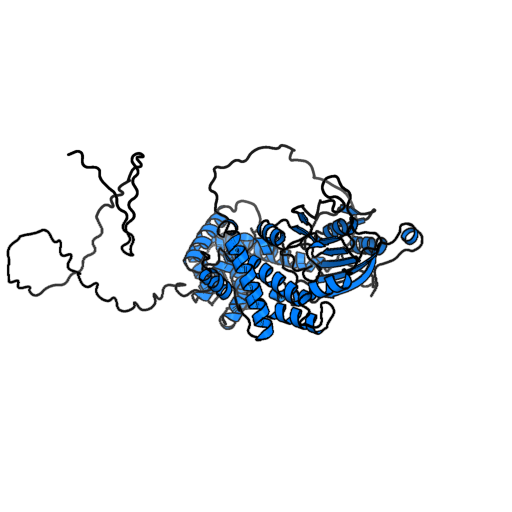
ATOM 1984 C CA . GLU A 1 256 ? 4.263 17.977 19.794 1.00 39.06 256 GLU A CA 1
ATOM 1985 C C . GLU A 1 256 ? 3.561 17.513 18.519 1.00 39.06 256 GLU A C 1
ATOM 1987 O O . GLU A 1 256 ? 2.509 18.034 18.134 1.00 39.06 256 GLU A O 1
ATOM 1992 N N . THR A 1 257 ? 4.159 16.547 17.829 1.00 51.97 257 THR A N 1
ATOM 1993 C CA . THR A 1 257 ? 3.492 15.919 16.696 1.00 51.97 257 THR A CA 1
ATOM 1994 C C . THR A 1 257 ? 2.298 15.123 17.232 1.00 51.97 257 THR A C 1
ATOM 1996 O O . THR A 1 257 ? 2.363 14.562 18.326 1.00 51.97 257 THR A O 1
ATOM 1999 N N . SER A 1 258 ? 1.182 15.038 16.497 1.00 56.91 258 SER A N 1
ATOM 2000 C CA . SER A 1 258 ? 0.010 14.271 16.967 1.00 56.91 258 SER A CA 1
ATOM 2001 C C . SER A 1 258 ? 0.325 12.789 17.216 1.00 56.91 258 SER A C 1
ATOM 2003 O O . SER A 1 258 ? -0.386 12.119 17.966 1.00 56.91 258 SER A O 1
ATOM 2005 N N . SER A 1 259 ? 1.420 12.267 16.645 1.00 59.31 259 SER A N 1
ATOM 2006 C CA . SER A 1 259 ? 1.944 10.941 16.971 1.00 59.31 259 SER A CA 1
ATOM 2007 C C . SER A 1 259 ? 2.477 10.835 18.399 1.00 59.31 259 SER A C 1
ATOM 2009 O O . SER A 1 259 ? 2.330 9.766 18.987 1.00 59.31 259 SER A O 1
ATOM 2011 N N . ASP A 1 260 ? 3.023 11.894 18.991 1.00 70.25 260 ASP A N 1
ATOM 2012 C CA . ASP A 1 260 ? 3.585 11.865 20.351 1.00 70.25 260 ASP A CA 1
ATOM 2013 C C . ASP A 1 260 ? 2.511 11.990 21.441 1.00 70.25 260 ASP A C 1
ATOM 2015 O O . ASP A 1 260 ? 2.724 11.585 22.583 1.00 70.25 260 ASP A O 1
ATOM 2019 N N . LYS A 1 261 ? 1.318 12.471 21.070 1.00 85.31 261 LYS A N 1
ATOM 2020 C CA . LYS A 1 261 ? 0.186 12.705 21.978 1.00 85.31 261 LYS A CA 1
ATOM 2021 C C . LYS A 1 261 ? -0.337 11.434 22.656 1.00 85.31 261 LYS A C 1
ATOM 2023 O O . LYS A 1 261 ? -0.737 11.461 23.818 1.00 85.31 261 LYS A O 1
ATOM 2028 N N . PHE A 1 262 ? -0.383 10.316 21.929 1.00 90.38 262 PHE A N 1
ATOM 2029 C CA . PHE A 1 262 ? -0.942 9.059 22.435 1.00 90.38 262 PHE A CA 1
ATOM 2030 C C . PHE A 1 262 ? 0.157 8.100 22.876 1.00 90.38 262 PHE A C 1
ATOM 2032 O O . PHE A 1 262 ? 1.080 7.803 22.110 1.00 90.38 262 PHE A O 1
ATOM 2039 N N . THR A 1 263 ? 0.016 7.524 24.072 1.00 91.75 263 THR A N 1
ATOM 2040 C CA . THR A 1 263 ? 0.971 6.518 24.542 1.00 91.75 263 THR A CA 1
ATOM 2041 C C . THR A 1 263 ? 0.909 5.259 23.681 1.00 91.75 263 THR A C 1
ATOM 2043 O O . THR A 1 263 ? -0.099 4.946 23.034 1.00 91.75 263 THR A O 1
ATOM 2046 N N . LYS A 1 264 ? 1.991 4.480 23.703 1.00 89.44 264 LYS A N 1
ATOM 2047 C CA . LYS A 1 264 ? 2.062 3.190 23.013 1.00 89.44 264 LYS A CA 1
ATOM 2048 C C . LYS A 1 264 ? 0.922 2.257 23.437 1.00 89.44 264 LYS A C 1
ATOM 2050 O O . LYS A 1 264 ? 0.293 1.624 22.592 1.00 89.44 264 LYS A O 1
ATOM 2055 N N . GLU A 1 265 ? 0.608 2.207 24.727 1.00 91.88 265 GLU A N 1
ATOM 2056 C CA . GLU A 1 265 ? -0.456 1.370 25.286 1.00 91.88 265 GLU A CA 1
ATOM 2057 C C . GLU A 1 265 ? -1.836 1.803 24.783 1.00 91.88 265 GLU A C 1
ATOM 2059 O O . GLU A 1 265 ? -2.643 0.945 24.421 1.00 91.88 265 GLU A O 1
ATOM 2064 N N . GLN A 1 266 ? -2.094 3.114 24.700 1.00 95.06 266 GLN A N 1
ATOM 2065 C CA . GLN A 1 266 ? -3.338 3.653 24.141 1.00 95.06 266 GLN A CA 1
ATOM 2066 C C . GLN A 1 266 ? -3.488 3.276 22.664 1.00 95.06 266 GLN A C 1
ATOM 2068 O O . GLN A 1 266 ? -4.511 2.709 22.277 1.00 95.06 266 GLN A O 1
ATOM 2073 N N . LYS A 1 267 ? -2.446 3.508 21.853 1.00 93.94 267 LYS A N 1
ATOM 2074 C CA . LYS A 1 267 ? -2.415 3.157 20.421 1.00 93.94 267 LYS A CA 1
ATOM 2075 C C . LYS A 1 267 ? -2.695 1.669 20.191 1.00 93.94 267 LYS A C 1
ATOM 2077 O O . LYS A 1 267 ? -3.510 1.299 19.341 1.00 93.94 267 LYS A O 1
ATOM 2082 N N . GLN A 1 268 ? -2.061 0.805 20.984 1.00 92.25 268 GLN A N 1
ATOM 2083 C CA . GLN A 1 268 ? -2.256 -0.643 20.912 1.00 92.25 268 GLN A CA 1
ATOM 2084 C C . GLN A 1 268 ? -3.654 -1.073 21.348 1.00 92.25 268 GLN A C 1
ATOM 2086 O O . GLN A 1 268 ? -4.285 -1.879 20.666 1.00 92.25 268 GLN A O 1
ATOM 2091 N N . ALA A 1 269 ? -4.142 -0.562 22.480 1.00 96.19 269 ALA A N 1
ATOM 2092 C CA . ALA A 1 269 ? -5.472 -0.887 22.978 1.00 96.19 269 ALA A CA 1
ATOM 2093 C C . ALA A 1 269 ? -6.547 -0.476 21.966 1.00 96.19 269 ALA A C 1
ATOM 2095 O O . ALA A 1 269 ? -7.444 -1.266 21.669 1.00 96.19 269 ALA A O 1
ATOM 2096 N N . PHE A 1 270 ? -6.413 0.719 21.388 1.00 97.31 270 PHE A N 1
ATOM 2097 C CA . PHE A 1 270 ? -7.308 1.217 20.354 1.00 97.31 270 PHE A CA 1
ATOM 2098 C C . PHE A 1 270 ? -7.286 0.334 19.101 1.00 97.31 270 PHE A C 1
ATOM 2100 O O . PHE A 1 270 ? -8.337 -0.156 18.692 1.00 97.31 270 PHE A O 1
ATOM 2107 N N . SER A 1 271 ? -6.104 0.029 18.554 1.00 96.44 271 SER A N 1
ATOM 2108 C CA . SER A 1 271 ? -5.971 -0.822 17.357 1.00 96.44 271 SER A CA 1
ATOM 2109 C C . SER A 1 271 ? -6.541 -2.232 17.578 1.00 96.44 271 SER A C 1
ATOM 2111 O O . SER A 1 271 ? -7.256 -2.755 16.724 1.00 96.44 271 SER A O 1
ATOM 2113 N N . ARG A 1 272 ? -6.320 -2.836 18.759 1.00 96.31 272 ARG A N 1
ATOM 2114 C CA . ARG A 1 272 ? -6.941 -4.124 19.135 1.00 96.31 272 ARG A CA 1
ATOM 2115 C C . ARG A 1 272 ? -8.459 -4.021 19.251 1.00 96.31 272 ARG A C 1
ATOM 2117 O O . ARG A 1 272 ? -9.166 -4.940 18.842 1.00 96.31 272 ARG A O 1
ATOM 2124 N N . SER A 1 273 ? -8.976 -2.918 19.795 1.00 98.06 273 SER A N 1
ATOM 2125 C CA . SER A 1 273 ? -10.423 -2.710 19.850 1.00 98.06 273 SER A CA 1
ATOM 2126 C C . SER A 1 273 ? -11.019 -2.557 18.455 1.00 98.06 273 SER A C 1
ATOM 2128 O O . SER A 1 273 ? -12.086 -3.113 18.218 1.00 98.06 273 SER A O 1
ATOM 2130 N N . VAL A 1 274 ? -10.347 -1.852 17.541 1.00 97.19 274 VAL A N 1
ATOM 2131 C CA . VAL A 1 274 ? -10.763 -1.764 16.135 1.00 97.19 274 VAL A CA 1
ATOM 2132 C C . VAL A 1 274 ? -10.800 -3.157 15.512 1.00 97.19 274 VAL A C 1
ATOM 2134 O O . VAL A 1 274 ? -11.793 -3.508 14.882 1.00 97.19 274 VAL A O 1
ATOM 2137 N N . ALA A 1 275 ? -9.772 -3.981 15.732 1.00 96.62 275 ALA A N 1
ATOM 2138 C CA . ALA A 1 275 ? -9.738 -5.349 15.219 1.00 96.62 275 ALA A CA 1
ATOM 2139 C C . ALA A 1 275 ? -10.944 -6.177 15.702 1.00 96.62 275 ALA A C 1
ATOM 2141 O O . ALA A 1 275 ? -11.664 -6.770 14.897 1.00 96.62 275 ALA A O 1
ATOM 2142 N N . SER A 1 276 ? -11.225 -6.140 17.008 1.00 96.75 276 SER A N 1
ATOM 2143 C CA . SER A 1 276 ? -12.383 -6.812 17.612 1.00 96.75 276 SER A CA 1
ATOM 2144 C C . SER A 1 276 ? -13.717 -6.305 17.052 1.00 96.75 276 SER A C 1
ATOM 2146 O O . SER A 1 276 ? -14.615 -7.101 16.759 1.00 96.75 276 SER A O 1
ATOM 2148 N N . ASP A 1 277 ? -13.858 -4.988 16.883 1.00 96.94 277 ASP A N 1
ATOM 2149 C CA . ASP A 1 277 ? -15.062 -4.370 16.324 1.00 96.94 277 ASP A CA 1
ATOM 2150 C C . ASP A 1 277 ? -15.268 -4.818 14.861 1.00 96.94 277 ASP A C 1
ATOM 2152 O O . ASP A 1 277 ? -16.384 -5.161 14.472 1.00 96.94 277 ASP A O 1
ATOM 2156 N N . MET A 1 278 ? -14.196 -4.913 14.065 1.00 95.69 278 MET A N 1
ATOM 2157 C CA . MET A 1 278 ? -14.239 -5.382 12.672 1.00 95.69 278 MET A CA 1
ATOM 2158 C C . MET A 1 278 ? -14.575 -6.879 12.553 1.00 95.69 278 MET A C 1
ATOM 2160 O O . MET A 1 278 ? -15.393 -7.263 11.716 1.00 95.69 278 MET A O 1
ATOM 2164 N N . VAL A 1 279 ? -14.011 -7.739 13.408 1.00 94.12 279 VAL A N 1
ATOM 2165 C CA . VAL A 1 279 ? -14.374 -9.170 13.449 1.00 94.12 279 VAL A CA 1
ATOM 2166 C C . VAL A 1 279 ? -15.839 -9.348 13.866 1.00 94.12 279 VAL A C 1
ATOM 2168 O O . VAL A 1 279 ? -16.573 -10.142 13.274 1.00 94.12 279 VAL A O 1
ATOM 2171 N N . THR A 1 280 ? -16.313 -8.556 14.831 1.00 94.38 280 THR A N 1
ATOM 2172 C CA . THR A 1 280 ? -17.728 -8.543 15.238 1.00 94.38 280 THR A CA 1
ATOM 2173 C C . THR A 1 280 ? -18.633 -8.059 14.102 1.00 94.38 280 THR A C 1
ATOM 2175 O O . THR A 1 280 ? -19.713 -8.615 13.870 1.00 94.38 280 THR A O 1
ATOM 2178 N N . ALA A 1 281 ? -18.190 -7.055 13.345 1.00 93.31 281 ALA A N 1
ATOM 2179 C CA . ALA A 1 281 ? -18.899 -6.548 12.179 1.00 93.31 281 ALA A CA 1
ATOM 2180 C C . ALA A 1 281 ? -19.072 -7.623 11.099 1.00 93.31 281 ALA A C 1
ATOM 2182 O O . ALA A 1 281 ? -20.152 -7.733 10.517 1.00 93.31 281 ALA A O 1
ATOM 2183 N N . LEU A 1 282 ? -18.072 -8.482 10.874 1.00 92.25 282 LEU A N 1
ATOM 2184 C CA . LEU A 1 282 ? -18.203 -9.609 9.946 1.00 92.25 282 LEU A CA 1
ATOM 2185 C C . LEU A 1 282 ? -19.332 -10.561 10.340 1.00 92.25 282 LEU A C 1
ATOM 2187 O O . LEU A 1 282 ? -20.137 -10.926 9.474 1.00 92.25 282 LEU A O 1
ATOM 2191 N N . ALA A 1 283 ? -19.408 -10.914 11.626 1.00 88.50 283 ALA A N 1
ATOM 2192 C CA . ALA A 1 283 ? -20.412 -11.828 12.164 1.00 88.50 283 ALA A CA 1
ATOM 2193 C C . ALA A 1 283 ? -21.828 -11.231 12.132 1.00 88.50 283 ALA A C 1
ATOM 2195 O O . ALA A 1 283 ? -22.791 -11.922 11.806 1.00 88.50 283 ALA A O 1
ATOM 2196 N N . THR A 1 284 ? -21.961 -9.941 12.443 1.00 92.56 284 THR A N 1
ATOM 2197 C CA . THR A 1 284 ? -23.264 -9.261 12.566 1.00 92.56 284 THR A CA 1
ATOM 2198 C C . THR A 1 284 ? -23.747 -8.609 11.268 1.00 92.56 284 THR A C 1
ATOM 2200 O O . THR A 1 284 ? -24.935 -8.342 11.114 1.00 92.56 284 THR A O 1
ATOM 2203 N N . GLY A 1 285 ? -22.839 -8.326 10.332 1.00 90.44 285 GLY A N 1
ATOM 2204 C CA . GLY A 1 285 ? -23.106 -7.518 9.141 1.00 90.44 285 GLY A CA 1
ATOM 2205 C C . GLY A 1 285 ? -23.243 -6.015 9.411 1.00 90.44 285 GLY A C 1
ATOM 2206 O O . GLY A 1 285 ? -23.563 -5.273 8.484 1.00 90.44 285 GLY A O 1
ATOM 2207 N N . GLN A 1 286 ? -23.014 -5.548 10.642 1.00 90.69 286 G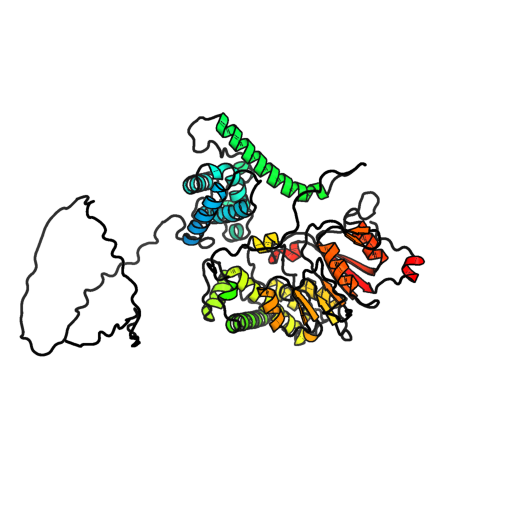LN A N 1
ATOM 2208 C CA . GLN A 1 286 ? -23.147 -4.137 11.008 1.00 90.69 286 GLN A CA 1
ATOM 2209 C C . GLN A 1 286 ? -21.792 -3.429 10.963 1.00 90.69 286 GLN A C 1
ATOM 2211 O O . GLN A 1 286 ? -20.856 -3.831 11.646 1.00 90.69 286 GLN A O 1
ATOM 2216 N N . LYS A 1 287 ? -21.689 -2.358 10.166 1.00 90.31 287 LYS A N 1
ATOM 2217 C CA . LYS A 1 287 ? -20.458 -1.565 10.036 1.00 90.31 287 LYS A CA 1
ATOM 2218 C C . LYS A 1 287 ? -20.143 -0.836 11.358 1.00 90.31 287 LYS A C 1
ATOM 2220 O O . LYS A 1 287 ? -21.024 -0.117 11.833 1.00 90.31 287 LYS A O 1
ATOM 2225 N N . PRO A 1 288 ? -18.922 -0.961 11.918 1.00 91.12 288 PRO A N 1
ATOM 2226 C CA . PRO A 1 288 ? -18.605 -0.408 13.235 1.00 91.12 288 PRO A CA 1
ATOM 2227 C C . PRO A 1 288 ? -18.329 1.099 13.184 1.00 91.12 288 PRO A C 1
ATOM 2229 O O . PRO A 1 288 ? -18.709 1.823 14.098 1.00 91.12 288 PRO A O 1
ATOM 2232 N N . TYR A 1 289 ? -17.728 1.578 12.091 1.00 91.56 289 TYR A N 1
ATOM 2233 C CA . TYR A 1 289 ? -17.393 2.986 11.888 1.00 91.56 289 TYR A CA 1
ATOM 2234 C C . TYR A 1 289 ? -17.860 3.427 10.504 1.00 91.56 289 TYR A C 1
ATOM 2236 O O . TYR A 1 289 ? -17.482 2.835 9.488 1.00 91.56 289 TYR A O 1
ATOM 2244 N N . ARG A 1 290 ? -18.701 4.460 10.433 1.00 86.25 290 ARG A N 1
ATOM 2245 C CA . ARG A 1 290 ? -19.153 5.021 9.155 1.00 86.25 290 ARG A CA 1
ATOM 2246 C C . ARG A 1 290 ? -18.173 6.065 8.641 1.00 86.25 290 ARG A C 1
ATOM 2248 O O . ARG A 1 290 ? -17.841 6.018 7.459 1.00 86.25 290 ARG A O 1
ATOM 2255 N N . SER A 1 291 ? -17.683 6.924 9.532 1.00 84.25 291 SER A N 1
ATOM 2256 C CA . SER A 1 291 ? -16.807 8.057 9.226 1.00 84.25 291 SER A CA 1
ATOM 2257 C C . SER A 1 291 ? -15.715 8.244 10.283 1.00 84.25 291 SER A C 1
ATOM 2259 O O . SER A 1 291 ? -15.712 7.585 11.325 1.00 84.25 291 SER A O 1
ATOM 2261 N N . ILE A 1 292 ? -14.810 9.195 10.041 1.00 84.38 292 ILE A N 1
ATOM 2262 C CA . ILE A 1 292 ? -13.781 9.603 11.006 1.00 84.38 292 ILE A CA 1
ATOM 2263 C C . ILE A 1 292 ? -14.370 10.082 12.345 1.00 84.38 292 ILE A C 1
ATOM 2265 O O . ILE A 1 292 ? -13.771 9.873 13.394 1.00 84.38 292 ILE A O 1
ATOM 2269 N N . VAL A 1 293 ? -15.585 10.640 12.349 1.00 87.62 293 VAL A N 1
ATOM 2270 C CA . VAL A 1 293 ? -16.257 11.092 13.581 1.00 87.62 293 VAL A CA 1
ATOM 2271 C C . VAL A 1 293 ? -16.555 9.918 14.518 1.00 87.62 293 VAL A C 1
ATOM 2273 O O . VAL A 1 293 ? -16.397 10.046 15.732 1.00 87.62 293 VAL A O 1
ATOM 2276 N N . ASP A 1 294 ? -16.948 8.763 13.974 1.00 92.00 294 ASP A N 1
ATOM 2277 C CA . ASP A 1 294 ? -17.182 7.557 14.777 1.00 92.00 294 ASP A CA 1
ATOM 2278 C C . ASP A 1 294 ? -15.873 7.034 15.382 1.00 92.00 294 ASP A C 1
ATOM 2280 O O . ASP A 1 294 ? -15.843 6.608 16.537 1.00 92.00 294 ASP A O 1
ATOM 2284 N N . VAL A 1 295 ? -14.778 7.128 14.621 1.00 93.25 295 VAL A N 1
ATOM 2285 C CA . VAL A 1 295 ? -13.429 6.752 15.065 1.00 93.25 295 VAL A CA 1
ATOM 2286 C C . VAL A 1 295 ? -12.969 7.650 16.219 1.00 93.25 295 VAL A C 1
ATOM 2288 O O . VAL A 1 295 ? -12.532 7.134 17.248 1.00 93.25 295 VAL A O 1
ATOM 2291 N N . ARG A 1 296 ? -13.140 8.977 16.107 1.00 92.69 296 ARG A N 1
ATOM 2292 C CA . ARG A 1 296 ? -12.819 9.930 17.187 1.00 92.69 296 ARG A CA 1
ATOM 2293 C C . ARG A 1 296 ? -13.615 9.634 18.459 1.00 92.69 296 ARG A C 1
ATOM 2295 O O . ARG A 1 296 ? -13.034 9.512 19.533 1.00 92.69 296 ARG A O 1
ATOM 2302 N N . LYS A 1 297 ? -14.935 9.429 18.334 1.00 94.38 297 LYS A N 1
ATOM 2303 C CA . LYS A 1 297 ? -15.809 9.068 19.467 1.00 94.38 297 LYS A CA 1
ATOM 2304 C C . LYS A 1 297 ? -15.373 7.769 20.137 1.00 94.38 297 LYS A C 1
ATOM 2306 O O . LYS A 1 297 ? -15.370 7.690 21.363 1.00 94.38 297 LYS A O 1
ATOM 2311 N N . LYS A 1 298 ? -14.997 6.755 19.350 1.00 96.50 298 LYS A N 1
ATOM 2312 C CA . LYS A 1 298 ? -14.484 5.486 19.877 1.00 96.50 298 LYS A CA 1
ATOM 2313 C C . LYS A 1 298 ? -13.200 5.702 20.675 1.00 96.50 298 LYS A C 1
ATOM 2315 O O . LYS A 1 298 ? -13.104 5.203 21.792 1.00 96.50 298 LYS A O 1
ATOM 2320 N N . ALA A 1 299 ? -12.244 6.444 20.127 1.00 96.31 299 ALA A N 1
ATOM 2321 C CA . ALA A 1 299 ? -10.976 6.726 20.791 1.00 96.31 299 ALA A CA 1
ATOM 2322 C C . ALA A 1 299 ? -11.178 7.529 22.091 1.00 96.31 299 ALA A C 1
ATOM 2324 O O . ALA A 1 299 ? -10.648 7.151 23.136 1.00 96.31 299 ALA A O 1
ATOM 2325 N N . GLN A 1 300 ? -12.040 8.550 22.070 1.00 95.94 300 GLN A N 1
ATOM 2326 C CA . GLN A 1 300 ? -12.403 9.325 23.260 1.00 95.94 300 GLN A CA 1
ATOM 2327 C C . GLN A 1 300 ? -13.075 8.459 24.337 1.00 95.94 300 GLN A C 1
ATOM 2329 O O . GLN A 1 300 ? -12.728 8.544 25.513 1.00 95.94 300 GLN A O 1
ATOM 2334 N N . ALA A 1 301 ? -13.989 7.563 23.947 1.00 96.94 301 ALA A N 1
ATOM 2335 C CA . ALA A 1 301 ? -14.621 6.616 24.869 1.00 96.94 301 ALA A CA 1
ATOM 2336 C C . ALA A 1 301 ? -13.621 5.625 25.499 1.00 96.94 301 ALA A C 1
ATOM 2338 O O . ALA A 1 301 ? -13.899 5.058 26.553 1.00 96.94 301 ALA A O 1
ATOM 2339 N N . MET A 1 302 ? -12.458 5.429 24.872 1.00 97.19 302 MET A N 1
ATOM 2340 C CA . MET A 1 302 ? -11.343 4.635 25.398 1.00 97.19 302 MET A CA 1
ATOM 2341 C C . MET A 1 302 ? -10.350 5.463 26.230 1.00 97.19 302 MET A C 1
ATOM 2343 O O . MET A 1 302 ? -9.308 4.943 26.626 1.00 97.19 302 MET A O 1
ATOM 2347 N N . GLY A 1 303 ? -10.662 6.731 26.515 1.00 94.75 303 GLY A N 1
ATOM 2348 C CA . GLY A 1 303 ? -9.829 7.614 27.329 1.00 94.75 303 GLY A CA 1
ATOM 2349 C C . GLY A 1 303 ? -8.621 8.192 26.591 1.00 94.75 303 GLY A C 1
ATOM 2350 O O . GLY A 1 303 ? -7.670 8.627 27.236 1.00 94.75 303 GLY A O 1
ATOM 2351 N N . MET A 1 304 ? -8.624 8.176 25.254 1.00 95.81 304 MET A N 1
ATOM 2352 C CA . MET A 1 304 ? -7.652 8.934 24.465 1.00 95.81 304 MET A CA 1
ATOM 2353 C C . MET A 1 304 ? -8.094 10.398 24.410 1.00 95.81 304 MET A C 1
ATOM 2355 O O . MET A 1 304 ? -9.255 10.680 24.109 1.00 95.81 304 MET A O 1
ATOM 2359 N N . ASP A 1 305 ? -7.175 11.323 24.679 1.00 93.75 305 ASP A N 1
ATOM 2360 C CA . ASP A 1 305 ? -7.424 12.755 24.521 1.00 93.75 305 ASP A CA 1
ATOM 2361 C C . ASP A 1 305 ? -7.431 13.105 23.030 1.00 93.75 305 ASP A C 1
ATOM 2363 O O . ASP A 1 305 ? -6.403 13.440 22.456 1.00 93.75 305 ASP A O 1
ATOM 2367 N N . VAL A 1 306 ? -8.564 12.911 22.360 1.00 90.62 306 VAL A N 1
ATOM 2368 C CA . VAL A 1 306 ? -8.698 13.126 20.915 1.00 90.62 306 VAL A CA 1
ATOM 2369 C C . VAL A 1 306 ? -9.243 14.511 20.632 1.00 90.62 306 VAL A C 1
ATOM 2371 O O . VAL A 1 306 ? -10.297 14.899 21.135 1.00 90.62 306 VAL A O 1
ATOM 2374 N N . ASP A 1 307 ? -8.559 15.219 19.743 1.00 84.06 307 ASP A N 1
ATOM 2375 C CA . ASP A 1 307 ? -9.051 16.450 19.162 1.00 84.06 307 ASP A CA 1
ATOM 2376 C C . ASP A 1 307 ? -10.237 16.185 18.223 1.00 84.06 307 ASP A C 1
ATOM 2378 O O . ASP A 1 307 ? -10.124 15.502 17.199 1.00 84.06 307 ASP A O 1
ATOM 2382 N N . MET A 1 308 ? -11.384 16.779 18.548 1.00 81.44 308 MET A N 1
ATOM 2383 C CA . MET A 1 308 ? -12.599 16.631 17.749 1.00 81.44 308 MET A CA 1
ATOM 2384 C C . MET A 1 308 ? -12.588 17.485 16.477 1.00 81.44 308 MET A C 1
ATOM 2386 O O . MET A 1 308 ? -13.451 17.280 15.623 1.00 81.44 308 MET A O 1
ATOM 2390 N N . GLU A 1 309 ? -11.603 18.369 16.309 1.00 72.38 309 GLU A N 1
ATOM 2391 C CA . GLU A 1 309 ? -11.426 19.214 15.121 1.00 72.38 309 GLU A CA 1
ATOM 2392 C C . GLU A 1 309 ? -10.603 18.549 14.006 1.00 72.38 309 GLU A C 1
ATOM 2394 O O . GLU A 1 309 ? -10.565 19.037 12.875 1.00 72.38 309 GLU A O 1
ATOM 2399 N N . GLY A 1 310 ? -10.010 17.385 14.287 1.00 74.81 310 GLY A N 1
ATOM 2400 C CA . GLY A 1 310 ? -9.371 16.523 13.294 1.00 74.81 310 GLY A CA 1
ATOM 2401 C C . GLY A 1 310 ? -7.852 16.626 13.194 1.00 74.81 310 GLY A C 1
ATOM 2402 O O . GLY A 1 310 ? -7.274 16.057 12.267 1.00 74.81 310 GLY A O 1
ATOM 2403 N N . ARG A 1 311 ? -7.171 17.282 14.144 1.00 80.00 311 ARG A N 1
ATOM 2404 C CA . ARG A 1 311 ? -5.693 17.286 14.208 1.00 80.00 311 ARG A CA 1
ATOM 2405 C C . ARG A 1 311 ? -5.108 15.883 14.412 1.00 80.00 311 ARG A C 1
ATOM 2407 O O . ARG A 1 311 ? -4.015 15.593 13.923 1.00 80.00 311 ARG A O 1
ATOM 2414 N N . ASP A 1 312 ? -5.871 14.997 15.050 1.00 84.88 312 ASP A N 1
ATOM 2415 C CA . ASP A 1 312 ? -5.467 13.617 15.348 1.00 84.88 312 ASP A CA 1
ATOM 2416 C C . ASP A 1 312 ? -5.912 12.598 14.278 1.00 84.88 312 ASP A C 1
ATOM 2418 O O . ASP A 1 312 ? -5.588 11.413 14.374 1.00 84.88 312 ASP A O 1
ATOM 2422 N N . ASP A 1 313 ? -6.621 13.031 13.227 1.00 85.00 313 ASP A N 1
ATOM 2423 C CA . ASP A 1 313 ? -7.231 12.135 12.230 1.00 85.00 313 ASP A CA 1
ATOM 2424 C C . ASP A 1 313 ? -6.228 11.234 11.524 1.00 85.00 313 ASP A C 1
ATOM 2426 O O . ASP A 1 313 ? -6.523 10.073 11.250 1.00 85.00 313 ASP A O 1
ATOM 2430 N N . ILE A 1 314 ? -5.044 11.767 11.219 1.00 82.12 314 ILE A N 1
ATOM 2431 C CA . ILE A 1 314 ? -4.005 11.021 10.507 1.00 82.12 314 ILE A CA 1
ATOM 2432 C C . ILE A 1 314 ? -3.581 9.820 11.344 1.00 82.12 314 ILE A C 1
ATOM 2434 O O . ILE A 1 314 ? -3.555 8.706 10.825 1.00 82.12 314 ILE A O 1
ATOM 2438 N N . VAL A 1 315 ? -3.282 10.046 12.625 1.00 87.00 315 VAL A N 1
ATOM 2439 C CA . VAL A 1 315 ? -2.838 9.000 13.550 1.00 87.00 315 VAL A CA 1
ATOM 2440 C C . VAL A 1 315 ? -3.971 8.013 13.801 1.00 87.00 315 VAL A C 1
ATOM 2442 O O . VAL A 1 315 ? -3.757 6.809 13.708 1.00 87.00 315 VAL A O 1
ATOM 2445 N N . LEU A 1 316 ? -5.195 8.495 14.033 1.00 90.25 316 LEU A N 1
ATOM 2446 C CA . LEU A 1 316 ? -6.362 7.624 14.190 1.00 90.25 316 LEU A CA 1
ATOM 2447 C C . LEU A 1 316 ? -6.605 6.753 12.954 1.00 90.25 316 LEU A C 1
ATOM 2449 O O . LEU A 1 316 ? -6.930 5.578 13.098 1.00 90.25 316 LEU A O 1
ATOM 2453 N N . GLN A 1 317 ? -6.404 7.291 11.751 1.00 86.81 317 GLN A N 1
ATOM 2454 C CA . GLN A 1 317 ? -6.489 6.520 10.518 1.00 86.81 317 GLN A CA 1
ATOM 2455 C C . GLN A 1 317 ? -5.405 5.437 10.449 1.00 86.81 317 GLN A C 1
ATOM 2457 O O . GLN A 1 317 ? -5.735 4.298 10.130 1.00 86.81 317 GLN A O 1
ATOM 2462 N N . GLU A 1 318 ? -4.142 5.745 10.775 1.00 89.12 318 GLU A N 1
ATOM 2463 C CA . GLU A 1 318 ? -3.076 4.725 10.815 1.00 89.12 318 GLU A CA 1
ATOM 2464 C C . GLU A 1 318 ? -3.404 3.600 11.812 1.00 89.12 318 GLU A C 1
ATOM 2466 O O . GLU A 1 318 ? -3.233 2.420 11.509 1.00 89.12 318 GLU A O 1
ATOM 2471 N N . LEU A 1 319 ? -3.939 3.942 12.989 1.00 93.06 319 LEU A N 1
ATOM 2472 C CA . LEU A 1 319 ? -4.333 2.953 13.997 1.00 93.06 319 LEU A CA 1
ATOM 2473 C C . LEU A 1 319 ? -5.555 2.128 13.569 1.00 93.06 319 LEU A C 1
ATOM 2475 O O . LEU A 1 319 ? -5.629 0.931 13.853 1.00 93.06 319 LEU A O 1
ATOM 2479 N N . VAL A 1 320 ? -6.513 2.739 12.865 1.00 93.19 320 VAL A N 1
ATOM 2480 C CA . VAL A 1 320 ? -7.645 2.017 12.271 1.00 93.19 320 VAL A CA 1
ATOM 2481 C C . VAL A 1 320 ? -7.156 1.042 11.204 1.00 93.19 320 VAL A C 1
ATOM 2483 O O . VAL A 1 320 ? -7.568 -0.117 11.213 1.00 93.19 320 VAL A O 1
ATOM 2486 N N . GLU A 1 321 ? -6.256 1.474 10.318 1.00 91.75 321 GLU A N 1
ATOM 2487 C CA . GLU A 1 321 ? -5.633 0.606 9.316 1.00 91.75 321 GLU A CA 1
ATOM 2488 C C . GLU A 1 321 ? -4.891 -0.560 9.981 1.00 91.75 321 GLU A C 1
ATOM 2490 O O . GLU A 1 321 ? -5.084 -1.708 9.583 1.00 91.75 321 GLU A O 1
ATOM 2495 N N . TYR A 1 322 ? -4.131 -0.311 11.051 1.00 94.25 322 TYR A N 1
ATOM 2496 C CA . TYR A 1 322 ? -3.494 -1.375 11.825 1.00 94.25 322 TYR A CA 1
ATOM 2497 C C . TYR A 1 322 ? -4.522 -2.355 12.435 1.00 94.25 322 TYR A C 1
ATOM 2499 O O . TYR A 1 322 ? -4.385 -3.578 12.307 1.00 94.25 322 TYR A O 1
ATOM 2507 N N . GLY A 1 323 ? -5.599 -1.854 13.043 1.00 95.69 323 GLY A N 1
ATOM 2508 C CA . GLY A 1 323 ? -6.673 -2.702 13.569 1.00 95.69 323 GLY A CA 1
ATOM 2509 C C . GLY A 1 323 ? -7.350 -3.555 12.489 1.00 95.69 323 GLY A C 1
ATOM 2510 O O . GLY A 1 323 ? -7.630 -4.733 12.705 1.00 95.69 323 GLY A O 1
ATOM 2511 N N . ILE A 1 324 ? -7.548 -3.000 11.293 1.00 94.75 324 ILE A N 1
ATOM 2512 C CA . ILE A 1 324 ? -8.077 -3.722 10.130 1.00 94.75 324 ILE A CA 1
ATOM 2513 C C . ILE A 1 324 ? -7.116 -4.827 9.672 1.00 94.75 324 ILE A C 1
ATOM 2515 O O . ILE A 1 324 ? -7.569 -5.939 9.403 1.00 94.75 324 ILE A O 1
ATOM 2519 N N . VAL A 1 325 ? -5.808 -4.553 9.598 1.00 95.25 325 VAL A N 1
ATOM 2520 C CA . VAL A 1 325 ? -4.789 -5.567 9.265 1.00 95.25 325 VAL A CA 1
ATOM 2521 C C . VAL A 1 325 ? -4.820 -6.707 10.277 1.00 95.25 325 VAL A C 1
ATOM 2523 O O . VAL A 1 325 ? -4.786 -7.874 9.893 1.00 95.25 325 VAL A O 1
ATOM 2526 N N . THR A 1 326 ? -4.959 -6.377 11.560 1.00 96.12 326 THR A N 1
ATOM 2527 C CA . THR A 1 326 ? -5.074 -7.367 12.638 1.00 96.12 326 THR A CA 1
ATOM 2528 C C . THR A 1 326 ? -6.329 -8.231 12.470 1.00 96.12 326 THR A C 1
ATOM 2530 O O . THR A 1 326 ? -6.234 -9.453 12.476 1.00 96.12 326 THR A O 1
ATOM 2533 N N . ALA A 1 327 ? -7.494 -7.627 12.209 1.00 95.88 327 ALA A N 1
ATOM 2534 C CA . ALA A 1 327 ? -8.723 -8.378 11.935 1.00 95.88 327 ALA A CA 1
ATOM 2535 C C . ALA A 1 327 ? -8.606 -9.271 10.687 1.00 95.88 327 ALA A C 1
ATOM 2537 O O . ALA A 1 327 ? -9.124 -10.387 10.661 1.00 95.88 327 ALA A O 1
ATOM 2538 N N . ALA A 1 328 ? -7.930 -8.792 9.642 1.00 95.38 328 ALA A N 1
ATOM 2539 C CA . ALA A 1 328 ? -7.714 -9.560 8.424 1.00 95.38 328 ALA A CA 1
ATOM 2540 C C . ALA A 1 328 ? -6.790 -10.768 8.669 1.00 95.38 328 ALA A C 1
ATOM 2542 O O . ALA A 1 328 ? -7.073 -11.856 8.166 1.00 95.38 328 ALA A O 1
ATOM 2543 N N . ARG A 1 329 ? -5.743 -10.612 9.494 1.00 94.62 329 ARG A N 1
ATOM 2544 C CA . ARG A 1 329 ? -4.905 -11.725 9.975 1.00 94.62 329 ARG A CA 1
ATOM 2545 C C . ARG A 1 329 ? -5.740 -12.756 10.730 1.00 94.62 329 ARG A C 1
ATOM 2547 O O . ARG A 1 329 ? -5.698 -13.930 10.373 1.00 94.62 329 ARG A O 1
ATOM 2554 N N . ASP A 1 330 ? -6.583 -12.323 11.667 1.00 93.44 330 ASP A N 1
ATOM 2555 C CA . ASP A 1 330 ? -7.466 -13.222 12.423 1.00 93.44 330 ASP A CA 1
ATOM 2556 C C . ASP A 1 330 ? -8.408 -14.021 11.502 1.00 93.44 330 ASP A C 1
ATOM 2558 O O . ASP A 1 330 ? -8.621 -15.223 11.695 1.00 93.44 330 ASP A O 1
ATOM 2562 N N . VAL A 1 331 ? -8.958 -13.389 10.460 1.00 93.56 331 VAL A N 1
ATOM 2563 C CA . VAL A 1 331 ? -9.797 -14.070 9.455 1.00 93.56 331 VAL A CA 1
ATOM 2564 C C . VAL A 1 331 ? -9.025 -15.174 8.729 1.00 93.56 331 VAL A C 1
ATOM 2566 O O . VAL A 1 331 ? -9.568 -16.265 8.530 1.00 93.56 331 VAL A O 1
ATOM 2569 N N . VAL A 1 332 ? -7.774 -14.909 8.348 1.00 92.38 332 VAL A N 1
ATOM 2570 C CA . VAL A 1 332 ? -6.922 -15.858 7.616 1.00 92.38 332 VAL A CA 1
ATOM 2571 C C . VAL A 1 332 ? -6.434 -16.993 8.520 1.00 92.38 332 VAL A C 1
ATOM 2573 O O . VAL A 1 332 ? -6.481 -18.161 8.125 1.00 92.38 332 VAL A O 1
ATOM 2576 N N . GLU A 1 333 ? -5.979 -16.668 9.729 1.00 89.56 333 GLU A N 1
ATOM 2577 C CA . GLU A 1 333 ? -5.311 -17.602 10.641 1.00 89.56 333 GLU A CA 1
ATOM 2578 C C . GLU A 1 333 ? -6.290 -18.485 11.415 1.00 89.56 333 GLU A C 1
ATOM 2580 O O . GLU A 1 333 ? -6.004 -19.654 11.675 1.00 89.56 333 GLU A O 1
ATOM 2585 N N . SER A 1 334 ? -7.471 -17.965 11.755 1.00 86.12 334 SER A N 1
ATOM 2586 C CA . SER A 1 334 ? -8.412 -18.690 12.612 1.00 86.12 334 SER A CA 1
ATOM 2587 C C . SER A 1 334 ? -9.084 -19.887 11.932 1.00 86.12 334 SER A C 1
ATOM 2589 O O . SER A 1 334 ? -9.683 -20.724 12.605 1.00 86.12 334 SER A O 1
ATOM 2591 N N . GLY A 1 335 ? -9.036 -19.968 10.599 1.00 79.94 335 GLY A N 1
ATOM 2592 C CA . GLY A 1 335 ? -9.624 -21.062 9.823 1.00 79.94 335 GLY A CA 1
ATOM 2593 C C . GLY A 1 335 ? -11.159 -21.109 9.811 1.00 79.94 335 GLY A C 1
ATOM 2594 O O . GLY A 1 335 ? -11.716 -21.911 9.062 1.00 79.94 335 GLY A O 1
ATOM 2595 N N . HIS A 1 336 ? -11.851 -20.235 10.558 1.00 81.19 336 HIS A N 1
ATOM 2596 C CA . HIS A 1 336 ? -13.321 -20.173 10.623 1.00 81.19 336 HIS A CA 1
ATOM 2597 C C . HIS A 1 336 ? -13.972 -20.007 9.247 1.00 81.19 336 HIS A C 1
ATOM 2599 O O . HIS A 1 336 ? -15.070 -20.505 9.012 1.00 81.19 336 HIS A O 1
ATOM 2605 N N . TYR A 1 337 ? -13.274 -19.343 8.326 1.00 79.81 337 TYR A N 1
ATOM 2606 C CA . TYR A 1 337 ? -13.731 -19.082 6.967 1.00 79.81 337 TYR A CA 1
ATOM 2607 C C . TYR A 1 337 ? -13.150 -20.088 5.967 1.00 79.81 337 TYR A C 1
ATOM 2609 O O . TYR A 1 337 ? -12.700 -19.704 4.901 1.00 79.81 337 TYR A O 1
ATOM 2617 N N . GLY A 1 338 ? -13.083 -21.380 6.299 1.00 71.44 338 GLY A N 1
ATOM 2618 C CA . GLY A 1 338 ? -12.628 -22.431 5.370 1.00 71.44 338 GLY A CA 1
ATOM 2619 C C . GLY A 1 338 ? -11.112 -22.483 5.113 1.00 71.44 338 GLY A C 1
ATOM 2620 O O . GLY A 1 338 ? -10.662 -23.277 4.288 1.00 71.44 338 GLY A O 1
ATOM 2621 N N . GLY A 1 339 ? -10.322 -21.675 5.829 1.00 74.81 339 GLY A N 1
ATOM 2622 C CA . GLY A 1 339 ? -8.860 -21.603 5.724 1.00 74.81 339 GLY A CA 1
ATOM 2623 C C . GLY A 1 339 ? -8.344 -20.595 4.690 1.00 74.81 339 GLY A C 1
ATOM 2624 O O . GLY A 1 339 ? -9.082 -20.121 3.833 1.00 74.81 339 GLY A O 1
ATOM 2625 N N . SER A 1 340 ? -7.044 -20.296 4.743 1.00 76.88 340 SER A N 1
ATOM 2626 C CA . SER A 1 340 ? -6.391 -19.195 4.008 1.00 76.88 340 SER A CA 1
ATOM 2627 C C . SER A 1 340 ? -6.450 -19.255 2.475 1.00 76.88 340 SER A C 1
ATOM 2629 O O . SER A 1 340 ? -6.016 -18.319 1.816 1.00 76.88 340 SER A O 1
ATOM 2631 N N . LYS A 1 341 ? -6.971 -20.339 1.889 1.00 79.56 341 LYS A N 1
ATOM 2632 C CA . LYS A 1 341 ? -7.096 -20.525 0.432 1.00 79.56 341 LYS A CA 1
ATOM 2633 C C . LYS A 1 341 ? -8.538 -20.673 -0.053 1.00 79.56 341 LYS A C 1
ATOM 2635 O O . LYS A 1 341 ? -8.750 -20.963 -1.230 1.00 79.56 341 LYS A O 1
ATOM 2640 N N . SER A 1 342 ? -9.517 -20.564 0.839 1.00 86.38 342 SER A N 1
ATOM 2641 C CA . SER A 1 342 ? -10.922 -20.788 0.508 1.00 86.38 342 SER A CA 1
ATOM 2642 C C . SER A 1 342 ? -11.557 -19.553 -0.140 1.00 86.38 342 SER A C 1
ATOM 2644 O O . SER A 1 342 ? -11.088 -18.421 0.018 1.00 86.38 342 SER A O 1
ATOM 2646 N N . LYS A 1 343 ? -12.674 -19.769 -0.842 1.00 91.25 343 LYS A N 1
ATOM 2647 C CA . LYS A 1 343 ? -13.495 -18.667 -1.352 1.00 91.25 343 LYS A CA 1
ATOM 2648 C C . LYS A 1 343 ? -14.140 -17.902 -0.194 1.00 91.25 343 LYS A C 1
ATOM 2650 O O . LYS A 1 343 ? -14.240 -16.686 -0.248 1.00 91.25 343 LYS A O 1
ATOM 2655 N N . GLU A 1 344 ? -14.538 -18.604 0.859 1.00 92.88 344 GLU A N 1
ATOM 2656 C CA . GLU A 1 344 ? -15.182 -18.045 2.045 1.00 92.88 344 GLU A CA 1
ATOM 2657 C C . GLU A 1 344 ? -14.260 -17.072 2.791 1.00 92.88 344 GLU A C 1
ATOM 2659 O O . GLU A 1 344 ? -14.719 -16.034 3.268 1.00 92.88 344 GLU A O 1
ATOM 2664 N N . CYS A 1 345 ? -12.959 -17.372 2.857 1.00 93.56 345 CYS A N 1
ATOM 2665 C CA . CYS A 1 345 ? -11.955 -16.479 3.424 1.00 93.56 345 CYS A CA 1
ATOM 2666 C C . CYS A 1 345 ? -11.835 -15.220 2.566 1.00 93.56 345 CYS A C 1
ATOM 2668 O O . CYS A 1 345 ? -11.957 -14.115 3.089 1.00 93.56 345 CYS A O 1
ATOM 2670 N N . PHE A 1 346 ? -11.711 -15.371 1.244 1.00 94.56 346 PHE A N 1
ATOM 2671 C CA . PHE A 1 346 ? -11.674 -14.230 0.329 1.00 94.56 346 PHE A CA 1
ATOM 2672 C C . PHE A 1 346 ? -12.939 -13.357 0.416 1.00 94.56 346 PHE A C 1
ATOM 2674 O O . PHE A 1 346 ? -12.833 -12.138 0.522 1.00 94.56 346 PHE A O 1
ATOM 2681 N N . ASP A 1 347 ? -14.128 -13.964 0.457 1.00 94.69 347 ASP A N 1
ATOM 2682 C CA . ASP A 1 347 ? -15.399 -13.248 0.610 1.00 94.69 347 ASP A CA 1
ATOM 2683 C C . ASP A 1 347 ? -15.442 -12.463 1.940 1.00 94.69 347 ASP A C 1
ATOM 2685 O O . ASP A 1 347 ? -15.908 -11.322 1.977 1.00 94.69 347 ASP A O 1
ATOM 2689 N N . ALA A 1 348 ? -14.915 -13.032 3.033 1.00 94.62 348 ALA A N 1
ATOM 2690 C CA . ALA A 1 348 ? -14.798 -12.340 4.317 1.00 94.62 348 ALA A CA 1
ATOM 2691 C C . ALA A 1 348 ? -13.809 -11.162 4.260 1.00 94.62 348 ALA A C 1
ATOM 2693 O O . ALA A 1 348 ? -14.091 -10.100 4.815 1.00 94.62 348 ALA A O 1
ATOM 2694 N N . ILE A 1 349 ? -12.692 -11.305 3.541 1.00 95.12 349 ILE A N 1
ATOM 2695 C CA . ILE A 1 349 ? -11.740 -10.215 3.292 1.00 95.12 349 ILE A CA 1
ATOM 2696 C C . ILE A 1 349 ? -12.375 -9.089 2.460 1.00 95.12 349 ILE A C 1
ATOM 2698 O O . ILE A 1 349 ? -12.216 -7.913 2.798 1.00 95.12 349 ILE A O 1
ATOM 2702 N N . CYS A 1 350 ? -13.144 -9.415 1.416 1.00 93.50 350 CYS A N 1
ATOM 2703 C CA . CYS A 1 350 ? -13.933 -8.430 0.669 1.00 93.50 350 CYS A CA 1
ATOM 2704 C C . CYS A 1 350 ? -14.920 -7.694 1.581 1.00 93.50 350 CYS A C 1
ATOM 2706 O O . CYS A 1 350 ? -14.996 -6.466 1.548 1.00 93.50 350 CYS A O 1
ATOM 2708 N N . LYS A 1 351 ? -15.614 -8.425 2.458 1.00 93.62 351 LYS A N 1
ATOM 2709 C CA . LYS A 1 351 ? -16.551 -7.837 3.417 1.00 93.62 351 LYS A CA 1
ATOM 2710 C C . LYS A 1 351 ? -15.848 -6.918 4.428 1.00 93.62 351 LYS A C 1
ATOM 2712 O O . LYS A 1 351 ? -16.361 -5.837 4.704 1.00 93.62 351 LYS A O 1
ATOM 2717 N N . LEU A 1 352 ? -14.661 -7.283 4.932 1.00 92.50 352 LEU A N 1
ATOM 2718 C CA . LEU A 1 352 ? -13.847 -6.397 5.783 1.00 92.50 352 LEU A CA 1
ATOM 2719 C C . LEU A 1 352 ? -13.494 -5.096 5.068 1.00 92.50 352 LEU A C 1
ATOM 2721 O O . LEU A 1 352 ? -13.611 -4.022 5.654 1.00 92.50 352 LEU A O 1
ATOM 2725 N N . TYR A 1 353 ? -13.082 -5.188 3.804 1.00 89.94 353 TYR A N 1
ATOM 2726 C CA . TYR A 1 353 ? -12.761 -4.026 2.984 1.00 89.94 353 TYR A CA 1
ATOM 2727 C C . TYR A 1 353 ? -13.968 -3.093 2.800 1.00 89.94 353 TYR A C 1
ATOM 2729 O O . TYR A 1 353 ? -13.851 -1.878 2.952 1.00 89.94 353 TYR A O 1
ATOM 2737 N N . GLU A 1 354 ? -15.154 -3.648 2.546 1.00 88.31 354 GLU A N 1
ATOM 2738 C CA . GLU A 1 354 ? -16.400 -2.877 2.450 1.00 88.31 354 GLU A CA 1
ATOM 2739 C C . GLU A 1 354 ? -16.801 -2.213 3.779 1.00 88.31 354 GLU A C 1
ATOM 2741 O O . GLU A 1 354 ? -17.424 -1.144 3.785 1.00 88.31 354 GLU A O 1
ATOM 2746 N N . MET A 1 355 ? -16.422 -2.825 4.904 1.00 88.88 355 MET A N 1
ATOM 2747 C CA . MET A 1 355 ? -16.677 -2.330 6.257 1.00 88.88 355 MET A CA 1
ATOM 2748 C C . MET A 1 355 ? -15.688 -1.261 6.730 1.00 88.88 355 MET A C 1
ATOM 2750 O O . MET A 1 355 ? -15.953 -0.636 7.759 1.00 88.88 355 MET A O 1
ATOM 2754 N N . GLN A 1 356 ? -14.600 -0.995 6.003 1.00 85.69 356 GLN A N 1
ATOM 2755 C CA . GLN A 1 356 ? -13.664 0.067 6.378 1.00 85.69 356 GLN A CA 1
ATOM 2756 C C . GLN A 1 356 ? -14.369 1.437 6.387 1.00 85.69 356 GLN A C 1
ATOM 2758 O O . GLN A 1 356 ? -15.190 1.716 5.496 1.00 85.69 356 GLN A O 1
ATOM 2763 N N . PRO A 1 357 ? -14.100 2.306 7.379 1.00 80.00 357 PRO A N 1
ATOM 2764 C CA . PRO A 1 357 ? -14.617 3.668 7.361 1.00 80.00 357 PRO A CA 1
ATOM 2765 C C . PRO A 1 357 ? -14.110 4.397 6.117 1.00 80.00 357 PRO A C 1
ATOM 2767 O O . PRO A 1 357 ? -12.954 4.247 5.725 1.00 80.00 357 PRO A O 1
ATOM 2770 N N . THR A 1 358 ? -14.980 5.187 5.493 1.00 68.50 358 THR A N 1
ATOM 2771 C CA . THR A 1 358 ? -14.537 6.096 4.436 1.00 68.50 358 THR A CA 1
ATOM 2772 C C . THR A 1 358 ? -13.923 7.296 5.146 1.00 68.50 358 THR A C 1
ATOM 2774 O O . THR A 1 358 ? -14.638 8.061 5.791 1.00 68.50 358 THR A O 1
ATOM 2777 N N . ILE A 1 359 ? -12.597 7.418 5.115 1.00 61.38 359 ILE A N 1
ATOM 2778 C CA . ILE A 1 359 ? -11.888 8.542 5.731 1.00 61.38 359 ILE A CA 1
ATOM 2779 C C . ILE A 1 359 ? -11.388 9.421 4.589 1.00 61.38 359 ILE A C 1
ATOM 2781 O O . ILE A 1 359 ? -10.466 9.057 3.862 1.00 61.38 359 ILE A O 1
ATOM 2785 N N . SER A 1 360 ? -12.049 10.561 4.394 1.00 49.75 360 SER A N 1
ATOM 2786 C CA . SER A 1 360 ? -11.645 11.583 3.431 1.00 49.75 360 SER A CA 1
ATOM 2787 C C . SER A 1 360 ? -10.240 12.083 3.768 1.00 49.75 360 SER A C 1
ATOM 2789 O O . SER A 1 360 ? -9.995 12.589 4.866 1.00 49.75 360 SER A O 1
ATOM 2791 N N . MET A 1 361 ? -9.306 11.934 2.832 1.00 50.59 361 MET A N 1
ATOM 2792 C CA . MET A 1 361 ? -7.903 12.300 3.012 1.00 50.59 361 MET A CA 1
ATOM 2793 C C . MET A 1 361 ? -7.732 13.808 3.189 1.00 50.59 361 MET A C 1
ATOM 2795 O O . MET A 1 361 ? -7.739 14.564 2.220 1.00 50.59 361 MET A O 1
ATOM 2799 N N . ARG A 1 362 ? -7.524 14.256 4.427 1.00 46.00 362 ARG A N 1
ATOM 2800 C CA . ARG A 1 362 ? -7.325 15.681 4.737 1.00 46.00 362 ARG A CA 1
ATOM 2801 C C . ARG A 1 362 ? -5.884 16.086 5.037 1.00 46.00 362 ARG A C 1
ATOM 2803 O O . ARG A 1 362 ? -5.658 17.215 5.462 1.00 46.00 362 ARG A O 1
ATOM 2810 N N . SER A 1 363 ? -4.887 15.238 4.764 1.00 46.56 363 SER A N 1
ATOM 2811 C CA . SER A 1 363 ? -3.481 15.627 4.939 1.00 46.56 363 SER A CA 1
ATOM 2812 C C . SER A 1 363 ? -2.747 15.804 3.610 1.00 46.56 363 SER A C 1
ATOM 2814 O O . SER A 1 363 ? -2.564 14.871 2.824 1.00 46.56 363 SER A O 1
ATOM 2816 N N . SER A 1 364 ? -2.275 17.030 3.376 1.00 41.62 364 SER A N 1
ATOM 2817 C CA . SER A 1 364 ? -1.397 17.397 2.260 1.00 41.62 364 SER A CA 1
ATOM 2818 C C . SER A 1 364 ? -0.168 16.482 2.154 1.00 41.62 364 SER A C 1
ATOM 2820 O O . SER A 1 364 ? 0.309 16.240 1.049 1.00 41.62 364 SER A O 1
ATOM 2822 N N . ASN A 1 365 ? 0.296 15.901 3.269 1.00 39.62 365 ASN A N 1
ATOM 2823 C CA . ASN A 1 365 ? 1.422 14.965 3.305 1.00 39.62 365 ASN A CA 1
ATOM 2824 C C . ASN A 1 365 ? 1.110 13.579 2.706 1.00 39.62 365 ASN A C 1
ATOM 2826 O O . ASN A 1 365 ? 1.929 13.085 1.934 1.00 39.62 365 ASN A O 1
ATOM 2830 N N . ARG A 1 366 ? -0.061 12.962 2.955 1.00 49.75 366 ARG A N 1
ATOM 2831 C CA . ARG A 1 366 ? -0.413 11.669 2.315 1.00 49.75 366 ARG A CA 1
ATOM 2832 C C . ARG A 1 366 ? -0.660 11.823 0.814 1.00 49.75 366 ARG A C 1
ATOM 2834 O O . ARG A 1 366 ? -0.258 10.962 0.035 1.00 49.75 366 ARG A O 1
ATOM 2841 N N . VAL A 1 367 ? -1.244 12.954 0.405 1.00 45.53 367 VAL A N 1
ATOM 2842 C CA . VAL A 1 367 ? -1.406 13.324 -1.012 1.00 45.53 367 VAL A CA 1
ATOM 2843 C C . VAL A 1 367 ? -0.042 13.535 -1.680 1.00 45.53 367 VAL A C 1
ATOM 2845 O O . VAL A 1 367 ? 0.185 13.043 -2.784 1.00 45.53 367 VAL A O 1
ATOM 2848 N N . LYS A 1 368 ? 0.889 14.221 -1.001 1.00 41.66 368 LYS A N 1
ATOM 2849 C CA . LYS A 1 368 ? 2.245 14.502 -1.500 1.00 41.66 368 LYS A CA 1
ATOM 2850 C C . LYS A 1 368 ? 3.113 13.244 -1.616 1.00 41.66 368 LYS A C 1
ATOM 2852 O O . LYS A 1 368 ? 3.895 13.153 -2.556 1.00 41.66 368 LYS A O 1
ATOM 2857 N N . MET A 1 369 ? 2.958 12.287 -0.699 1.00 43.94 369 MET A N 1
ATOM 2858 C CA . MET A 1 369 ? 3.736 11.039 -0.671 1.00 43.94 369 MET A CA 1
ATOM 2859 C C . MET A 1 369 ? 3.074 9.878 -1.433 1.00 43.94 369 MET A C 1
ATOM 2861 O O . MET A 1 369 ? 3.673 8.814 -1.545 1.00 43.94 369 MET A O 1
ATOM 2865 N N . GLN A 1 370 ? 1.850 10.066 -1.946 1.00 52.91 370 GLN A N 1
ATOM 2866 C CA . GLN A 1 370 ? 1.044 9.030 -2.614 1.00 52.91 370 GLN A CA 1
ATOM 2867 C C . GLN A 1 370 ? 0.938 7.713 -1.823 1.00 52.91 370 GLN A C 1
ATOM 2869 O O . GLN A 1 370 ? 0.857 6.628 -2.394 1.00 52.91 370 GLN A O 1
ATOM 2874 N N . GLN A 1 371 ? 0.929 7.803 -0.493 1.00 53.84 371 GLN A N 1
ATOM 2875 C CA . GLN A 1 371 ? 0.873 6.651 0.405 1.00 53.84 371 GLN A CA 1
ATOM 2876 C C . GLN A 1 371 ? -0.583 6.236 0.627 1.00 53.84 371 GLN A C 1
ATOM 2878 O O . GLN A 1 371 ? -1.198 6.548 1.649 1.00 53.84 371 GLN A O 1
ATOM 2883 N N . TYR A 1 372 ? -1.144 5.571 -0.379 1.00 64.75 372 TYR A N 1
ATOM 2884 C CA . TYR A 1 372 ? -2.462 4.956 -0.303 1.00 64.75 372 TYR A CA 1
ATOM 2885 C C . TYR A 1 372 ? -2.329 3.523 0.188 1.00 64.75 372 TYR A C 1
ATOM 2887 O O . TYR A 1 372 ? -1.534 2.740 -0.330 1.00 64.75 372 TYR A O 1
ATOM 2895 N N . SER A 1 373 ? -3.146 3.172 1.170 1.00 73.12 373 SER A N 1
ATOM 2896 C CA . SER A 1 373 ? -3.146 1.835 1.740 1.00 73.12 373 SER A CA 1
ATOM 2897 C C . SER A 1 373 ? -3.671 0.808 0.725 1.00 73.12 373 SER A C 1
ATOM 2899 O O . SER A 1 373 ? -4.647 1.065 0.034 1.00 73.12 373 SER A O 1
ATOM 2901 N N . THR A 1 374 ? -3.039 -0.354 0.577 1.00 82.38 374 THR A N 1
ATOM 2902 C CA . THR A 1 374 ? -3.465 -1.379 -0.398 1.00 82.38 374 THR A CA 1
ATOM 2903 C C . THR A 1 374 ? -4.842 -1.962 -0.020 1.00 82.38 374 THR A C 1
ATOM 2905 O O . THR A 1 374 ? -4.989 -2.445 1.099 1.00 82.38 374 THR A O 1
ATOM 2908 N N . PRO A 1 375 ? -5.849 -2.005 -0.917 1.00 88.06 375 P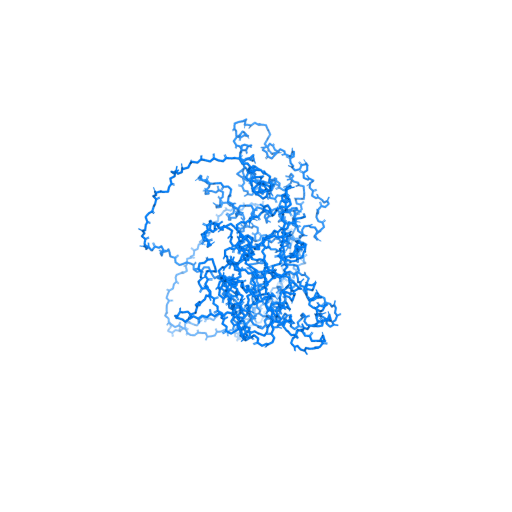RO A N 1
ATOM 2909 C CA . PRO A 1 375 ? -7.090 -2.750 -0.691 1.00 88.06 375 PRO A CA 1
ATOM 2910 C C . PRO A 1 375 ? -6.853 -4.200 -0.238 1.00 88.06 375 PRO A C 1
ATOM 2912 O O . PRO A 1 375 ? -6.151 -4.955 -0.914 1.00 88.06 375 PRO A O 1
ATOM 2915 N N . LEU A 1 376 ? -7.498 -4.627 0.855 1.00 92.06 376 LEU A N 1
ATOM 2916 C CA . LEU A 1 376 ? -7.331 -5.983 1.402 1.00 92.06 376 LEU A CA 1
ATOM 2917 C C . LEU A 1 376 ? -7.530 -7.117 0.373 1.00 92.06 376 LEU A C 1
ATOM 2919 O O . LEU A 1 376 ? -6.709 -8.034 0.362 1.00 92.06 376 LEU A O 1
ATOM 2923 N N . PRO A 1 377 ? -8.546 -7.094 -0.521 1.00 92.81 377 PRO A N 1
ATOM 2924 C CA . PRO A 1 377 ? -8.724 -8.178 -1.490 1.00 92.81 377 PRO A CA 1
ATOM 2925 C C . PRO A 1 377 ? -7.535 -8.310 -2.443 1.00 92.81 377 PRO A C 1
ATOM 2927 O O . PRO A 1 377 ? -7.188 -9.410 -2.863 1.00 92.81 377 PRO A O 1
ATOM 2930 N N . MET A 1 378 ? -6.882 -7.193 -2.760 1.00 91.94 378 MET A N 1
ATOM 2931 C CA . MET A 1 378 ? -5.703 -7.185 -3.613 1.00 91.94 378 MET A CA 1
ATOM 2932 C C . MET A 1 378 ? -4.476 -7.731 -2.881 1.00 91.94 378 MET A C 1
ATOM 2934 O O . MET A 1 378 ? -3.755 -8.540 -3.462 1.00 91.94 378 MET A O 1
ATOM 2938 N N . GLY A 1 379 ? -4.280 -7.360 -1.609 1.00 93.88 379 GLY A N 1
ATOM 2939 C CA . GLY A 1 379 ? -3.238 -7.960 -0.768 1.00 93.88 379 GLY A CA 1
ATOM 2940 C C . GLY A 1 379 ? -3.401 -9.475 -0.645 1.00 93.88 379 GLY A C 1
ATOM 2941 O O . GLY A 1 379 ? -2.459 -10.221 -0.885 1.00 93.88 379 GLY A O 1
ATOM 2942 N N . PHE A 1 380 ? -4.632 -9.948 -0.436 1.00 94.50 380 PHE A N 1
ATOM 2943 C CA . PHE A 1 380 ? -4.926 -11.381 -0.381 1.00 94.50 380 PHE A CA 1
ATOM 2944 C C . PHE A 1 380 ? -4.527 -12.117 -1.669 1.00 94.50 380 PHE A C 1
ATOM 2946 O O . PHE A 1 380 ? -3.912 -13.180 -1.618 1.00 94.50 380 PHE A O 1
ATOM 2953 N N . VAL A 1 381 ? -4.863 -11.563 -2.840 1.00 93.31 381 VAL A N 1
ATOM 2954 C CA . VAL A 1 381 ? -4.517 -12.170 -4.137 1.00 93.31 381 VAL A CA 1
ATOM 2955 C C . VAL A 1 381 ? -3.003 -12.162 -4.376 1.00 93.31 381 VAL A C 1
ATOM 2957 O O . VAL A 1 381 ? -2.467 -13.157 -4.873 1.00 93.31 381 VAL A O 1
ATOM 2960 N N . ALA A 1 382 ? -2.313 -11.082 -3.999 1.00 95.88 382 ALA A N 1
ATOM 2961 C CA . ALA A 1 382 ? -0.858 -10.984 -4.090 1.00 95.88 382 ALA A CA 1
ATOM 2962 C C . ALA A 1 382 ? -0.168 -12.056 -3.224 1.00 95.88 382 ALA A C 1
ATOM 2964 O O . ALA A 1 382 ? 0.651 -12.829 -3.732 1.00 95.88 382 ALA A O 1
ATOM 2965 N N . ASP A 1 383 ? -0.578 -12.169 -1.958 1.00 95.81 383 ASP A N 1
ATOM 2966 C CA . ASP A 1 383 ? -0.075 -13.157 -1.000 1.00 95.81 383 ASP A CA 1
ATOM 2967 C C . ASP A 1 383 ? -0.316 -14.590 -1.488 1.00 95.81 383 ASP A C 1
ATOM 2969 O O . ASP A 1 383 ? 0.589 -15.428 -1.465 1.00 95.81 383 ASP A O 1
ATOM 2973 N N . MET A 1 384 ? -1.514 -14.869 -2.010 1.00 93.56 384 MET A N 1
ATOM 2974 C CA . MET A 1 384 ? -1.893 -16.184 -2.534 1.00 93.56 384 MET A CA 1
ATOM 2975 C C . MET A 1 384 ? -1.034 -16.650 -3.713 1.00 93.56 384 MET A C 1
ATOM 2977 O O . MET A 1 384 ? -0.800 -17.854 -3.868 1.00 93.56 384 MET A O 1
ATOM 2981 N N . PHE A 1 385 ? -0.578 -15.725 -4.559 1.00 95.81 385 PHE A N 1
ATOM 2982 C CA . PHE A 1 385 ? 0.316 -16.051 -5.666 1.00 95.81 385 PHE A CA 1
ATOM 2983 C C . PHE A 1 385 ? 1.767 -16.228 -5.197 1.00 95.81 385 PHE A C 1
ATOM 2985 O O . PHE A 1 385 ? 2.429 -17.216 -5.557 1.00 95.81 385 PHE A O 1
ATOM 2992 N N . ALA A 1 386 ? 2.263 -15.257 -4.425 1.00 96.56 386 ALA A N 1
ATOM 2993 C CA . ALA A 1 386 ? 3.677 -15.133 -4.102 1.00 96.56 386 ALA A CA 1
ATOM 2994 C C . ALA A 1 386 ? 4.121 -16.104 -2.998 1.00 96.56 386 ALA A C 1
ATOM 2996 O O . ALA A 1 386 ? 5.199 -16.690 -3.105 1.00 96.56 386 ALA A O 1
ATOM 2997 N N . TYR A 1 387 ? 3.298 -16.333 -1.971 1.00 94.56 387 TYR A N 1
ATOM 2998 C CA . TYR A 1 387 ? 3.698 -17.106 -0.799 1.00 94.56 387 TYR A CA 1
ATOM 2999 C C . TYR A 1 387 ? 3.417 -18.610 -0.923 1.00 94.56 387 TYR A C 1
ATOM 3001 O O . TYR A 1 387 ? 2.353 -19.064 -1.356 1.00 94.56 387 TYR A O 1
ATOM 3009 N N . LYS A 1 388 ? 4.376 -19.418 -0.460 1.00 91.19 388 LYS A N 1
ATOM 3010 C CA . LYS A 1 388 ? 4.227 -20.863 -0.246 1.00 91.19 388 LYS A CA 1
ATOM 3011 C C . LYS A 1 388 ? 4.590 -21.216 1.202 1.00 91.19 388 LYS A C 1
ATOM 3013 O O . LYS A 1 388 ? 5.540 -20.647 1.730 1.00 91.19 388 LYS A O 1
ATOM 3018 N N . PRO A 1 389 ? 3.934 -22.213 1.830 1.00 86.69 389 PRO A N 1
ATOM 3019 C CA . PRO A 1 389 ? 4.178 -22.554 3.238 1.00 86.69 389 PRO A CA 1
ATOM 3020 C C . PRO A 1 389 ? 5.627 -22.918 3.609 1.00 86.69 389 PRO A C 1
ATOM 3022 O O . PRO A 1 389 ? 6.013 -22.791 4.765 1.00 86.69 389 PRO A O 1
ATOM 3025 N N . ASN A 1 390 ? 6.437 -23.386 2.655 1.00 89.50 390 ASN A N 1
ATOM 3026 C CA . ASN A 1 390 ? 7.844 -23.733 2.877 1.00 89.50 390 ASN A CA 1
ATOM 3027 C C . ASN A 1 390 ? 8.801 -22.528 2.796 1.00 89.50 390 ASN A C 1
ATOM 3029 O O . ASN A 1 390 ? 9.997 -22.686 3.038 1.00 89.50 390 ASN A O 1
ATOM 3033 N N . MET A 1 391 ? 8.298 -21.341 2.455 1.00 92.56 391 MET A N 1
ATOM 3034 C CA . MET A 1 391 ? 9.089 -20.116 2.384 1.00 92.56 391 MET A CA 1
ATOM 3035 C C . MET A 1 391 ? 9.391 -19.576 3.781 1.00 92.56 391 MET A C 1
ATOM 3037 O O . MET A 1 391 ? 8.576 -19.651 4.707 1.00 92.56 391 MET A O 1
ATOM 3041 N N . SER A 1 392 ? 10.593 -19.033 3.938 1.00 90.12 392 SER A N 1
ATOM 3042 C CA . SER A 1 392 ? 11.119 -18.571 5.219 1.00 90.12 392 SER A CA 1
ATOM 3043 C C . SER A 1 392 ? 11.268 -17.058 5.307 1.00 90.12 392 SER A C 1
ATOM 3045 O O . SER A 1 392 ? 11.172 -16.535 6.413 1.00 90.12 392 SER A O 1
ATOM 3047 N N . ARG A 1 393 ? 11.513 -16.373 4.185 1.00 92.88 393 ARG A N 1
ATOM 3048 C CA . ARG A 1 393 ? 11.758 -14.926 4.143 1.00 92.88 393 ARG A CA 1
ATOM 3049 C C . ARG A 1 393 ? 10.952 -14.281 3.024 1.00 92.88 393 ARG A C 1
ATOM 3051 O O . ARG A 1 393 ? 11.164 -14.601 1.856 1.00 92.88 393 ARG A O 1
ATOM 3058 N N . VAL A 1 394 ? 10.072 -13.360 3.386 1.00 97.75 394 VAL A N 1
ATOM 3059 C CA . VAL A 1 394 ? 9.266 -12.556 2.463 1.00 97.75 394 VAL A CA 1
ATOM 3060 C C . VAL A 1 394 ? 9.614 -11.089 2.672 1.00 97.75 394 VAL A C 1
ATOM 3062 O O . VAL A 1 394 ? 9.618 -10.634 3.811 1.00 97.75 394 VAL A O 1
ATOM 3065 N N . LEU A 1 395 ? 9.921 -10.362 1.602 1.00 98.31 395 LEU A N 1
ATOM 3066 C CA . LEU A 1 395 ? 10.182 -8.925 1.654 1.00 98.31 395 LEU A CA 1
ATOM 3067 C C . LEU A 1 395 ? 8.925 -8.137 1.290 1.00 98.31 395 LEU A C 1
ATOM 3069 O O . LEU A 1 395 ? 8.337 -8.385 0.237 1.00 98.31 395 LEU A O 1
ATOM 3073 N N . GLU A 1 396 ? 8.603 -7.145 2.114 1.00 97.94 396 GLU A N 1
ATOM 3074 C CA . GLU A 1 396 ? 7.778 -5.997 1.743 1.00 97.94 396 GLU A CA 1
ATOM 3075 C C . GLU A 1 396 ? 8.663 -4.729 1.894 1.00 97.94 396 GLU A C 1
ATOM 3077 O O . GLU A 1 396 ? 9.089 -4.413 3.011 1.00 97.94 396 GLU A O 1
ATOM 3082 N N . PRO A 1 397 ? 9.018 -4.029 0.794 1.00 97.00 397 PRO A N 1
ATOM 3083 C CA . PRO A 1 397 ? 9.979 -2.918 0.815 1.00 97.00 397 PRO A CA 1
ATOM 3084 C C . PRO A 1 397 ? 9.394 -1.535 1.190 1.00 97.00 397 PRO A C 1
ATOM 3086 O O . PRO A 1 397 ? 10.168 -0.594 1.385 1.00 97.00 397 PRO A O 1
ATOM 3089 N N . THR A 1 398 ? 8.070 -1.390 1.245 1.00 95.06 398 THR A N 1
ATOM 3090 C CA . THR A 1 398 ? 7.289 -0.151 1.435 1.00 95.06 398 THR A CA 1
ATOM 3091 C C . THR A 1 398 ? 5.969 -0.436 2.183 1.00 95.06 398 THR A C 1
ATOM 3093 O O . THR A 1 398 ? 4.877 -0.306 1.626 1.00 95.06 398 THR A O 1
ATOM 3096 N N . ALA A 1 399 ? 6.067 -0.877 3.439 1.00 93.88 399 ALA A N 1
ATOM 3097 C CA . ALA A 1 399 ? 5.058 -1.745 4.057 1.00 93.88 399 ALA A CA 1
ATOM 3098 C C . ALA A 1 399 ? 3.775 -1.067 4.525 1.00 93.88 399 ALA A C 1
ATOM 3100 O O . ALA A 1 399 ? 2.764 -1.752 4.734 1.00 93.88 399 ALA A O 1
ATOM 3101 N N . GLY A 1 400 ? 3.774 0.250 4.711 1.00 92.25 400 GLY A N 1
ATOM 3102 C CA . GLY A 1 400 ? 2.676 0.937 5.372 1.00 92.25 400 GLY A CA 1
ATOM 3103 C C . GLY A 1 400 ? 2.391 0.304 6.739 1.00 92.25 400 GLY A C 1
ATOM 3104 O O . GLY A 1 400 ? 3.303 -0.000 7.498 1.00 92.25 400 GLY A O 1
ATOM 3105 N N . ASN A 1 401 ? 1.117 0.026 7.037 1.00 92.56 401 ASN A N 1
ATOM 3106 C CA . ASN A 1 401 ? 0.718 -0.726 8.238 1.00 92.56 401 ASN A CA 1
ATOM 3107 C C . ASN A 1 401 ? 0.768 -2.260 8.066 1.00 92.56 401 ASN A C 1
ATOM 3109 O O . ASN A 1 401 ? 0.227 -2.986 8.899 1.00 92.56 401 ASN A O 1
ATOM 3113 N N . GLY A 1 402 ? 1.372 -2.779 6.990 1.00 94.94 402 GLY A N 1
ATOM 3114 C CA . GLY A 1 402 ? 1.498 -4.219 6.732 1.00 94.94 402 GLY A CA 1
ATOM 3115 C C . GLY A 1 402 ? 0.297 -4.839 6.012 1.00 94.94 402 GLY A C 1
ATOM 3116 O O . GLY A 1 402 ? 0.151 -6.061 5.984 1.00 94.94 402 GLY A O 1
ATOM 3117 N N . MET A 1 403 ? -0.567 -4.013 5.415 1.00 94.06 403 MET A N 1
ATOM 3118 C CA . MET A 1 403 ? -1.809 -4.466 4.779 1.00 94.06 403 MET A CA 1
ATOM 3119 C C . MET A 1 403 ? -1.604 -5.256 3.486 1.00 94.06 403 MET A C 1
ATOM 3121 O O . MET A 1 403 ? -2.493 -5.999 3.090 1.00 94.06 403 MET A O 1
ATOM 3125 N N . LEU A 1 404 ? -0.456 -5.132 2.822 1.00 95.31 404 LEU A N 1
ATOM 3126 C CA . LEU A 1 404 ? -0.183 -5.909 1.612 1.00 95.31 404 LEU A CA 1
ATOM 3127 C C . LEU A 1 404 ? 0.118 -7.387 1.910 1.00 95.31 404 LEU A C 1
ATOM 3129 O O . LEU A 1 404 ? -0.129 -8.216 1.049 1.00 95.31 404 LEU A O 1
ATOM 3133 N N . VAL A 1 405 ? 0.607 -7.691 3.118 1.00 96.25 405 VAL A N 1
ATOM 3134 C CA . VAL A 1 405 ? 1.205 -8.985 3.510 1.00 96.25 405 VAL A CA 1
ATOM 3135 C C . VAL A 1 405 ? 0.507 -9.611 4.722 1.00 96.25 405 VAL A C 1
ATOM 3137 O O . VAL A 1 405 ? 1.113 -10.304 5.549 1.00 96.25 405 VAL A O 1
ATOM 3140 N N . PHE A 1 406 ? -0.779 -9.302 4.894 1.00 95.31 406 PHE A N 1
ATOM 3141 C CA . PHE A 1 406 ? -1.550 -9.742 6.054 1.00 95.31 406 PHE A CA 1
ATOM 3142 C C . PHE A 1 406 ? -1.869 -11.242 6.016 1.00 95.31 406 PHE A C 1
ATOM 3144 O O . PHE A 1 406 ? -2.056 -11.838 7.071 1.00 95.31 406 PHE A O 1
ATOM 3151 N N . ALA A 1 407 ? -1.919 -11.876 4.840 1.00 94.38 407 ALA A N 1
ATOM 3152 C CA . ALA A 1 407 ? -2.232 -13.301 4.734 1.00 94.38 407 ALA A CA 1
ATOM 3153 C C . ALA A 1 407 ? -0.984 -14.197 4.870 1.00 94.38 407 ALA A C 1
ATOM 3155 O O . ALA A 1 407 ? -1.087 -15.426 4.838 1.00 94.38 407 ALA A O 1
ATOM 3156 N N . ILE A 1 408 ? 0.196 -13.593 5.051 1.00 94.06 408 ILE A N 1
ATOM 3157 C CA . ILE A 1 408 ? 1.466 -14.282 5.296 1.00 94.06 408 ILE A CA 1
ATOM 3158 C C . ILE A 1 408 ? 1.772 -14.260 6.796 1.00 94.06 408 ILE A C 1
ATOM 3160 O O . ILE A 1 408 ? 1.639 -13.200 7.417 1.00 94.06 408 ILE A O 1
ATOM 3164 N N . PRO A 1 409 ? 2.238 -15.378 7.391 1.00 92.69 409 PRO A N 1
ATOM 3165 C CA . PRO A 1 409 ? 2.662 -15.391 8.787 1.00 92.69 409 PRO A CA 1
ATOM 3166 C C . PRO A 1 409 ? 3.683 -14.282 9.066 1.00 92.69 409 PRO A C 1
ATOM 3168 O O . PRO A 1 409 ? 4.735 -14.227 8.425 1.00 92.69 409 PRO A O 1
ATOM 3171 N N . ALA A 1 410 ? 3.382 -13.398 10.023 1.00 93.62 410 ALA A N 1
ATOM 3172 C CA . ALA A 1 410 ? 4.178 -12.191 10.264 1.00 93.62 410 ALA A CA 1
ATOM 3173 C C . ALA A 1 410 ? 5.659 -12.516 10.535 1.00 93.62 410 ALA A C 1
ATOM 3175 O O . ALA A 1 410 ? 6.554 -11.885 9.977 1.00 93.62 410 ALA A O 1
ATOM 3176 N N . ASN A 1 411 ? 5.934 -13.601 11.262 1.00 93.44 411 ASN A N 1
ATOM 3177 C CA . ASN A 1 411 ? 7.291 -14.073 11.560 1.00 93.44 411 ASN A CA 1
ATOM 3178 C C . ASN A 1 411 ? 8.100 -14.576 10.341 1.00 93.44 411 ASN A C 1
ATOM 3180 O O . ASN A 1 411 ? 9.205 -15.091 10.513 1.00 93.44 411 ASN A O 1
ATOM 3184 N N . LYS A 1 412 ? 7.562 -14.472 9.121 1.00 94.38 412 LYS A N 1
ATOM 3185 C CA . LYS A 1 412 ? 8.256 -14.724 7.846 1.00 94.38 412 LYS A CA 1
ATOM 3186 C C . LYS A 1 412 ? 8.537 -13.451 7.058 1.00 94.38 412 LYS A C 1
ATOM 3188 O O . LYS A 1 412 ? 9.329 -13.489 6.118 1.00 94.38 412 LYS A O 1
ATOM 3193 N N . VAL A 1 413 ? 7.882 -12.353 7.410 1.00 96.38 413 VAL A N 1
ATOM 3194 C CA . VAL A 1 413 ? 7.934 -11.102 6.664 1.00 96.38 413 VAL A CA 1
ATOM 3195 C C . VAL A 1 413 ? 8.997 -10.185 7.264 1.00 96.38 413 VAL A C 1
ATOM 3197 O O . VAL A 1 413 ? 9.102 -10.030 8.482 1.00 96.38 413 VAL A O 1
ATOM 3200 N N . ILE A 1 414 ? 9.790 -9.592 6.380 1.00 95.62 414 ILE A N 1
ATOM 3201 C CA . ILE A 1 414 ? 10.705 -8.490 6.643 1.00 95.62 414 ILE A CA 1
ATOM 3202 C C . ILE A 1 414 ? 10.089 -7.258 5.982 1.00 95.62 414 ILE A C 1
ATOM 3204 O O . ILE A 1 414 ? 9.898 -7.244 4.767 1.00 95.62 414 ILE A O 1
ATOM 3208 N N . ALA A 1 415 ? 9.744 -6.265 6.796 1.00 96.25 415 ALA A N 1
ATOM 3209 C CA . ALA A 1 415 ? 9.034 -5.061 6.383 1.00 96.25 415 ALA A CA 1
ATOM 3210 C C . ALA A 1 415 ? 9.955 -3.835 6.436 1.00 96.25 415 ALA A C 1
ATOM 3212 O O . ALA A 1 415 ? 10.786 -3.715 7.341 1.00 96.25 415 ALA A O 1
ATOM 3213 N N . ASN A 1 416 ? 9.791 -2.911 5.493 1.00 95.19 416 ASN A N 1
ATOM 3214 C CA . ASN A 1 416 ? 10.518 -1.644 5.459 1.00 95.19 416 ASN A CA 1
ATOM 3215 C C . ASN A 1 416 ? 9.551 -0.459 5.306 1.00 95.19 416 ASN A C 1
ATOM 3217 O O . ASN A 1 416 ? 8.710 -0.477 4.413 1.00 95.19 416 ASN A O 1
ATOM 3221 N N . GLU A 1 417 ? 9.661 0.561 6.159 1.00 92.94 417 GLU A N 1
ATOM 3222 C CA . GLU A 1 417 ? 8.772 1.734 6.154 1.00 92.94 417 GLU A CA 1
ATOM 3223 C C . GLU A 1 417 ? 9.508 3.004 6.613 1.00 92.94 417 GLU A C 1
ATOM 3225 O O . GLU A 1 417 ? 10.303 2.968 7.551 1.00 92.94 417 GLU A O 1
ATOM 3230 N N . LEU A 1 418 ? 9.254 4.132 5.944 1.00 86.69 418 LEU A N 1
ATOM 3231 C CA . LEU A 1 418 ? 9.882 5.426 6.239 1.00 86.69 418 LEU A CA 1
ATOM 3232 C C . LEU A 1 418 ? 9.057 6.276 7.213 1.00 86.69 418 LEU A C 1
ATOM 3234 O O . LEU A 1 418 ? 9.625 7.083 7.940 1.00 86.69 418 LEU A O 1
ATOM 3238 N N . ASP A 1 419 ? 7.733 6.125 7.216 1.00 86.94 419 ASP A N 1
ATOM 3239 C CA . ASP A 1 419 ? 6.854 6.818 8.151 1.00 86.94 419 ASP A CA 1
ATOM 3240 C C . ASP A 1 419 ? 6.999 6.237 9.564 1.00 86.94 419 ASP A C 1
ATOM 3242 O O . ASP A 1 419 ? 6.726 5.059 9.797 1.00 86.94 419 ASP A O 1
ATOM 3246 N N . GLU A 1 420 ? 7.411 7.068 10.520 1.00 83.81 420 GLU A N 1
ATOM 3247 C CA . GLU A 1 420 ? 7.714 6.637 11.889 1.00 83.81 420 GLU A CA 1
ATOM 3248 C C . GLU A 1 420 ? 6.494 6.053 12.616 1.00 83.81 420 GLU A C 1
ATOM 3250 O O . GLU A 1 420 ? 6.621 5.065 13.341 1.00 83.81 420 GLU A O 1
ATOM 3255 N N . THR A 1 421 ? 5.295 6.599 12.377 1.00 84.38 421 THR A N 1
ATOM 3256 C CA . THR A 1 421 ? 4.065 6.107 13.017 1.00 84.38 421 THR A CA 1
ATOM 3257 C C . THR A 1 421 ? 3.727 4.704 12.526 1.00 84.38 421 THR A C 1
ATOM 3259 O O . THR A 1 421 ? 3.447 3.808 13.326 1.00 84.38 421 THR A O 1
ATOM 3262 N N . ARG A 1 422 ? 3.784 4.482 11.210 1.00 90.25 422 ARG A N 1
ATOM 3263 C CA . ARG A 1 422 ? 3.556 3.153 10.631 1.00 90.25 422 ARG A CA 1
ATOM 3264 C C . ARG A 1 422 ? 4.664 2.176 10.999 1.00 90.25 422 ARG A C 1
ATOM 3266 O O . ARG A 1 422 ? 4.371 1.031 11.332 1.00 90.25 422 ARG A O 1
ATOM 3273 N N . LEU A 1 423 ? 5.917 2.625 11.013 1.00 89.56 423 LEU A N 1
ATOM 3274 C CA . LEU A 1 423 ? 7.059 1.829 11.452 1.00 89.56 423 LEU A CA 1
ATOM 3275 C C . LEU A 1 423 ? 6.860 1.308 12.884 1.00 89.56 423 LEU A C 1
ATOM 3277 O O . LEU A 1 423 ? 7.088 0.127 13.152 1.00 89.56 423 LEU A O 1
ATOM 3281 N N . ASP A 1 424 ? 6.401 2.163 13.797 1.00 89.25 424 ASP A N 1
ATOM 3282 C CA . ASP A 1 424 ? 6.093 1.769 15.170 1.00 89.25 424 ASP A CA 1
ATOM 3283 C C . ASP A 1 424 ? 4.912 0.800 15.254 1.00 89.25 424 ASP A C 1
ATOM 3285 O O . ASP A 1 424 ? 4.977 -0.164 16.020 1.00 89.25 424 ASP A O 1
ATOM 3289 N N . ASN A 1 425 ? 3.881 0.970 14.419 1.00 92.56 425 ASN A N 1
ATOM 3290 C CA . ASN A 1 425 ? 2.802 -0.012 14.307 1.00 92.56 425 ASN A CA 1
ATOM 3291 C C . ASN A 1 425 ? 3.333 -1.379 13.845 1.00 92.56 425 ASN A C 1
ATOM 3293 O O . ASN A 1 425 ? 2.975 -2.394 14.440 1.00 92.56 425 ASN A O 1
ATOM 3297 N N . LEU A 1 426 ? 4.201 -1.428 12.824 1.00 94.31 426 LEU A N 1
ATOM 3298 C CA . LEU A 1 426 ? 4.787 -2.669 12.293 1.00 94.31 426 LEU A CA 1
ATOM 3299 C C . LEU A 1 426 ? 5.603 -3.427 13.353 1.00 94.31 426 LEU A C 1
ATOM 3301 O O . LEU A 1 426 ? 5.511 -4.654 13.430 1.00 94.31 426 LEU A O 1
ATOM 3305 N N . LYS A 1 427 ? 6.368 -2.724 14.203 1.00 91.38 427 LYS A N 1
ATOM 3306 C CA . LYS A 1 427 ? 7.171 -3.344 15.282 1.00 91.38 427 LYS A CA 1
ATOM 3307 C C . LYS A 1 427 ? 6.326 -4.178 16.252 1.00 91.38 427 LYS A C 1
ATOM 3309 O O . LYS A 1 427 ? 6.837 -5.130 16.837 1.00 91.38 427 LYS A O 1
ATOM 3314 N N . GLU A 1 428 ? 5.037 -3.874 16.382 1.00 91.25 428 GLU A N 1
ATOM 3315 C CA . GLU A 1 428 ? 4.113 -4.581 17.274 1.00 91.25 428 GLU A CA 1
ATOM 3316 C C . GLU A 1 428 ? 3.415 -5.788 16.625 1.00 91.25 428 GLU A C 1
ATOM 3318 O O . GLU A 1 428 ? 2.693 -6.510 17.310 1.00 91.25 428 GLU A O 1
ATOM 3323 N N . GLN A 1 429 ? 3.630 -6.041 15.329 1.00 92.69 429 GLN A N 1
ATOM 3324 C CA . GLN A 1 429 ? 2.915 -7.086 14.577 1.00 92.69 429 GLN A CA 1
ATOM 3325 C C . GLN A 1 429 ? 3.633 -8.441 14.542 1.00 92.69 429 GLN A C 1
ATOM 3327 O O . GLN A 1 429 ? 3.134 -9.389 13.937 1.00 92.69 429 GLN A O 1
ATOM 3332 N N . GLY A 1 430 ? 4.811 -8.558 15.163 1.00 92.31 430 GLY A N 1
ATOM 3333 C CA . GLY A 1 430 ? 5.576 -9.810 15.185 1.00 92.31 430 GLY A CA 1
ATOM 3334 C C . GLY A 1 430 ? 6.288 -10.136 13.867 1.00 92.31 430 GLY A C 1
ATOM 3335 O O . GLY A 1 430 ? 6.554 -11.308 13.586 1.00 92.31 430 GLY A O 1
ATOM 3336 N N . PHE A 1 431 ? 6.595 -9.116 13.059 1.00 94.50 431 PHE A N 1
ATOM 3337 C CA . PHE A 1 431 ? 7.413 -9.275 11.859 1.00 94.50 431 PHE A CA 1
ATOM 3338 C C . PHE A 1 431 ? 8.815 -9.803 12.181 1.00 94.50 431 PHE A C 1
ATOM 3340 O O . PHE A 1 431 ? 9.389 -9.485 13.222 1.00 94.50 431 PHE A O 1
ATOM 3347 N N . SER A 1 432 ? 9.391 -10.600 11.274 1.00 89.38 432 SER A N 1
ATOM 3348 C CA . SER A 1 432 ? 10.745 -11.147 11.453 1.00 89.38 432 SER A CA 1
ATOM 3349 C C . SER A 1 432 ? 11.825 -10.063 11.457 1.00 89.38 432 SER A C 1
ATOM 3351 O O . SER A 1 432 ? 12.912 -10.293 11.988 1.00 89.38 432 SER A O 1
ATOM 3353 N N . GLY A 1 433 ? 11.553 -8.920 10.830 1.00 87.56 433 GLY A N 1
ATOM 3354 C CA . GLY A 1 433 ? 12.408 -7.741 10.823 1.00 87.56 433 GLY A CA 1
ATOM 3355 C C . GLY A 1 433 ? 11.623 -6.521 10.354 1.00 87.56 433 GLY A C 1
ATOM 3356 O O . GLY A 1 433 ? 10.770 -6.639 9.476 1.00 87.56 433 GLY A O 1
ATOM 3357 N N . VAL A 1 434 ? 11.904 -5.367 10.954 1.00 92.81 434 VAL A N 1
ATOM 3358 C CA . VAL A 1 434 ? 11.283 -4.081 10.618 1.00 92.81 434 VAL A CA 1
ATOM 3359 C C . VAL A 1 434 ? 12.396 -3.047 10.467 1.00 92.81 434 VAL A C 1
ATOM 3361 O O . VAL A 1 434 ? 13.186 -2.856 11.393 1.00 92.81 434 VAL A O 1
ATOM 3364 N N . PHE A 1 435 ? 12.476 -2.415 9.298 1.00 89.25 435 PHE A N 1
ATOM 3365 C CA . PHE A 1 435 ? 13.537 -1.481 8.915 1.00 89.25 435 PHE A CA 1
ATOM 3366 C C . PHE A 1 435 ? 12.968 -0.153 8.399 1.00 89.25 435 PHE A C 1
ATOM 3368 O O . PHE A 1 435 ? 11.790 -0.066 8.068 1.00 89.25 435 PHE A O 1
ATOM 3375 N N . SER A 1 436 ? 13.815 0.877 8.335 1.00 89.69 436 SER A N 1
ATOM 3376 C CA . SER A 1 436 ? 13.442 2.222 7.874 1.00 89.69 436 SER A CA 1
ATOM 3377 C C . SER A 1 436 ? 14.471 2.787 6.892 1.00 89.69 436 SER A C 1
ATOM 3379 O O . SER A 1 436 ? 15.077 3.834 7.098 1.00 89.69 436 SER A O 1
ATOM 3381 N N . ASN A 1 437 ? 14.746 2.020 5.839 1.00 87.19 437 ASN A N 1
ATOM 3382 C CA . ASN A 1 437 ? 15.666 2.406 4.776 1.00 87.19 437 ASN A CA 1
ATOM 3383 C C . ASN A 1 437 ? 14.916 3.073 3.613 1.00 87.19 437 ASN A C 1
ATOM 3385 O O . ASN A 1 437 ? 13.788 2.695 3.290 1.00 87.19 437 ASN A O 1
ATOM 3389 N N . ASP A 1 438 ? 15.573 4.002 2.912 1.00 90.31 438 ASP A N 1
ATOM 3390 C CA . ASP A 1 438 ? 15.064 4.537 1.644 1.00 90.31 438 ASP A CA 1
ATOM 3391 C C . ASP A 1 438 ? 15.106 3.458 0.550 1.00 90.31 438 ASP A C 1
ATOM 3393 O O . ASP A 1 438 ? 16.160 3.137 0.003 1.00 90.31 438 ASP A O 1
ATOM 3397 N N . ALA A 1 439 ? 13.940 2.915 0.200 1.00 94.19 439 ALA A N 1
ATOM 3398 C CA . ALA A 1 439 ? 13.804 1.829 -0.767 1.00 94.19 439 ALA A CA 1
ATOM 3399 C C . ALA A 1 439 ? 14.312 2.179 -2.185 1.00 94.19 439 ALA A C 1
ATOM 3401 O O . ALA A 1 439 ? 14.627 1.279 -2.970 1.00 94.19 439 ALA A O 1
ATOM 3402 N N . LEU A 1 440 ? 14.425 3.469 -2.534 1.00 92.50 440 LEU A N 1
ATOM 3403 C CA . LEU A 1 440 ? 14.956 3.901 -3.833 1.00 92.50 440 LEU A CA 1
ATOM 3404 C C . LEU A 1 440 ? 16.479 3.712 -3.937 1.00 92.50 440 LEU A C 1
ATOM 3406 O O . LEU A 1 440 ? 17.025 3.590 -5.042 1.00 92.50 440 LEU A O 1
ATOM 3410 N N . THR A 1 441 ? 17.175 3.718 -2.801 1.00 90.06 441 THR A N 1
ATOM 3411 C CA . THR A 1 441 ? 18.642 3.672 -2.729 1.00 90.06 441 THR A CA 1
ATOM 3412 C C . THR A 1 441 ? 19.180 2.468 -1.961 1.00 90.06 441 THR A C 1
ATOM 3414 O O . THR A 1 441 ? 20.351 2.127 -2.120 1.00 90.06 441 THR A O 1
ATOM 3417 N N . HIS A 1 442 ? 18.343 1.802 -1.169 1.00 88.31 442 HIS A N 1
ATOM 3418 C CA . HIS A 1 442 ? 18.740 0.680 -0.336 1.00 88.31 442 HIS A CA 1
ATOM 3419 C C . HIS A 1 442 ? 19.031 -0.598 -1.137 1.00 88.31 442 HIS A C 1
ATOM 3421 O O . HIS A 1 442 ? 18.283 -0.990 -2.034 1.00 88.31 442 HIS A O 1
ATOM 3427 N N . ASP A 1 443 ? 20.109 -1.280 -0.749 1.00 87.00 443 ASP A N 1
ATOM 3428 C CA . ASP A 1 443 ? 20.473 -2.610 -1.231 1.00 87.00 443 ASP A CA 1
ATOM 3429 C C . ASP A 1 443 ? 19.779 -3.674 -0.369 1.00 87.00 443 ASP A C 1
ATOM 3431 O O . ASP A 1 443 ? 20.302 -4.100 0.661 1.00 87.00 443 ASP A O 1
ATOM 3435 N N . PHE A 1 444 ? 18.594 -4.116 -0.800 1.00 89.12 444 PHE A N 1
ATOM 3436 C CA . PHE A 1 444 ? 17.809 -5.126 -0.082 1.00 89.12 444 PHE A CA 1
ATOM 3437 C C . PHE A 1 444 ? 18.498 -6.493 0.009 1.00 89.12 444 PHE A C 1
ATOM 3439 O O . PHE A 1 444 ? 18.061 -7.329 0.803 1.00 89.12 444 PHE A O 1
ATOM 3446 N N . SER A 1 445 ? 19.567 -6.735 -0.762 1.00 84.75 445 SER A N 1
ATOM 3447 C CA . SER A 1 445 ? 20.353 -7.969 -0.661 1.00 84.75 445 SER A CA 1
ATOM 3448 C C . SER A 1 445 ? 21.241 -8.008 0.584 1.00 84.75 445 SER A C 1
ATOM 3450 O O . SER A 1 445 ? 21.945 -8.992 0.800 1.00 84.75 445 SER A O 1
ATOM 3452 N N . LYS A 1 446 ? 21.192 -6.971 1.434 1.00 74.06 446 LYS A N 1
ATOM 3453 C CA . LYS A 1 446 ? 21.987 -6.873 2.658 1.00 74.06 446 LYS A CA 1
ATOM 3454 C C . LYS A 1 446 ? 21.163 -6.485 3.874 1.00 74.06 446 LYS A C 1
ATOM 3456 O O . LYS A 1 446 ? 20.308 -5.609 3.826 1.00 74.06 446 LYS A O 1
ATOM 3461 N N . ILE A 1 447 ? 21.514 -7.081 5.010 1.00 65.81 447 ILE A N 1
ATOM 3462 C CA . ILE A 1 447 ? 21.153 -6.576 6.338 1.00 65.81 447 ILE A CA 1
ATOM 3463 C C . ILE A 1 447 ? 22.453 -6.347 7.106 1.00 65.81 447 ILE A C 1
ATOM 3465 O O . ILE A 1 447 ? 23.135 -7.288 7.524 1.00 65.81 447 ILE A O 1
ATOM 3469 N N . GLY A 1 448 ? 22.819 -5.075 7.270 1.00 64.56 448 GLY A N 1
ATOM 3470 C CA . GLY A 1 448 ? 24.126 -4.696 7.799 1.00 64.56 448 GLY A CA 1
ATOM 3471 C C . GLY A 1 448 ? 25.251 -5.200 6.892 1.00 64.56 448 GLY A C 1
ATOM 3472 O O . GLY A 1 448 ? 25.339 -4.805 5.734 1.00 64.56 448 GLY A O 1
ATOM 3473 N N . ILE A 1 449 ? 26.106 -6.074 7.427 1.00 57.34 449 ILE A N 1
ATOM 3474 C CA . ILE A 1 449 ? 27.236 -6.674 6.695 1.00 57.34 449 ILE A CA 1
ATOM 3475 C C . ILE A 1 449 ? 26.923 -8.055 6.099 1.00 57.34 449 ILE A C 1
ATOM 3477 O O . ILE A 1 449 ? 27.813 -8.676 5.525 1.00 57.34 449 ILE A O 1
ATOM 3481 N N . PHE A 1 450 ? 25.708 -8.572 6.295 1.00 58.44 450 PHE A N 1
ATOM 3482 C CA . PHE A 1 450 ? 25.335 -9.922 5.878 1.00 58.44 450 PHE A CA 1
ATOM 3483 C C . PHE A 1 450 ? 24.519 -9.897 4.594 1.00 58.44 450 PHE A C 1
ATOM 3485 O O . PHE A 1 450 ? 23.564 -9.125 4.493 1.00 58.44 450 PHE A O 1
ATOM 3492 N N . ASP A 1 451 ? 24.842 -10.805 3.677 1.00 76.25 451 ASP A N 1
ATOM 3493 C CA . ASP A 1 451 ? 24.034 -11.046 2.487 1.00 76.25 451 ASP A CA 1
ATOM 3494 C C . ASP A 1 451 ? 22.736 -11.783 2.851 1.00 76.25 451 ASP A C 1
ATOM 3496 O O . ASP A 1 451 ? 22.700 -12.697 3.688 1.00 76.25 451 ASP A O 1
ATOM 3500 N N . ILE A 1 452 ? 21.648 -11.385 2.204 1.00 82.12 452 ILE A N 1
ATOM 3501 C CA . ILE A 1 452 ? 20.319 -11.954 2.369 1.00 82.12 452 ILE A CA 1
ATOM 3502 C C . ILE A 1 452 ? 19.607 -12.053 1.022 1.00 82.12 452 ILE A C 1
ATOM 3504 O O . ILE A 1 452 ? 19.722 -11.195 0.153 1.00 82.12 452 ILE A O 1
ATOM 3508 N N . ASN A 1 453 ? 18.800 -13.103 0.882 1.00 89.62 453 ASN A N 1
ATOM 3509 C CA . ASN A 1 453 ? 17.845 -13.236 -0.205 1.00 89.62 453 ASN A CA 1
ATOM 3510 C C . ASN A 1 453 ? 16.477 -13.663 0.321 1.00 89.62 453 ASN A C 1
ATOM 3512 O O . ASN A 1 453 ? 16.372 -14.305 1.378 1.00 89.62 453 ASN A O 1
ATOM 3516 N N . TYR A 1 454 ? 15.449 -13.348 -0.461 1.00 95.69 454 TYR A N 1
ATOM 3517 C CA . TYR A 1 454 ? 14.049 -13.574 -0.110 1.00 95.69 454 TYR A CA 1
ATOM 3518 C C . TYR A 1 454 ? 13.416 -14.641 -0.999 1.00 95.69 454 TYR A C 1
ATOM 3520 O O . TYR A 1 454 ? 13.643 -14.678 -2.208 1.00 95.69 454 TYR A O 1
ATOM 3528 N N . ASP A 1 455 ? 12.612 -15.509 -0.388 1.00 98.19 455 ASP A N 1
ATOM 3529 C CA . ASP A 1 455 ? 11.813 -16.510 -1.096 1.00 98.19 455 ASP A CA 1
ATOM 3530 C C . ASP A 1 455 ? 10.648 -15.862 -1.856 1.00 98.19 455 ASP A C 1
ATOM 3532 O O . ASP A 1 455 ? 10.223 -16.367 -2.897 1.00 98.19 455 ASP A O 1
ATOM 3536 N N . ALA A 1 456 ? 10.141 -14.738 -1.341 1.00 98.62 456 ALA A N 1
ATOM 3537 C CA . ALA A 1 456 ? 9.164 -13.925 -2.039 1.00 98.62 456 ALA A CA 1
ATOM 3538 C C . ALA A 1 456 ? 9.380 -12.420 -1.836 1.00 98.62 456 ALA A C 1
ATOM 3540 O O . ALA A 1 456 ? 9.863 -11.992 -0.787 1.00 98.62 456 ALA A O 1
ATOM 3541 N N . VAL A 1 457 ? 8.988 -11.630 -2.834 1.00 98.75 457 VAL A N 1
ATOM 3542 C CA . VAL A 1 457 ? 8.930 -10.162 -2.778 1.00 98.75 457 VAL A CA 1
ATOM 3543 C C . VAL A 1 457 ? 7.509 -9.725 -3.105 1.00 98.75 457 VAL A C 1
ATOM 3545 O O . VAL A 1 457 ? 6.988 -10.041 -4.173 1.00 98.75 457 VAL A O 1
ATOM 3548 N N . ILE A 1 458 ? 6.866 -9.000 -2.200 1.00 98.56 458 ILE A N 1
ATOM 3549 C CA . ILE A 1 458 ? 5.521 -8.465 -2.413 1.00 98.56 458 ILE A CA 1
ATOM 3550 C C . ILE A 1 458 ? 5.607 -6.971 -2.176 1.00 98.56 458 ILE A C 1
ATOM 3552 O O . ILE A 1 458 ? 6.082 -6.556 -1.128 1.00 98.56 458 ILE A O 1
ATOM 3556 N N . ALA A 1 459 ? 5.237 -6.164 -3.165 1.00 97.00 459 ALA A N 1
ATOM 3557 C CA . ALA A 1 459 ? 5.479 -4.728 -3.089 1.00 97.00 459 ALA A CA 1
ATOM 3558 C C . ALA A 1 459 ? 4.341 -3.921 -3.703 1.00 97.00 459 ALA A C 1
ATOM 3560 O O . ALA A 1 459 ? 3.813 -4.273 -4.760 1.00 97.00 459 ALA A O 1
ATOM 3561 N N . ASN A 1 460 ? 4.025 -2.800 -3.064 1.00 94.44 460 ASN A N 1
ATOM 3562 C CA . ASN A 1 460 ? 3.235 -1.713 -3.632 1.00 94.44 460 ASN A CA 1
ATOM 3563 C C . ASN A 1 460 ? 3.993 -0.393 -3.408 1.00 94.44 460 ASN A C 1
ATOM 3565 O O . ASN A 1 460 ? 3.665 0.344 -2.476 1.00 94.44 460 ASN A O 1
ATOM 3569 N N . PRO A 1 461 ? 5.047 -0.117 -4.201 1.00 93.06 461 PRO A N 1
ATOM 3570 C CA . PRO A 1 461 ? 5.857 1.080 -4.019 1.00 93.06 461 PRO A CA 1
ATOM 3571 C C . PRO A 1 461 ? 5.045 2.367 -4.230 1.00 93.06 461 PRO A C 1
ATOM 3573 O O . PRO A 1 461 ? 4.086 2.364 -5.005 1.00 93.06 461 PRO A O 1
ATOM 3576 N N . PRO A 1 462 ? 5.448 3.500 -3.625 1.00 87.31 462 PRO A N 1
ATOM 3577 C CA . PRO A 1 462 ? 4.824 4.788 -3.909 1.00 87.31 462 PRO A CA 1
ATOM 3578 C C . PRO A 1 462 ? 4.992 5.153 -5.388 1.00 87.31 462 PRO A C 1
ATOM 3580 O O . PRO A 1 462 ? 6.089 5.053 -5.946 1.00 87.31 462 PRO A O 1
ATOM 3583 N N . PHE A 1 463 ? 3.914 5.615 -6.025 1.00 84.75 463 PHE A N 1
ATOM 3584 C CA . PHE A 1 463 ? 3.969 6.004 -7.432 1.00 84.75 463 PHE A CA 1
ATOM 3585 C C . PHE A 1 463 ? 4.571 7.403 -7.563 1.00 84.75 463 PHE A C 1
ATOM 3587 O O . PHE A 1 463 ? 4.267 8.326 -6.803 1.00 84.75 463 PHE A O 1
ATOM 3594 N N . GLY A 1 464 ? 5.462 7.585 -8.532 1.00 81.50 464 GLY A N 1
ATOM 3595 C CA . GLY A 1 464 ? 6.162 8.855 -8.637 1.00 81.50 464 GLY A CA 1
ATOM 3596 C C . GLY A 1 464 ? 7.187 8.912 -9.749 1.00 81.50 464 GLY A C 1
ATOM 3597 O O . GLY A 1 464 ? 7.512 7.929 -10.406 1.00 81.50 464 GLY A O 1
ATOM 3598 N N . SER A 1 465 ? 7.715 10.112 -9.964 1.00 83.06 465 SER A N 1
ATOM 3599 C CA . SER A 1 465 ? 8.823 10.321 -10.891 1.00 83.06 465 SER A CA 1
ATOM 3600 C C . SER A 1 465 ? 10.150 10.219 -10.148 1.00 83.06 465 SER A C 1
ATOM 3602 O O . SER A 1 465 ? 10.304 10.775 -9.067 1.00 83.06 465 SER A O 1
ATOM 3604 N N . SER A 1 466 ? 11.122 9.561 -10.768 1.00 85.56 466 SER A N 1
ATOM 3605 C CA . SER A 1 466 ? 12.516 9.529 -10.323 1.00 85.56 466 SER A CA 1
ATOM 3606 C C . SER A 1 466 ? 13.429 9.627 -11.552 1.00 85.56 466 SER A C 1
ATOM 3608 O O . SER A 1 466 ? 13.053 9.091 -12.608 1.00 85.56 466 SER A O 1
ATOM 3610 N N . PRO A 1 467 ? 14.592 10.308 -11.465 1.00 90.94 467 PRO A N 1
ATOM 3611 C CA . PRO A 1 467 ? 15.586 10.326 -12.534 1.00 90.94 467 PRO A CA 1
ATOM 3612 C C . PRO A 1 467 ? 15.959 8.913 -12.981 1.00 90.94 467 PRO A C 1
ATOM 3614 O O . PRO A 1 467 ? 16.021 7.992 -12.168 1.00 90.94 467 PRO A O 1
ATOM 3617 N N . ALA A 1 468 ? 16.208 8.737 -14.278 1.00 92.38 468 ALA A N 1
ATOM 3618 C CA . ALA A 1 468 ? 16.551 7.426 -14.804 1.00 92.38 468 ALA A CA 1
ATOM 3619 C C . ALA A 1 468 ? 17.916 6.956 -14.289 1.00 92.38 468 ALA A C 1
ATOM 3621 O O . ALA A 1 468 ? 18.899 7.690 -14.390 1.00 92.38 468 ALA A O 1
ATOM 3622 N N . LYS A 1 469 ? 17.971 5.715 -13.803 1.00 94.31 469 LYS A N 1
ATOM 3623 C CA . LYS A 1 469 ? 19.206 4.999 -13.469 1.00 94.31 469 LYS A CA 1
ATOM 3624 C C . LYS A 1 469 ? 19.437 3.857 -14.452 1.00 94.31 469 LYS A C 1
ATOM 3626 O O . LYS A 1 469 ? 18.506 3.402 -15.119 1.00 94.31 469 LYS A O 1
ATOM 3631 N N . GLU A 1 470 ? 20.685 3.429 -14.567 1.00 96.00 470 GLU A N 1
ATOM 3632 C CA . GLU A 1 470 ? 21.054 2.306 -15.421 1.00 96.00 470 GLU A CA 1
ATOM 3633 C C . GLU A 1 470 ? 20.793 0.972 -14.710 1.00 96.00 470 GLU A C 1
ATOM 3635 O O . GLU A 1 470 ? 21.243 0.758 -13.588 1.00 96.00 470 GLU A O 1
ATOM 3640 N N . TYR A 1 471 ? 20.089 0.072 -15.394 1.00 95.38 471 TYR A N 1
ATOM 3641 C CA . TYR A 1 471 ? 19.853 -1.315 -15.006 1.00 95.38 471 TYR A CA 1
ATOM 3642 C C . TYR A 1 471 ? 20.190 -2.203 -16.207 1.00 95.38 471 TYR A C 1
ATOM 3644 O O . TYR A 1 471 ? 19.421 -2.252 -17.167 1.00 95.38 471 TYR A O 1
ATOM 3652 N N . ASP A 1 472 ? 21.350 -2.861 -16.179 1.00 92.81 472 ASP A N 1
ATOM 3653 C CA . ASP A 1 472 ? 21.848 -3.731 -17.262 1.00 92.81 472 ASP A CA 1
ATOM 3654 C C . ASP A 1 472 ? 21.715 -3.090 -18.664 1.00 92.81 472 ASP A C 1
ATOM 3656 O O . ASP A 1 472 ? 21.000 -3.563 -19.553 1.00 92.81 472 ASP A O 1
ATOM 3660 N N . GLY A 1 473 ? 22.308 -1.901 -18.831 1.00 92.19 473 GLY A N 1
ATOM 3661 C CA . GLY A 1 473 ? 22.258 -1.135 -20.080 1.00 92.19 473 GLY A CA 1
ATOM 3662 C C . GLY A 1 473 ? 20.891 -0.521 -20.425 1.00 92.19 473 GLY A C 1
ATOM 3663 O O . GLY A 1 473 ? 20.719 0.036 -21.516 1.00 92.19 473 GLY A O 1
ATOM 3664 N N . LYS A 1 474 ? 19.891 -0.602 -19.536 1.00 93.69 474 LYS A N 1
ATOM 3665 C CA . LYS A 1 474 ? 18.587 0.064 -19.685 1.00 93.69 474 LYS A CA 1
ATOM 3666 C C . LYS A 1 474 ? 18.486 1.256 -18.745 1.00 93.69 474 LYS A C 1
ATOM 3668 O O . LYS A 1 474 ? 18.590 1.110 -17.536 1.00 93.69 474 LYS A O 1
ATOM 3673 N N . MET A 1 475 ? 18.183 2.429 -19.295 1.00 96.06 475 MET A N 1
ATOM 3674 C CA . MET A 1 475 ? 17.842 3.603 -18.490 1.00 96.06 475 MET A CA 1
ATOM 3675 C C . MET A 1 475 ? 16.383 3.515 -18.043 1.00 96.06 475 MET A C 1
ATOM 3677 O O . MET A 1 475 ? 15.471 3.622 -18.870 1.00 96.06 475 MET A O 1
ATOM 3681 N N . ILE A 1 476 ? 16.164 3.313 -16.748 1.00 95.75 476 ILE A N 1
ATOM 3682 C CA . ILE A 1 476 ? 14.842 3.145 -16.140 1.00 95.75 476 ILE A CA 1
ATOM 3683 C C . ILE A 1 476 ? 14.630 4.276 -15.138 1.00 95.75 476 ILE A C 1
ATOM 3685 O O . ILE A 1 476 ? 15.369 4.407 -14.166 1.00 95.75 476 ILE A O 1
ATOM 3689 N N . GLY A 1 477 ? 13.647 5.128 -15.431 1.00 91.81 477 GLY A N 1
ATOM 3690 C CA . GLY A 1 477 ? 13.140 6.153 -14.518 1.00 91.81 477 GLY A CA 1
ATOM 3691 C C . GLY A 1 477 ? 11.842 5.709 -13.856 1.00 91.81 477 GLY A C 1
ATOM 3692 O O . GLY A 1 477 ? 11.356 4.618 -14.139 1.00 91.81 477 GLY A O 1
ATOM 3693 N N . GLY A 1 478 ? 11.289 6.590 -13.024 1.00 90.94 478 GLY A N 1
ATOM 3694 C CA . GLY A 1 478 ? 10.093 6.299 -12.226 1.00 90.94 478 GLY A CA 1
ATOM 3695 C C . GLY A 1 478 ? 10.445 5.705 -10.863 1.00 90.94 478 GLY A C 1
ATOM 3696 O O . GLY A 1 478 ? 11.466 5.030 -10.711 1.00 90.94 478 GLY A O 1
ATOM 3697 N N . LEU A 1 479 ? 9.680 6.094 -9.846 1.00 91.00 479 LEU A N 1
ATOM 3698 C CA . LEU A 1 479 ? 9.944 5.740 -8.451 1.00 91.00 479 LEU A CA 1
ATOM 3699 C C . LEU A 1 479 ? 9.562 4.282 -8.187 1.00 91.00 479 LEU A C 1
ATOM 3701 O O . LEU A 1 479 ? 10.369 3.516 -7.660 1.00 91.00 479 LEU A O 1
ATOM 3705 N N . ASP A 1 480 ? 8.368 3.891 -8.620 1.00 92.88 480 ASP A N 1
ATOM 3706 C CA . ASP A 1 480 ? 7.824 2.553 -8.451 1.00 92.88 480 ASP A CA 1
ATOM 3707 C C . ASP A 1 480 ? 8.579 1.511 -9.275 1.00 92.88 480 ASP A C 1
ATOM 3709 O O . ASP A 1 480 ? 8.873 0.433 -8.754 1.00 92.88 480 ASP A O 1
ATOM 3713 N N . GLU A 1 481 ? 9.000 1.828 -10.505 1.00 95.31 481 GLU A N 1
ATOM 3714 C CA . GLU A 1 481 ? 9.856 0.928 -11.283 1.00 95.31 481 GLU A CA 1
ATOM 3715 C C . GLU A 1 481 ? 11.201 0.670 -10.601 1.00 95.31 481 GLU A C 1
ATOM 3717 O O . GLU A 1 481 ? 11.636 -0.477 -10.516 1.00 95.31 481 GLU A O 1
ATOM 3722 N N . GLN A 1 482 ? 11.871 1.712 -10.104 1.00 97.19 482 GLN A N 1
ATOM 3723 C CA . GLN A 1 482 ? 13.195 1.558 -9.497 1.00 97.19 482 GLN A CA 1
ATOM 3724 C C . GLN A 1 482 ? 13.134 0.806 -8.168 1.00 97.19 482 GLN A C 1
ATOM 3726 O O . GLN A 1 482 ? 13.909 -0.129 -7.975 1.00 97.19 482 GLN A O 1
ATOM 3731 N N . ILE A 1 483 ? 12.185 1.142 -7.287 1.00 97.12 483 ILE A N 1
ATOM 3732 C CA . ILE A 1 483 ? 11.984 0.406 -6.028 1.00 97.12 483 ILE A CA 1
ATOM 3733 C C . ILE A 1 483 ? 11.644 -1.060 -6.319 1.00 97.12 483 ILE A C 1
ATOM 3735 O O . ILE A 1 483 ? 12.202 -1.955 -5.687 1.00 97.12 483 ILE A O 1
ATOM 3739 N N . THR A 1 484 ? 10.794 -1.318 -7.319 1.00 97.88 484 THR A N 1
ATOM 3740 C CA . THR A 1 484 ? 10.477 -2.681 -7.767 1.00 97.88 484 THR A CA 1
ATOM 3741 C C . THR A 1 484 ? 11.741 -3.454 -8.134 1.00 97.88 484 THR A C 1
ATOM 3743 O O . THR A 1 484 ? 11.941 -4.567 -7.652 1.00 97.88 484 THR A O 1
ATOM 3746 N N . LEU A 1 485 ? 12.610 -2.885 -8.973 1.00 98.06 485 LEU A N 1
ATOM 3747 C CA . LEU A 1 485 ? 13.827 -3.572 -9.411 1.00 98.06 485 LEU A CA 1
ATOM 3748 C C . LEU A 1 485 ? 14.843 -3.748 -8.278 1.00 98.06 485 LEU A C 1
ATOM 3750 O O . LEU A 1 485 ? 15.483 -4.796 -8.212 1.00 98.06 485 LEU A O 1
ATOM 3754 N N . ASN A 1 486 ? 14.953 -2.778 -7.368 1.00 96.44 486 ASN A N 1
ATOM 3755 C CA . ASN A 1 486 ? 15.809 -2.877 -6.186 1.00 96.44 486 ASN A CA 1
ATOM 3756 C C . ASN A 1 486 ? 15.332 -3.978 -5.224 1.00 96.44 486 ASN A C 1
ATOM 3758 O O . ASN A 1 486 ? 16.149 -4.700 -4.666 1.00 96.44 486 ASN A O 1
ATOM 3762 N N . ALA A 1 487 ? 14.021 -4.139 -5.036 1.00 97.94 487 ALA A N 1
ATOM 3763 C CA . ALA A 1 487 ? 13.477 -5.213 -4.207 1.00 97.94 487 ALA A CA 1
ATOM 3764 C C . ALA A 1 487 ? 13.628 -6.581 -4.893 1.00 97.94 487 ALA A C 1
ATOM 3766 O O . ALA A 1 487 ? 14.066 -7.555 -4.276 1.00 97.94 487 ALA A O 1
ATOM 3767 N N . LEU A 1 488 ? 13.323 -6.655 -6.196 1.00 98.50 488 LEU A N 1
ATOM 3768 C CA . LEU A 1 488 ? 13.474 -7.878 -6.983 1.00 98.50 488 LEU A CA 1
ATOM 3769 C C . LEU A 1 488 ? 14.930 -8.336 -7.078 1.00 98.50 488 LEU A C 1
ATOM 3771 O O . LEU A 1 488 ? 15.150 -9.540 -7.146 1.00 98.50 488 LEU A O 1
ATOM 3775 N N . SER A 1 489 ? 15.917 -7.430 -7.035 1.00 96.38 489 SER A N 1
ATOM 3776 C CA . SER A 1 489 ? 17.343 -7.783 -7.075 1.00 96.38 489 SER A CA 1
ATOM 3777 C C . SER A 1 489 ? 17.795 -8.630 -5.878 1.00 96.38 489 SER A C 1
ATOM 3779 O O . SER A 1 489 ? 18.762 -9.377 -6.018 1.00 96.38 489 SER A O 1
ATOM 3781 N N . ALA A 1 490 ? 17.055 -8.622 -4.766 1.00 95.12 490 ALA A N 1
ATOM 3782 C CA . ALA A 1 490 ? 17.314 -9.460 -3.598 1.00 95.12 490 ALA A CA 1
ATOM 3783 C C . ALA A 1 490 ? 16.505 -10.777 -3.579 1.00 95.12 490 ALA A C 1
ATOM 3785 O O . ALA A 1 490 ? 16.701 -11.619 -2.698 1.00 95.12 490 ALA A O 1
ATOM 3786 N N . MET A 1 491 ? 15.599 -10.996 -4.538 1.00 98.06 491 MET A N 1
ATOM 3787 C CA . MET A 1 491 ? 14.809 -12.230 -4.642 1.00 98.06 491 MET A CA 1
ATOM 3788 C C . MET A 1 491 ? 15.701 -13.426 -5.009 1.00 98.06 491 MET A C 1
ATOM 3790 O O . MET A 1 491 ? 16.604 -13.288 -5.833 1.00 98.06 491 MET A O 1
ATOM 3794 N N . LYS A 1 492 ? 15.451 -14.611 -4.449 1.00 97.25 492 LYS A N 1
ATOM 3795 C CA . LYS A 1 492 ? 16.112 -15.851 -4.893 1.00 97.25 492 LYS A CA 1
ATOM 3796 C C . LYS A 1 492 ? 15.783 -16.178 -6.352 1.00 97.25 492 LYS A C 1
ATOM 3798 O O . LYS A 1 492 ? 14.751 -15.750 -6.871 1.00 97.25 492 LYS A O 1
ATOM 3803 N N . ASP A 1 493 ? 16.624 -16.988 -6.988 1.00 96.94 493 ASP A N 1
ATOM 3804 C CA . ASP A 1 493 ? 16.428 -17.422 -8.377 1.00 96.94 493 ASP A CA 1
ATOM 3805 C C . ASP A 1 493 ? 15.118 -18.195 -8.575 1.00 96.94 493 ASP A C 1
ATOM 3807 O O . ASP A 1 493 ? 14.436 -18.007 -9.578 1.00 96.94 493 ASP A O 1
ATOM 3811 N N . ASP A 1 494 ? 14.718 -19.009 -7.597 1.00 96.75 494 ASP A N 1
ATOM 3812 C CA . ASP A 1 494 ? 13.453 -19.753 -7.567 1.00 96.75 494 ASP A CA 1
ATOM 3813 C C . ASP A 1 494 ? 12.334 -19.030 -6.789 1.00 96.75 494 ASP A C 1
ATOM 3815 O O . ASP A 1 494 ? 11.273 -19.606 -6.518 1.00 96.75 494 ASP A O 1
ATOM 3819 N N . GLY A 1 495 ? 12.569 -17.767 -6.419 1.00 98.00 495 GLY A N 1
ATOM 3820 C CA . GLY A 1 495 ? 11.638 -16.949 -5.653 1.00 98.00 495 GLY A CA 1
ATOM 3821 C C . GLY A 1 495 ? 10.436 -16.469 -6.467 1.00 98.00 495 GLY A C 1
ATOM 3822 O O . GLY A 1 495 ? 10.407 -16.537 -7.697 1.00 98.00 495 GLY A O 1
ATOM 3823 N N . ARG A 1 496 ? 9.417 -15.960 -5.772 1.00 98.62 496 ARG A N 1
ATOM 3824 C CA . ARG A 1 496 ? 8.195 -15.423 -6.393 1.00 98.62 496 ARG A CA 1
ATOM 3825 C C . ARG A 1 496 ? 7.971 -13.963 -6.062 1.00 98.62 496 ARG A C 1
ATOM 3827 O O . ARG A 1 496 ? 8.345 -13.510 -4.988 1.00 98.62 496 ARG A O 1
ATOM 3834 N N . ALA A 1 497 ? 7.279 -13.244 -6.937 1.00 98.81 497 ALA A N 1
ATOM 3835 C CA . ALA A 1 497 ? 6.874 -11.887 -6.615 1.00 98.81 497 ALA A CA 1
ATOM 3836 C C . ALA A 1 497 ? 5.479 -11.518 -7.107 1.00 98.81 497 ALA A C 1
ATOM 3838 O O . ALA A 1 497 ? 5.036 -11.972 -8.164 1.00 98.81 497 ALA A O 1
ATOM 3839 N N . ALA A 1 498 ? 4.821 -10.661 -6.330 1.00 98.44 498 ALA A N 1
ATOM 3840 C CA . ALA A 1 498 ? 3.605 -9.956 -6.705 1.00 98.44 498 ALA A CA 1
ATOM 3841 C C . ALA A 1 498 ? 3.840 -8.457 -6.482 1.00 98.44 498 ALA A C 1
ATOM 3843 O O . ALA A 1 498 ? 3.994 -8.007 -5.349 1.00 98.44 498 ALA A O 1
ATOM 3844 N N . ILE A 1 499 ? 3.922 -7.696 -7.571 1.00 98.00 499 ILE A N 1
ATOM 3845 C CA . ILE A 1 499 ? 4.292 -6.278 -7.535 1.00 98.00 499 ILE A CA 1
ATOM 3846 C C . ILE A 1 499 ? 3.152 -5.440 -8.092 1.00 98.00 499 ILE A C 1
ATOM 3848 O O . ILE A 1 499 ? 2.669 -5.713 -9.190 1.00 98.00 499 ILE A O 1
ATOM 3852 N N . ILE A 1 500 ? 2.751 -4.404 -7.368 1.00 94.31 500 ILE A N 1
ATOM 3853 C CA . ILE A 1 500 ? 1.749 -3.439 -7.804 1.00 94.31 500 ILE A CA 1
ATOM 3854 C C . ILE A 1 500 ? 2.460 -2.149 -8.204 1.00 94.31 500 ILE A C 1
ATOM 3856 O O . ILE A 1 500 ? 3.228 -1.600 -7.423 1.00 94.31 500 ILE A O 1
ATOM 3860 N N . ILE A 1 501 ? 2.211 -1.680 -9.426 1.00 91.56 501 ILE A N 1
ATOM 3861 C CA . ILE A 1 501 ? 2.762 -0.419 -9.945 1.00 91.56 501 ILE A CA 1
ATOM 3862 C C . ILE A 1 501 ? 1.664 0.441 -10.572 1.00 91.56 501 ILE A C 1
ATOM 3864 O O . ILE A 1 501 ? 0.576 -0.048 -10.908 1.00 91.56 501 ILE A O 1
ATOM 3868 N N . GLY A 1 502 ? 1.963 1.722 -10.774 1.00 87.06 502 GLY A N 1
ATOM 3869 C CA . GLY A 1 502 ? 1.024 2.681 -11.333 1.00 87.06 502 GLY A CA 1
ATOM 3870 C C . GLY A 1 502 ? 0.729 2.469 -12.826 1.00 87.06 502 GLY A C 1
ATOM 3871 O O . GLY A 1 502 ? 1.596 2.097 -13.626 1.00 87.06 502 GLY A O 1
ATOM 3872 N N . GLY A 1 503 ? -0.504 2.789 -13.226 1.00 82.81 503 GLY A N 1
ATOM 3873 C CA . GLY A 1 503 ? -0.967 2.820 -14.613 1.00 82.81 503 GLY A CA 1
ATOM 3874 C C . GLY A 1 503 ? -1.392 1.464 -15.187 1.00 82.81 503 GLY A C 1
ATOM 3875 O O . GLY A 1 503 ? -1.140 0.410 -14.613 1.00 82.81 503 GLY A O 1
ATOM 3876 N N . ASN A 1 504 ? -2.005 1.506 -16.374 1.00 80.38 504 ASN A N 1
ATOM 3877 C CA . ASN A 1 504 ? -2.384 0.317 -17.146 1.00 80.38 504 ASN A CA 1
ATOM 3878 C C . ASN A 1 504 ? -1.304 -0.061 -18.166 1.00 80.38 504 ASN A C 1
ATOM 3880 O O . ASN A 1 504 ? -0.447 0.755 -18.537 1.00 80.38 504 ASN A O 1
ATOM 3884 N N . MET A 1 505 ? -1.351 -1.294 -18.669 1.00 80.56 505 MET A N 1
ATOM 3885 C CA . MET A 1 505 ? -0.622 -1.661 -19.880 1.00 80.56 505 MET A CA 1
ATOM 3886 C C . MET A 1 505 ? -1.179 -0.909 -21.094 1.00 80.56 505 MET A C 1
ATOM 3888 O O . MET A 1 505 ? -2.332 -1.063 -21.492 1.00 80.56 505 MET A O 1
ATOM 3892 N N . GLU A 1 506 ? -0.327 -0.104 -21.724 1.00 82.25 506 GLU A N 1
ATOM 3893 C CA . GLU A 1 506 ? -0.666 0.624 -22.944 1.00 82.25 506 GLU A CA 1
ATOM 3894 C C . GLU A 1 506 ? 0.121 0.072 -24.132 1.00 82.25 506 GLU A C 1
ATOM 3896 O O . GLU A 1 506 ? 1.327 -0.179 -24.041 1.00 82.25 506 GLU A O 1
ATOM 3901 N N . TYR A 1 507 ? -0.571 -0.086 -25.260 1.00 85.94 507 TYR A N 1
ATOM 3902 C CA . TYR A 1 507 ? -0.010 -0.602 -26.503 1.00 85.94 507 TYR A CA 1
ATOM 3903 C C . TYR A 1 507 ? -0.088 0.458 -27.599 1.00 85.94 507 TYR A C 1
ATOM 3905 O O . TYR A 1 507 ? -1.129 1.081 -27.825 1.00 85.94 507 TYR A O 1
ATOM 3913 N N . GLY A 1 508 ? 1.023 0.645 -28.305 1.00 84.56 508 GLY A N 1
ATOM 3914 C CA . GLY A 1 508 ? 1.104 1.501 -29.476 1.00 84.56 508 GLY A CA 1
ATOM 3915 C C . GLY A 1 508 ? 0.369 0.911 -30.681 1.00 84.56 508 GLY A C 1
ATOM 3916 O O . GLY A 1 508 ? -0.064 -0.239 -30.692 1.00 84.56 508 GLY A O 1
ATOM 3917 N N . LYS A 1 509 ? 0.277 1.698 -31.760 1.00 85.88 509 LYS A N 1
ATOM 3918 C CA . LYS A 1 509 ? -0.363 1.270 -33.022 1.00 85.88 509 LYS A CA 1
ATOM 3919 C C . LYS A 1 509 ? 0.278 0.026 -33.648 1.00 85.88 509 LYS A C 1
ATOM 3921 O O . LYS A 1 509 ? -0.374 -0.663 -34.418 1.00 85.88 509 LYS A O 1
ATOM 3926 N N . ASN A 1 510 ? 1.546 -0.234 -33.341 1.00 85.06 510 ASN A N 1
ATOM 3927 C CA . ASN A 1 510 ? 2.288 -1.409 -33.794 1.00 85.06 510 ASN A CA 1
ATOM 3928 C C . ASN A 1 510 ? 2.076 -2.644 -32.898 1.00 85.06 510 ASN A C 1
ATOM 3930 O O . ASN A 1 510 ? 2.818 -3.610 -33.036 1.00 85.06 510 ASN A O 1
ATOM 3934 N N . GLY A 1 511 ? 1.144 -2.590 -31.942 1.00 83.50 511 GLY A N 1
ATOM 3935 C CA . GLY A 1 511 ? 0.863 -3.673 -30.999 1.00 83.50 511 GLY A CA 1
ATOM 3936 C C . GLY A 1 511 ? 1.889 -3.814 -29.873 1.00 83.50 511 GLY A C 1
ATOM 3937 O O . GLY A 1 511 ? 1.626 -4.530 -28.919 1.00 83.50 511 GLY A O 1
ATOM 3938 N N . GLY A 1 512 ? 3.033 -3.124 -29.925 1.00 84.75 512 GLY A N 1
ATOM 3939 C CA . GLY A 1 512 ? 4.039 -3.166 -28.862 1.00 84.75 512 GLY A CA 1
ATOM 3940 C C . GLY A 1 512 ? 3.698 -2.255 -27.685 1.00 84.75 512 GLY A C 1
ATOM 3941 O O . GLY A 1 512 ? 3.033 -1.236 -27.863 1.00 84.75 512 GLY A O 1
ATOM 3942 N N . ILE A 1 513 ? 4.208 -2.575 -26.494 1.00 85.88 513 ILE A N 1
ATOM 3943 C CA . ILE A 1 513 ? 4.047 -1.726 -25.303 1.00 85.88 513 ILE A CA 1
ATOM 3944 C C . ILE A 1 513 ? 4.594 -0.310 -25.568 1.00 85.88 513 ILE A C 1
ATOM 3946 O O . ILE A 1 513 ? 5.721 -0.153 -26.061 1.00 85.88 513 ILE A O 1
ATOM 3950 N N . SER A 1 514 ? 3.798 0.715 -25.241 1.00 81.00 514 SER A N 1
ATOM 3951 C CA . SER A 1 514 ? 4.123 2.133 -25.457 1.00 81.00 514 SER A CA 1
ATOM 3952 C C . SER A 1 514 ? 4.700 2.846 -24.229 1.00 81.00 514 SER A C 1
ATOM 3954 O O . SER A 1 514 ? 5.551 3.717 -24.399 1.00 81.00 514 SER A O 1
ATOM 3956 N N . GLY A 1 515 ? 4.281 2.488 -23.012 1.00 82.12 515 GLY A N 1
ATOM 3957 C CA . GLY A 1 515 ? 4.770 3.076 -21.754 1.00 82.12 515 GLY A CA 1
ATOM 3958 C C . GLY A 1 515 ? 5.878 2.247 -21.097 1.00 82.12 515 GLY A C 1
ATOM 3959 O O . GLY A 1 515 ? 5.854 1.024 -21.177 1.00 82.12 515 GLY A O 1
ATOM 3960 N N . ASN A 1 516 ? 6.856 2.898 -20.455 1.00 84.81 516 ASN A N 1
ATOM 3961 C CA . ASN A 1 516 ? 7.922 2.270 -19.649 1.00 84.81 516 ASN A CA 1
ATOM 3962 C C . ASN A 1 516 ? 8.612 1.071 -20.327 1.00 84.81 516 ASN A C 1
ATOM 3964 O O . ASN A 1 516 ? 8.944 0.067 -19.703 1.00 84.81 516 ASN A O 1
ATOM 3968 N N . ARG A 1 517 ? 8.852 1.175 -21.642 1.00 89.50 517 ARG A N 1
ATOM 3969 C CA . ARG A 1 517 ? 9.401 0.079 -22.458 1.00 89.50 517 ARG A CA 1
ATOM 3970 C C . ARG A 1 517 ? 10.730 -0.458 -21.922 1.00 89.50 517 ARG A C 1
ATOM 3972 O O . ARG A 1 517 ? 10.959 -1.659 -22.013 1.00 89.50 517 ARG A O 1
ATOM 3979 N N . ALA A 1 518 ? 11.594 0.408 -21.389 1.00 92.62 518 ALA A N 1
ATOM 3980 C CA . ALA A 1 518 ? 12.871 0.006 -20.798 1.00 92.62 518 ALA A CA 1
ATOM 3981 C C . ALA A 1 518 ? 12.666 -0.912 -19.584 1.00 92.62 518 ALA A C 1
ATOM 3983 O O . ALA A 1 518 ? 13.237 -1.998 -19.564 1.00 92.62 518 ALA A O 1
ATOM 3984 N N . PHE A 1 519 ? 11.777 -0.526 -18.662 1.00 95.19 519 PHE A N 1
ATOM 3985 C CA . PHE A 1 519 ? 11.377 -1.337 -17.512 1.00 95.19 519 PHE A CA 1
ATOM 3986 C C . PHE A 1 519 ? 10.801 -2.685 -17.939 1.00 95.19 519 PHE A C 1
ATOM 3988 O O . PHE A 1 519 ? 11.305 -3.720 -17.524 1.00 95.19 519 PHE A O 1
ATOM 3995 N N . TRP A 1 520 ? 9.818 -2.697 -18.843 1.00 94.19 520 TRP A N 1
ATOM 3996 C CA . TRP A 1 520 ? 9.224 -3.954 -19.305 1.00 94.19 520 TRP A CA 1
ATOM 3997 C C . TRP A 1 520 ? 10.226 -4.853 -20.021 1.00 94.19 520 TRP A C 1
ATOM 3999 O O . TRP A 1 520 ? 10.230 -6.060 -19.811 1.00 94.19 520 TRP A O 1
ATOM 4009 N N . THR A 1 521 ? 11.098 -4.276 -20.849 1.00 93.38 521 THR A N 1
ATOM 4010 C CA . THR A 1 521 ? 12.145 -5.051 -21.524 1.00 93.38 521 THR A CA 1
ATOM 4011 C C . THR A 1 521 ? 13.098 -5.664 -20.505 1.00 93.38 521 THR A C 1
ATOM 4013 O O . THR A 1 521 ? 13.399 -6.842 -20.617 1.00 93.38 521 THR A O 1
ATOM 4016 N N . TYR A 1 522 ? 13.541 -4.891 -19.511 1.00 96.38 522 TYR A N 1
ATOM 4017 C CA . TYR A 1 522 ? 14.393 -5.396 -18.436 1.00 96.38 522 TYR A CA 1
ATOM 4018 C C . TYR A 1 522 ? 13.698 -6.523 -17.667 1.00 96.38 522 TYR A C 1
ATOM 4020 O O . TYR A 1 522 ? 14.264 -7.599 -17.499 1.00 96.38 522 TYR A O 1
ATOM 4028 N N . LEU A 1 523 ? 12.447 -6.301 -17.263 1.00 97.06 523 LEU A N 1
ATOM 4029 C CA . LEU A 1 523 ? 11.686 -7.230 -16.440 1.00 97.06 523 LEU A CA 1
ATOM 4030 C C . LEU A 1 523 ? 11.468 -8.583 -17.134 1.00 97.06 523 LEU A C 1
ATOM 4032 O O . LEU A 1 523 ? 11.750 -9.614 -16.537 1.00 97.06 523 LEU A O 1
ATOM 4036 N N . TYR A 1 524 ? 11.016 -8.588 -18.393 1.00 95.81 524 TYR A N 1
ATOM 4037 C CA . TYR A 1 524 ? 10.831 -9.826 -19.168 1.00 95.81 524 TYR A CA 1
ATOM 4038 C C . TYR A 1 524 ? 12.161 -10.484 -19.566 1.00 95.81 524 TYR A C 1
ATOM 4040 O O . TYR A 1 524 ? 12.218 -11.697 -19.775 1.00 95.81 524 TYR A O 1
ATOM 4048 N N . ASP A 1 525 ? 13.241 -9.707 -19.662 1.00 95.62 525 ASP A N 1
ATOM 4049 C CA . ASP A 1 525 ? 14.566 -10.269 -19.893 1.00 95.62 525 ASP A CA 1
ATOM 4050 C C . ASP A 1 525 ? 15.101 -10.999 -18.650 1.00 95.62 525 ASP A C 1
ATOM 4052 O O . ASP A 1 525 ? 15.629 -12.096 -18.775 1.00 95.62 525 ASP A O 1
ATOM 4056 N N . HIS A 1 526 ? 14.903 -10.447 -17.452 1.00 97.19 526 HIS A N 1
ATOM 4057 C CA . HIS A 1 526 ? 15.521 -10.951 -16.218 1.00 97.19 526 HIS A CA 1
ATOM 4058 C C . HIS A 1 526 ? 14.634 -11.889 -15.393 1.00 97.19 526 HIS A C 1
ATOM 4060 O O . HIS A 1 526 ? 15.145 -12.657 -14.579 1.00 97.19 526 HIS A O 1
ATOM 4066 N N . TYR A 1 527 ? 13.313 -11.837 -15.568 1.00 98.00 527 TYR A N 1
ATOM 4067 C CA . TYR A 1 527 ? 12.364 -12.538 -14.706 1.00 98.00 527 TYR A CA 1
ATOM 4068 C C . TYR A 1 527 ? 11.322 -13.318 -15.502 1.00 98.00 527 TYR A C 1
ATOM 4070 O O . TYR A 1 527 ? 10.900 -12.932 -16.594 1.00 98.00 527 TYR A O 1
ATOM 4078 N N . ASN A 1 528 ? 10.855 -14.416 -14.912 1.00 97.31 528 ASN A N 1
ATOM 4079 C CA . ASN A 1 528 ? 9.782 -15.235 -15.458 1.00 97.31 528 ASN A CA 1
ATOM 4080 C C . ASN A 1 528 ? 8.419 -14.615 -15.122 1.00 97.31 528 ASN A C 1
ATOM 4082 O O . ASN A 1 528 ? 7.716 -15.065 -14.213 1.00 97.31 528 ASN A O 1
ATOM 4086 N N . VAL A 1 529 ? 8.044 -13.571 -15.865 1.00 97.31 529 VAL A N 1
ATOM 4087 C CA . VAL A 1 529 ? 6.742 -12.901 -15.730 1.00 97.31 529 VAL A CA 1
ATOM 4088 C C . VAL A 1 529 ? 5.623 -13.852 -16.170 1.00 97.31 529 VAL A C 1
ATOM 4090 O O . VAL A 1 529 ? 5.552 -14.259 -17.328 1.00 97.31 529 VAL A O 1
ATOM 4093 N N . LYS A 1 530 ? 4.742 -14.222 -15.237 1.00 96.38 530 LYS A N 1
ATOM 4094 C CA . LYS A 1 530 ? 3.606 -15.131 -15.468 1.00 96.38 530 LYS A CA 1
ATOM 4095 C C . LYS A 1 530 ? 2.330 -14.405 -15.866 1.00 96.38 530 LYS A C 1
ATOM 4097 O O . LYS A 1 530 ? 1.497 -14.986 -16.555 1.00 96.38 530 LYS A O 1
ATOM 4102 N N . GLY A 1 531 ? 2.176 -13.156 -15.444 1.00 93.56 531 GLY A N 1
ATOM 4103 C CA . GLY A 1 531 ? 1.007 -12.359 -15.777 1.00 93.56 531 GLY A CA 1
ATOM 4104 C C . GLY A 1 531 ? 1.164 -10.904 -15.376 1.00 93.56 531 GLY A C 1
ATOM 4105 O O . GLY A 1 531 ? 1.900 -10.576 -14.447 1.00 93.56 531 GLY A O 1
ATOM 4106 N N . VAL A 1 532 ? 0.446 -10.045 -16.092 1.00 93.50 532 VAL A N 1
ATOM 4107 C CA . VAL A 1 532 ? 0.231 -8.646 -15.730 1.00 93.50 532 VAL A CA 1
ATOM 4108 C C . VAL A 1 532 ? -1.270 -8.407 -15.794 1.00 93.50 532 VAL A C 1
ATOM 4110 O O . VAL A 1 532 ? -1.894 -8.673 -16.820 1.00 93.50 532 VAL A O 1
ATOM 4113 N N . MET A 1 533 ? -1.850 -7.967 -14.684 1.00 91.00 533 MET A N 1
ATOM 4114 C CA . MET A 1 533 ? -3.286 -7.747 -14.542 1.00 91.00 533 MET A CA 1
ATOM 4115 C C . MET A 1 533 ? -3.529 -6.262 -14.322 1.00 91.00 533 MET A C 1
ATOM 4117 O O . MET A 1 533 ? -3.147 -5.735 -13.280 1.00 91.00 533 MET A O 1
ATOM 4121 N N . ASP A 1 534 ? -4.153 -5.597 -15.292 1.00 88.94 534 ASP A N 1
ATOM 4122 C CA . ASP A 1 534 ? -4.647 -4.233 -15.101 1.00 88.94 534 ASP A CA 1
ATOM 4123 C C . ASP A 1 534 ? -5.830 -4.265 -14.124 1.00 88.94 534 ASP A C 1
ATOM 4125 O O . ASP A 1 534 ? -6.735 -5.097 -14.240 1.00 88.94 534 ASP A O 1
ATOM 4129 N N . MET A 1 535 ? -5.816 -3.360 -13.154 1.00 83.94 535 MET A N 1
ATOM 4130 C CA . MET A 1 535 ? -6.797 -3.275 -12.080 1.00 83.94 535 MET A CA 1
ATOM 4131 C C . MET A 1 535 ? -7.520 -1.934 -12.167 1.00 83.94 535 MET A C 1
ATOM 4133 O O . MET A 1 535 ? -6.902 -0.876 -12.313 1.00 83.94 535 MET A O 1
ATOM 4137 N N . ASP A 1 536 ? -8.852 -1.976 -12.093 1.00 77.75 536 ASP A N 1
ATOM 4138 C CA . ASP A 1 536 ? -9.669 -0.763 -12.122 1.00 77.75 536 ASP A CA 1
ATOM 4139 C C . ASP A 1 536 ? -9.317 0.111 -10.912 1.00 77.75 536 ASP A C 1
ATOM 4141 O O . ASP A 1 536 ? -9.387 -0.338 -9.767 1.00 77.75 536 ASP A O 1
ATOM 4145 N N . GLY A 1 537 ? -8.958 1.372 -11.161 1.00 69.50 537 GLY A N 1
ATOM 4146 C CA . GLY A 1 537 ? -8.612 2.329 -10.113 1.00 69.50 537 GLY A CA 1
ATOM 4147 C C . GLY A 1 537 ? -9.737 2.549 -9.098 1.00 69.50 537 GLY A C 1
ATOM 4148 O O . GLY A 1 537 ? -9.463 2.922 -7.962 1.00 69.50 537 GLY A O 1
ATOM 4149 N N . LYS A 1 538 ? -10.996 2.230 -9.438 1.00 72.62 538 LYS A N 1
ATOM 4150 C CA . LYS A 1 538 ? -12.114 2.203 -8.476 1.00 72.62 538 LYS A CA 1
ATOM 4151 C C . LYS A 1 538 ? -11.876 1.272 -7.287 1.00 72.62 538 LYS A C 1
ATOM 4153 O O . LYS A 1 538 ? -12.450 1.509 -6.227 1.00 72.62 538 LYS A O 1
ATOM 4158 N N . LEU A 1 539 ? -11.029 0.251 -7.431 1.00 70.50 539 LEU A N 1
ATOM 4159 C CA . LEU A 1 539 ? -10.633 -0.629 -6.329 1.00 70.50 539 LEU A CA 1
ATOM 4160 C C . LEU A 1 539 ? -9.859 0.110 -5.229 1.00 70.50 539 LEU A C 1
ATOM 4162 O O . LEU A 1 539 ? -9.828 -0.376 -4.108 1.00 70.50 539 LEU A O 1
ATOM 4166 N N . TYR A 1 540 ? -9.286 1.281 -5.517 1.00 65.62 540 TYR A N 1
ATOM 4167 C CA . TYR A 1 540 ? -8.676 2.173 -4.527 1.00 65.62 540 TYR A CA 1
ATOM 4168 C C . TYR A 1 540 ? -9.618 3.290 -4.052 1.00 65.62 540 TYR A C 1
ATOM 4170 O O . TYR A 1 540 ? -9.216 4.155 -3.273 1.00 65.62 540 TYR A O 1
ATOM 4178 N N . GLY A 1 541 ? -10.882 3.299 -4.490 1.00 59.22 541 GLY A N 1
ATOM 4179 C CA . GLY A 1 541 ? -11.806 4.400 -4.211 1.00 59.22 541 GLY A CA 1
ATOM 4180 C C . GLY A 1 541 ? -11.994 4.666 -2.714 1.00 59.22 541 GLY A C 1
ATOM 4181 O O . GLY A 1 541 ? -12.083 5.820 -2.308 1.00 59.22 541 GLY A O 1
ATOM 4182 N N . ARG A 1 542 ? -11.959 3.619 -1.873 1.00 59.03 542 ARG A N 1
ATOM 4183 C CA . ARG A 1 542 ? -12.039 3.756 -0.402 1.00 59.03 542 ARG A CA 1
ATOM 4184 C C . ARG A 1 542 ? -10.749 4.256 0.242 1.00 59.03 542 ARG A C 1
ATOM 4186 O O . ARG A 1 542 ? -10.777 4.731 1.368 1.00 59.03 542 ARG A O 1
ATOM 4193 N N . GLN A 1 543 ? -9.636 4.138 -0.469 1.00 57.56 543 GLN A N 1
ATOM 4194 C CA . GLN A 1 543 ? -8.323 4.620 -0.063 1.00 57.56 543 GLN A CA 1
ATOM 4195 C C . GLN A 1 543 ? -8.141 6.084 -0.479 1.00 57.56 543 GLN A C 1
ATOM 4197 O O . GLN A 1 543 ? -7.217 6.725 0.001 1.00 57.56 543 GLN A O 1
ATOM 4202 N N . GLY A 1 544 ? -9.021 6.602 -1.348 1.00 51.94 544 GLY A N 1
ATOM 4203 C CA . GLY A 1 544 ? -9.060 7.994 -1.790 1.00 51.94 544 GLY A CA 1
ATOM 4204 C C . GLY A 1 544 ? -8.317 8.279 -3.100 1.00 51.94 544 GLY A C 1
ATOM 4205 O O . GLY A 1 544 ? -8.009 9.431 -3.392 1.00 51.94 544 GLY A O 1
ATOM 4206 N N . THR A 1 545 ? -8.053 7.256 -3.922 1.00 58.66 545 THR A N 1
ATOM 4207 C CA . THR A 1 545 ? -7.568 7.432 -5.301 1.00 58.66 545 THR A CA 1
ATOM 4208 C C . THR A 1 545 ? -8.374 6.591 -6.285 1.00 58.66 545 THR A C 1
ATOM 4210 O O . THR A 1 545 ? -8.931 5.554 -5.942 1.00 58.66 545 THR A O 1
ATOM 4213 N N . THR A 1 546 ? -8.450 7.051 -7.530 1.00 64.38 546 THR A N 1
ATOM 4214 C CA . THR A 1 546 ? -9.022 6.300 -8.662 1.00 64.38 546 THR A CA 1
ATOM 4215 C C . THR A 1 546 ? -7.981 6.043 -9.748 1.00 64.38 546 THR A C 1
ATOM 4217 O O . THR A 1 546 ? -8.319 5.677 -10.877 1.00 64.38 546 THR A O 1
ATOM 4220 N N . TYR A 1 547 ? -6.701 6.255 -9.425 1.00 70.25 547 TYR A N 1
ATOM 4221 C CA . TYR A 1 547 ? -5.612 6.043 -10.363 1.00 70.25 547 TYR A CA 1
ATOM 4222 C C . TYR A 1 547 ? -5.521 4.553 -10.730 1.00 70.25 547 TYR A C 1
ATOM 4224 O O . TYR A 1 547 ? -5.514 3.705 -9.835 1.00 70.25 547 TYR A O 1
ATOM 4232 N N . PRO A 1 548 ? -5.481 4.207 -12.029 1.00 78.62 548 PRO A N 1
ATOM 4233 C CA . PRO A 1 548 ? -5.350 2.820 -12.451 1.00 78.62 548 PRO A CA 1
ATOM 4234 C C . PRO A 1 548 ? -4.016 2.239 -11.989 1.00 78.62 548 PRO A C 1
ATOM 4236 O O . PRO A 1 548 ? -2.997 2.931 -11.971 1.00 78.62 548 PRO A O 1
ATOM 4239 N N . THR A 1 549 ? -4.019 0.954 -11.666 1.00 87.62 549 THR A N 1
ATOM 4240 C CA . THR A 1 549 ? -2.831 0.208 -11.238 1.00 87.62 549 THR A CA 1
ATOM 4241 C C . THR A 1 549 ? -2.783 -1.125 -11.960 1.00 87.62 549 THR A C 1
ATOM 4243 O O . THR A 1 549 ? -3.747 -1.538 -12.606 1.00 87.62 549 THR A O 1
ATOM 4246 N N . ARG A 1 550 ? -1.664 -1.828 -11.836 1.00 90.62 550 ARG A N 1
ATOM 4247 C CA . ARG A 1 550 ? -1.513 -3.184 -12.361 1.00 90.62 550 ARG A CA 1
ATOM 4248 C C . ARG A 1 550 ? -0.693 -4.039 -11.421 1.00 90.62 550 ARG A C 1
ATOM 4250 O O . ARG A 1 550 ? 0.237 -3.544 -10.789 1.00 90.62 550 ARG A O 1
ATOM 4257 N N . MET A 1 551 ? -1.021 -5.324 -11.381 1.00 94.94 551 MET A N 1
ATOM 4258 C CA . MET A 1 551 ? -0.291 -6.331 -10.623 1.00 94.94 551 MET A CA 1
ATOM 4259 C C . MET A 1 551 ? 0.535 -7.203 -11.565 1.00 94.94 551 MET A C 1
ATOM 4261 O O . MET A 1 551 ? 0.009 -7.782 -12.515 1.00 94.94 551 MET A O 1
ATOM 4265 N N . ILE A 1 552 ? 1.827 -7.304 -11.287 1.00 97.31 552 ILE A N 1
ATOM 4266 C CA . ILE A 1 552 ? 2.808 -8.116 -12.000 1.00 97.31 552 ILE A CA 1
ATOM 4267 C C . ILE A 1 552 ? 3.088 -9.362 -11.167 1.00 97.31 552 ILE A C 1
ATOM 4269 O O . ILE A 1 552 ? 3.436 -9.261 -9.993 1.00 97.31 552 ILE A O 1
ATOM 4273 N N . LEU A 1 553 ? 2.980 -10.529 -11.795 1.00 98.38 553 LEU A N 1
ATOM 4274 C CA . LEU A 1 553 ? 3.212 -11.829 -11.178 1.00 98.38 553 LEU A CA 1
ATOM 4275 C C . LEU A 1 553 ? 4.485 -12.463 -11.749 1.00 98.38 553 LEU A C 1
ATOM 4277 O O . LEU A 1 553 ? 4.594 -12.637 -12.965 1.00 98.38 553 LEU A O 1
ATOM 4281 N N . ILE A 1 554 ? 5.434 -12.832 -10.887 1.00 98.69 554 ILE A N 1
ATOM 4282 C CA . ILE A 1 554 ? 6.745 -13.394 -11.255 1.00 98.69 554 ILE A CA 1
ATOM 4283 C C . ILE A 1 554 ? 6.960 -14.733 -10.540 1.00 98.69 554 ILE A C 1
ATOM 4285 O O . ILE A 1 554 ? 6.725 -14.840 -9.338 1.00 98.69 554 ILE A O 1
ATOM 4289 N N . ASP A 1 555 ? 7.431 -15.750 -11.266 1.00 97.94 555 ASP A N 1
ATOM 4290 C CA . ASP A 1 555 ? 7.776 -17.070 -10.712 1.00 97.94 555 ASP A CA 1
ATOM 4291 C C . ASP A 1 555 ? 9.173 -17.483 -11.182 1.00 97.94 555 ASP A C 1
ATOM 4293 O O . ASP A 1 555 ? 9.329 -18.171 -12.194 1.00 97.94 555 ASP A O 1
ATOM 4297 N N . GLY A 1 556 ? 10.173 -16.999 -10.450 1.00 97.75 556 GLY A N 1
ATOM 4298 C CA . GLY A 1 556 ? 11.592 -17.209 -10.690 1.00 97.75 556 GLY A CA 1
ATOM 4299 C C . GLY A 1 556 ? 12.265 -16.129 -11.537 1.00 97.75 556 GLY A C 1
ATOM 4300 O O . GLY A 1 556 ? 11.631 -15.335 -12.244 1.00 97.75 556 GLY A O 1
ATOM 4301 N N . ARG A 1 557 ? 13.591 -16.131 -11.476 1.00 97.50 557 ARG A N 1
ATOM 4302 C CA . ARG A 1 557 ? 14.481 -15.390 -12.369 1.00 97.50 557 ARG A CA 1
ATOM 4303 C C . ARG A 1 557 ? 14.782 -16.208 -13.611 1.00 97.50 557 ARG A C 1
ATOM 4305 O O . ARG A 1 557 ? 14.694 -17.434 -13.595 1.00 97.50 557 ARG A O 1
ATOM 4312 N N . ARG A 1 558 ? 15.153 -15.514 -14.680 1.00 96.56 558 ARG A N 1
ATOM 4313 C CA . ARG A 1 558 ? 15.740 -16.141 -15.860 1.00 96.56 558 ARG A CA 1
ATOM 4314 C C . ARG A 1 558 ? 17.240 -16.276 -15.645 1.00 96.56 558 ARG A C 1
ATOM 4316 O O . ARG A 1 558 ? 17.879 -15.298 -15.253 1.00 96.56 558 ARG A O 1
ATOM 4323 N N . SER A 1 559 ? 17.791 -17.460 -15.893 1.00 94.44 559 SER A N 1
ATOM 4324 C CA . SER A 1 559 ? 19.237 -17.672 -15.769 1.00 94.44 559 SER A CA 1
ATOM 4325 C C . SER A 1 559 ? 19.999 -16.926 -16.869 1.00 94.44 559 SER A C 1
ATOM 4327 O O . SER A 1 559 ? 19.434 -16.568 -17.908 1.00 94.44 559 SER A O 1
ATOM 4329 N N . GLU A 1 560 ? 21.298 -16.695 -16.674 1.00 92.06 560 GLU A N 1
ATOM 4330 C CA . GLU A 1 560 ? 22.140 -16.096 -17.716 1.00 92.06 560 GLU A CA 1
ATOM 4331 C C . GLU A 1 560 ? 22.149 -16.948 -18.995 1.00 92.06 560 GLU A C 1
ATOM 4333 O O . GLU A 1 560 ? 22.078 -16.404 -20.098 1.00 92.06 560 GLU A O 1
ATOM 4338 N N . GLU A 1 561 ? 22.145 -18.280 -18.871 1.00 92.88 561 GLU A N 1
ATOM 4339 C CA . GLU A 1 561 ? 22.060 -19.187 -20.018 1.00 92.88 561 GLU A CA 1
ATOM 4340 C C . GLU A 1 561 ? 20.725 -19.050 -20.757 1.00 92.88 561 GLU A C 1
ATOM 4342 O O . GLU A 1 561 ? 20.708 -18.969 -21.987 1.00 92.88 561 GLU A O 1
ATOM 4347 N N . GLU A 1 562 ? 19.604 -18.984 -20.031 1.00 91.69 562 GLU A N 1
ATOM 4348 C CA . GLU A 1 562 ? 18.280 -18.786 -20.632 1.00 91.69 562 GLU A CA 1
ATOM 4349 C C . GLU A 1 562 ? 18.193 -17.451 -21.377 1.00 91.69 562 GLU A C 1
ATOM 4351 O O . GLU A 1 562 ? 17.596 -17.379 -22.456 1.00 91.69 562 GLU A O 1
ATOM 4356 N N . ARG A 1 563 ? 18.786 -16.394 -20.810 1.00 93.12 563 ARG A N 1
ATOM 4357 C CA . ARG A 1 563 ? 18.843 -15.047 -21.399 1.00 93.12 563 ARG A CA 1
ATOM 4358 C C . ARG A 1 563 ? 19.721 -15.000 -22.644 1.00 93.12 563 ARG A C 1
ATOM 4360 O O . ARG A 1 563 ? 19.335 -14.388 -23.638 1.00 93.12 563 ARG A O 1
ATOM 4367 N N . ALA A 1 564 ? 20.858 -15.691 -22.623 1.00 90.62 564 ALA A N 1
ATOM 4368 C CA . ALA A 1 564 ? 21.763 -15.777 -23.763 1.00 90.62 564 ALA A CA 1
ATOM 4369 C C . ALA A 1 564 ? 21.175 -16.591 -24.930 1.00 90.62 564 ALA A C 1
ATOM 4371 O O . ALA A 1 564 ? 21.456 -16.297 -26.092 1.00 90.62 564 ALA A O 1
ATOM 4372 N N . GLN A 1 565 ? 20.368 -17.616 -24.637 1.00 91.00 565 GLN A N 1
ATOM 4373 C CA . GLN A 1 565 ? 19.810 -18.513 -25.655 1.00 91.00 565 GLN A CA 1
ATOM 4374 C C . GLN A 1 565 ? 18.479 -18.033 -26.232 1.00 91.00 565 GLN A C 1
ATOM 4376 O O . GLN A 1 565 ? 18.195 -18.277 -27.404 1.00 91.00 565 GLN A O 1
ATOM 4381 N N . THR A 1 566 ? 17.644 -17.382 -25.420 1.00 88.94 566 THR A N 1
ATOM 4382 C CA . THR A 1 566 ? 16.284 -17.006 -25.814 1.00 88.94 566 THR A CA 1
ATOM 4383 C C . THR A 1 566 ? 16.010 -15.558 -25.448 1.00 88.94 566 THR A C 1
ATOM 4385 O O . THR A 1 566 ? 16.073 -15.173 -24.285 1.00 88.94 566 THR A O 1
ATOM 4388 N N . THR A 1 567 ? 15.619 -14.741 -26.422 1.00 87.00 567 THR A N 1
ATOM 4389 C CA . THR A 1 567 ? 15.095 -13.404 -26.125 1.00 87.00 567 THR A CA 1
ATOM 4390 C C . THR A 1 567 ? 13.601 -13.492 -25.833 1.00 87.00 567 THR A C 1
ATOM 4392 O O . THR A 1 567 ? 12.827 -13.937 -26.681 1.00 87.00 567 THR A O 1
ATOM 4395 N N . VAL A 1 568 ? 13.187 -13.049 -24.646 1.00 87.81 568 VAL A N 1
ATOM 4396 C CA . VAL A 1 568 ? 11.773 -12.931 -24.276 1.00 87.81 568 VAL A CA 1
ATOM 4397 C C . VAL A 1 568 ? 11.375 -11.469 -24.377 1.00 87.81 568 VAL A C 1
ATOM 4399 O O . VAL A 1 568 ? 12.012 -10.590 -23.800 1.00 87.81 568 VAL A O 1
ATOM 4402 N N . TYR A 1 569 ? 10.314 -11.208 -25.133 1.00 84.38 569 TYR A N 1
ATOM 4403 C CA . TYR A 1 569 ? 9.759 -9.872 -25.276 1.00 84.38 569 TYR A CA 1
ATOM 4404 C C . TYR A 1 569 ? 8.487 -9.736 -24.441 1.00 84.38 569 TYR A C 1
ATOM 4406 O O . TYR A 1 569 ? 7.749 -10.714 -24.292 1.00 84.38 569 TYR A O 1
ATOM 4414 N N . PRO A 1 570 ? 8.189 -8.524 -23.946 1.00 85.94 570 PRO A N 1
ATOM 4415 C CA . PRO A 1 570 ? 6.879 -8.237 -23.387 1.00 85.94 570 PRO A CA 1
ATOM 4416 C C . PRO A 1 570 ? 5.763 -8.547 -24.401 1.00 85.94 570 PRO A C 1
ATOM 4418 O O . PRO A 1 570 ? 6.002 -8.448 -25.612 1.00 85.94 570 PRO A O 1
ATOM 4421 N N . PRO A 1 571 ? 4.547 -8.884 -23.935 1.00 81.81 571 PRO A N 1
ATOM 4422 C CA . PRO A 1 571 ? 3.435 -9.219 -24.812 1.00 81.81 571 PRO A CA 1
ATOM 4423 C C . PRO A 1 571 ? 3.099 -8.067 -25.767 1.00 81.81 571 PRO A C 1
ATOM 4425 O O . PRO A 1 571 ? 3.371 -6.894 -25.493 1.00 81.81 571 PRO A O 1
ATOM 4428 N N . VAL A 1 572 ? 2.499 -8.427 -26.900 1.00 83.31 572 VAL A N 1
ATOM 4429 C CA . VAL A 1 572 ? 1.956 -7.504 -27.903 1.00 83.31 572 VAL A CA 1
ATOM 4430 C C . VAL A 1 572 ? 0.441 -7.687 -27.997 1.00 83.31 572 VAL A C 1
ATOM 4432 O O . VAL A 1 572 ? -0.062 -8.766 -27.685 1.00 83.31 572 VAL A O 1
ATOM 4435 N N . LYS A 1 573 ? -0.271 -6.626 -28.383 1.00 75.81 573 LYS A N 1
ATOM 4436 C CA . LYS A 1 573 ? -1.737 -6.599 -28.477 1.00 75.81 573 LYS A CA 1
ATOM 4437 C C . LYS A 1 573 ? -2.292 -7.378 -29.664 1.00 75.81 573 LYS A C 1
ATOM 4439 O O . LYS A 1 573 ? -1.703 -7.253 -30.763 1.00 75.81 573 LYS A O 1
#

Secondary structure (DSSP, 8-state):
---PPPP-EE-TT--EE--------------PPPP-----------------------S---------------PPPP--TTTT-SSS-HHHHHHHHHHHHHHHHT-SS----HHHHHHHHHHHHHHHHTT--SHHHHHHHHHHHH-GGGGGGHHHHHHHHHT-HHHHHTT-GGGSPPHHHHHH--TTTTTS-S--HHHHHHHHHHHHHHHHHHHHHHHHHHHTTS-------------------------------HHHHS-HHHHHHHHHHHHHHHHHHHHH---S-SSHHHHHHHHHHTT----TTSTTHHHHHHHHHHHHHHHHHHHHHS-TTS-TTSHHHHHHHHHHHHHS-------HHHHHHT-PPPPHHHHHHHHHHH--TT---EEESS-TTSGGGTTS-GGGEEEE-S-HHHHHHHHTTT-SEEE---TTT--TTEETTEE--EEEEEE-PPP-----EEETTEEE--HHHHHHHHHHTTEEEEEEEEEEEES---B-TTSSB-SSHHHHHHHHHHEEEEEEEEE-GGGGGGGT----EEEEEEEEEPPHHHHHH-PPPPP--